Protein AF-A0A374BHX2-F1 (afdb_monomer_lite)

Structure (mmCIF, N/CA/C/O backbone):
data_AF-A0A374BHX2-F1
#
_entry.id   AF-A0A374BHX2-F1
#
loop_
_atom_site.group_PDB
_atom_site.id
_atom_site.type_symbol
_atom_site.label_atom_id
_atom_site.label_alt_id
_atom_site.label_comp_id
_atom_site.label_asym_id
_atom_site.label_entity_id
_atom_site.label_seq_id
_atom_site.pdbx_PDB_ins_code
_atom_site.Cartn_x
_atom_site.Cartn_y
_atom_site.Cartn_z
_atom_site.occupancy
_atom_site.B_iso_or_equiv
_atom_site.auth_seq_id
_atom_site.auth_comp_id
_atom_site.auth_asym_id
_atom_site.auth_atom_id
_atom_site.pdbx_PDB_model_num
ATOM 1 N N . MET A 1 1 ? 0.948 59.672 -2.178 1.00 29.45 1 MET A N 1
ATOM 2 C CA . MET A 1 1 ? 0.451 59.542 -3.567 1.00 29.45 1 MET A CA 1
ATOM 3 C C . MET A 1 1 ? 1.628 59.398 -4.526 1.00 29.45 1 MET A C 1
ATOM 5 O O . MET A 1 1 ? 2.379 60.346 -4.664 1.00 29.45 1 MET A O 1
ATOM 9 N N . LYS A 1 2 ? 1.705 58.225 -5.173 1.00 31.02 2 LYS A N 1
ATOM 10 C CA . LYS A 1 2 ? 2.140 57.957 -6.560 1.00 31.02 2 LYS A CA 1
ATOM 11 C C . LYS A 1 2 ? 3.557 58.323 -7.050 1.00 31.02 2 LYS A C 1
ATOM 13 O O . LYS A 1 2 ? 3.910 59.494 -7.131 1.00 31.02 2 LYS A O 1
ATOM 18 N N . ASN A 1 3 ? 4.212 57.267 -7.568 1.00 27.23 3 ASN A N 1
ATOM 19 C CA . ASN A 1 3 ? 5.038 57.133 -8.792 1.00 27.23 3 ASN A CA 1
ATOM 20 C C . ASN A 1 3 ? 6.406 56.504 -8.449 1.00 27.23 3 ASN A C 1
ATOM 22 O O . ASN A 1 3 ? 7.277 57.203 -7.953 1.00 27.23 3 ASN A O 1
ATOM 26 N N . THR A 1 4 ? 6.709 55.210 -8.640 1.00 39.53 4 THR A N 1
ATOM 27 C CA . THR A 1 4 ? 6.340 54.244 -9.701 1.00 39.53 4 THR A CA 1
ATOM 28 C C . THR A 1 4 ? 6.484 54.848 -11.098 1.00 39.53 4 THR A C 1
ATOM 30 O O . THR A 1 4 ? 5.505 55.388 -11.601 1.00 39.53 4 THR A O 1
ATOM 33 N N . LYS A 1 5 ? 7.702 54.810 -11.688 1.00 32.31 5 LYS A N 1
ATOM 34 C CA . LYS A 1 5 ? 7.959 54.739 -13.160 1.00 32.31 5 LYS A CA 1
ATOM 35 C C . LYS A 1 5 ? 9.423 54.866 -13.652 1.00 32.31 5 LYS A C 1
ATOM 37 O O . LYS A 1 5 ? 9.618 55.075 -14.843 1.00 32.31 5 LYS A O 1
ATOM 42 N N . ARG A 1 6 ? 10.475 54.711 -12.831 1.00 28.84 6 ARG A N 1
ATOM 43 C CA . ARG A 1 6 ? 11.870 54.848 -13.339 1.00 28.84 6 ARG A CA 1
ATOM 44 C C . ARG A 1 6 ? 12.855 53.707 -13.068 1.00 28.84 6 ARG A C 1
ATOM 46 O O . ARG A 1 6 ? 14.027 53.863 -13.372 1.00 28.84 6 ARG A O 1
ATOM 53 N N . LEU A 1 7 ? 12.383 52.555 -12.594 1.00 29.28 7 LEU A N 1
ATOM 54 C CA . LEU A 1 7 ? 13.222 51.365 -12.366 1.00 29.28 7 LEU A CA 1
ATOM 55 C C . LEU A 1 7 ? 12.951 50.205 -13.343 1.00 29.28 7 LEU A C 1
ATOM 57 O O . LEU A 1 7 ? 13.522 49.137 -13.195 1.00 29.28 7 LEU A O 1
ATOM 61 N N . VAL A 1 8 ? 12.117 50.424 -14.367 1.00 31.97 8 VAL A N 1
ATOM 62 C CA . VAL A 1 8 ? 11.696 49.379 -15.325 1.00 31.97 8 VAL A CA 1
ATOM 63 C C . VAL A 1 8 ? 12.453 49.442 -16.668 1.00 31.97 8 VAL A C 1
ATOM 65 O O . VAL A 1 8 ? 12.250 48.588 -17.514 1.00 31.97 8 VAL A O 1
ATOM 68 N N . SER A 1 9 ? 13.381 50.384 -16.895 1.00 27.83 9 SER A N 1
ATOM 69 C CA . SER A 1 9 ? 14.060 50.506 -18.208 1.00 27.83 9 SER A CA 1
ATOM 70 C C . SER A 1 9 ? 15.540 50.106 -18.250 1.00 27.83 9 SER A C 1
ATOM 72 O O . SER A 1 9 ? 16.227 50.484 -19.194 1.00 27.83 9 SER A O 1
ATOM 74 N N . LEU A 1 10 ? 16.052 49.369 -17.260 1.00 28.83 10 LEU A N 1
ATOM 75 C CA . LEU A 1 10 ? 17.442 48.876 -17.280 1.00 28.83 10 LEU A CA 1
ATOM 76 C C . LEU A 1 10 ? 17.568 47.346 -17.261 1.00 28.83 10 LEU A C 1
ATOM 78 O O . LEU A 1 10 ? 18.678 46.840 -17.340 1.00 28.83 10 LEU A O 1
ATOM 82 N N . PHE A 1 11 ? 16.447 46.617 -17.242 1.00 30.78 11 PHE A N 1
ATOM 83 C CA . PHE A 1 11 ? 16.430 45.149 -17.268 1.00 30.78 11 PHE A CA 1
ATOM 84 C C . PHE A 1 11 ? 16.060 44.538 -18.631 1.00 30.78 11 PHE A C 1
ATOM 86 O O . PHE A 1 11 ? 15.972 43.323 -18.739 1.00 30.78 11 PHE A O 1
ATOM 93 N N . LEU A 1 12 ? 15.853 45.345 -19.682 1.00 30.39 12 LEU A N 1
ATOM 94 C CA . LEU A 1 12 ? 15.278 44.852 -20.946 1.00 30.39 12 LEU A CA 1
ATOM 95 C C . LEU A 1 12 ? 16.007 45.260 -22.236 1.00 30.39 12 LEU A C 1
ATOM 97 O O . LEU A 1 12 ? 15.455 45.115 -23.320 1.00 30.39 12 LEU A O 1
ATOM 101 N N . SER A 1 13 ? 17.258 45.717 -22.178 1.00 31.70 13 SER A N 1
ATOM 102 C CA . SER A 1 13 ? 18.028 45.929 -23.413 1.00 31.70 13 SER A CA 1
ATOM 103 C C . SER A 1 13 ? 19.530 45.917 -23.157 1.00 31.70 13 SER A C 1
ATOM 105 O O . SER A 1 13 ? 20.071 46.902 -22.654 1.00 31.70 13 SER A O 1
ATOM 107 N N . GLY A 1 14 ? 20.209 44.827 -23.517 1.00 27.58 14 GLY A N 1
ATOM 108 C CA . GLY A 1 14 ? 21.671 44.810 -23.468 1.00 27.58 14 GLY A CA 1
ATOM 109 C C . GLY A 1 14 ? 22.368 43.466 -23.631 1.00 27.58 14 GLY A C 1
ATOM 110 O O . GLY A 1 14 ? 23.447 43.299 -23.080 1.00 27.58 14 GLY A O 1
ATOM 111 N N . ILE A 1 15 ? 21.798 42.522 -24.385 1.00 42.69 15 ILE A N 1
ATOM 112 C CA . ILE A 1 15 ? 22.626 41.537 -25.092 1.00 42.69 15 ILE A CA 1
ATOM 113 C C . ILE A 1 15 ? 23.463 42.323 -26.121 1.00 42.69 15 ILE A C 1
ATOM 115 O O . ILE A 1 15 ? 22.931 43.207 -26.792 1.00 42.69 15 ILE A O 1
ATOM 119 N N . ILE A 1 16 ? 24.750 41.964 -26.229 1.00 36.53 16 ILE A N 1
ATOM 120 C CA . ILE A 1 16 ? 25.812 42.464 -27.133 1.00 36.53 16 ILE A CA 1
ATOM 121 C C . ILE A 1 16 ? 26.694 43.572 -26.535 1.00 36.53 16 ILE A C 1
ATOM 123 O O . ILE A 1 16 ? 26.440 44.746 -26.768 1.00 36.53 16 ILE A O 1
ATOM 127 N N . ILE A 1 17 ? 27.788 43.173 -25.863 1.00 29.94 17 ILE A N 1
ATOM 128 C CA . ILE A 1 17 ? 29.181 43.367 -26.338 1.00 29.94 17 ILE A CA 1
ATOM 129 C C . ILE A 1 17 ? 30.033 42.188 -25.811 1.00 29.94 17 ILE A C 1
ATOM 131 O O . ILE A 1 17 ? 30.723 42.306 -24.804 1.00 29.94 17 ILE A O 1
ATOM 135 N N . PHE A 1 18 ? 29.987 41.029 -26.479 1.00 31.02 18 PHE A N 1
ATOM 136 C CA . PHE A 1 18 ? 31.034 40.005 -26.354 1.00 31.02 18 PHE A CA 1
ATOM 137 C C . PHE A 1 18 ? 32.086 40.286 -27.424 1.00 31.02 18 PHE A C 1
ATOM 139 O O . PHE A 1 18 ? 32.037 39.777 -28.540 1.00 31.02 18 PHE A O 1
ATOM 146 N N . SER A 1 19 ? 33.037 41.147 -27.087 1.00 32.47 19 SER A N 1
ATOM 147 C CA . SER A 1 19 ? 34.306 41.194 -27.795 1.00 32.47 19 SER A CA 1
ATOM 148 C C . SER A 1 19 ? 35.418 41.407 -26.783 1.00 32.47 19 SER A C 1
ATOM 150 O O . SER A 1 19 ? 35.451 42.446 -26.128 1.00 32.47 19 SER A O 1
ATOM 152 N N . LEU A 1 20 ? 36.348 40.452 -26.774 1.00 28.97 20 LEU A N 1
ATOM 153 C CA . LEU A 1 20 ? 37.709 40.535 -26.248 1.00 28.97 20 LEU A CA 1
ATOM 154 C C . LEU A 1 20 ? 37.908 40.301 -24.737 1.00 28.97 20 LEU A C 1
ATOM 156 O O . LEU A 1 20 ? 37.356 40.974 -23.879 1.00 28.97 20 LEU A O 1
ATOM 160 N N . VAL A 1 21 ? 38.895 39.431 -24.504 1.00 28.97 21 VAL A N 1
ATOM 161 C CA . VAL A 1 21 ? 39.738 39.259 -23.313 1.00 28.97 21 VAL A CA 1
ATOM 162 C C . VAL A 1 21 ? 39.206 38.323 -22.221 1.00 28.97 21 VAL A C 1
ATOM 164 O O . VAL A 1 21 ? 38.397 38.660 -21.368 1.00 28.97 21 VAL A O 1
ATOM 167 N N . SER A 1 22 ? 39.782 37.123 -22.283 1.00 38.22 22 SER A N 1
ATOM 168 C CA . SER A 1 22 ? 40.054 36.160 -21.219 1.00 38.22 22 SER A CA 1
ATOM 169 C C . SER A 1 22 ? 40.218 36.725 -19.801 1.00 38.22 22 SER A C 1
ATOM 171 O O . SER A 1 22 ? 40.819 37.780 -19.616 1.00 38.22 22 SER A O 1
ATOM 173 N N . CYS A 1 23 ? 39.876 35.858 -18.842 1.00 33.91 23 CYS A N 1
ATOM 174 C CA . CYS A 1 23 ? 40.186 35.863 -17.405 1.00 33.91 23 CYS A CA 1
ATOM 175 C C . CYS A 1 23 ? 39.055 36.363 -16.495 1.00 33.91 23 CYS A C 1
ATOM 177 O O . CYS A 1 23 ? 38.850 37.560 -16.327 1.00 33.91 23 CYS A O 1
ATOM 179 N N . GLY A 1 24 ? 38.412 35.403 -15.818 1.00 35.84 24 GLY A N 1
ATOM 180 C CA . GLY A 1 24 ? 37.730 35.643 -14.545 1.00 35.84 24 GLY A CA 1
ATOM 181 C C . GLY A 1 24 ? 36.203 35.589 -14.561 1.00 35.84 24 GLY A C 1
ATOM 182 O O . GLY A 1 24 ? 35.583 36.482 -13.994 1.00 35.84 24 GLY A O 1
ATOM 183 N N . LEU A 1 25 ? 35.582 34.552 -15.136 1.00 31.95 25 LEU A N 1
ATOM 184 C CA . LEU A 1 25 ? 34.291 34.109 -14.592 1.00 31.95 25 LEU A CA 1
ATOM 185 C C . LEU A 1 25 ? 34.614 33.238 -13.376 1.00 31.95 25 LEU A C 1
ATOM 187 O O . LEU A 1 25 ? 35.219 32.180 -13.519 1.00 31.95 25 LEU A O 1
ATOM 191 N N . THR A 1 26 ? 34.305 33.753 -12.191 1.00 38.62 26 THR A N 1
ATOM 192 C CA . THR A 1 26 ? 34.544 33.110 -10.899 1.00 38.62 26 THR A CA 1
ATOM 193 C C . THR A 1 26 ? 33.844 31.756 -10.820 1.00 38.62 26 THR A C 1
ATOM 195 O O . THR A 1 26 ? 32.696 31.620 -11.247 1.00 38.62 26 THR A O 1
ATOM 198 N N . ASP A 1 27 ? 34.527 30.780 -10.221 1.00 39.06 27 ASP A N 1
ATOM 199 C CA . ASP A 1 27 ? 34.101 29.380 -10.076 1.00 39.06 27 ASP A CA 1
ATOM 200 C C . ASP A 1 27 ? 32.668 29.221 -9.519 1.00 39.06 27 ASP A C 1
ATOM 202 O O . ASP A 1 27 ? 31.969 28.277 -9.859 1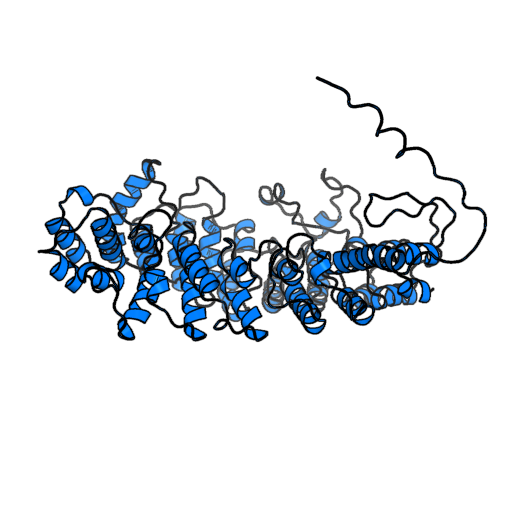.00 39.06 27 ASP A O 1
ATOM 206 N N . ASN A 1 28 ? 32.153 30.216 -8.788 1.00 32.72 28 ASN A N 1
ATOM 207 C CA . ASN A 1 28 ? 30.769 30.264 -8.296 1.00 32.72 28 ASN A CA 1
ATOM 208 C C . ASN A 1 28 ? 29.667 30.343 -9.372 1.00 32.72 28 ASN A C 1
ATOM 210 O O . ASN A 1 28 ? 28.539 29.951 -9.087 1.00 32.72 28 ASN A O 1
ATOM 214 N N . ILE A 1 29 ? 29.927 30.887 -10.568 1.00 35.88 29 ILE A N 1
ATOM 215 C CA . ILE A 1 29 ? 28.919 30.918 -11.652 1.00 35.88 29 ILE A CA 1
ATOM 216 C C . ILE A 1 29 ? 28.957 29.613 -12.452 1.00 35.88 29 ILE A C 1
ATOM 218 O O . ILE A 1 29 ? 27.909 29.136 -12.870 1.00 35.88 29 ILE A O 1
ATOM 222 N N . LYS A 1 30 ? 30.140 29.000 -12.600 1.00 32.75 30 LYS A N 1
ATOM 223 C CA . LYS A 1 30 ? 30.264 27.655 -13.172 1.00 32.75 30 LYS A CA 1
ATOM 224 C C . LYS A 1 30 ? 29.617 26.608 -12.271 1.00 32.75 30 LYS A C 1
ATOM 226 O O . LYS A 1 30 ? 28.799 25.856 -12.772 1.00 32.75 30 LYS A O 1
ATOM 231 N N . ASN A 1 31 ? 29.871 26.639 -10.962 1.00 36.69 31 ASN A N 1
ATOM 232 C CA . ASN A 1 31 ? 29.230 25.719 -10.019 1.00 36.69 31 ASN A CA 1
ATOM 233 C C . ASN A 1 31 ? 27.699 25.875 -10.023 1.00 36.69 31 ASN A C 1
ATOM 235 O O . ASN A 1 31 ? 26.996 24.884 -10.091 1.00 36.69 31 ASN A O 1
ATOM 239 N N . LYS A 1 32 ? 27.169 27.106 -10.103 1.00 38.41 32 LYS A N 1
ATOM 240 C CA . LYS A 1 32 ? 25.711 27.331 -10.177 1.00 38.41 32 LYS A CA 1
ATOM 241 C C . LYS A 1 32 ? 25.037 26.935 -11.495 1.00 38.41 32 LYS A C 1
ATOM 243 O O . LYS A 1 32 ? 23.830 26.731 -11.483 1.00 38.41 32 LYS A O 1
ATOM 248 N N . MET A 1 33 ? 25.760 26.914 -12.619 1.00 36.19 33 MET A N 1
ATOM 249 C CA . MET A 1 33 ? 25.217 26.429 -13.900 1.00 36.19 33 MET A CA 1
ATOM 250 C C . MET A 1 33 ? 25.370 24.908 -14.032 1.00 36.19 33 MET A C 1
ATOM 252 O O . MET A 1 33 ? 24.488 24.270 -14.582 1.00 36.19 33 MET A O 1
ATOM 256 N N . ILE A 1 34 ? 26.433 24.326 -13.465 1.00 46.75 34 ILE A N 1
ATOM 257 C CA . ILE A 1 34 ? 26.617 22.868 -13.367 1.00 46.75 34 ILE A CA 1
ATOM 258 C C . ILE A 1 34 ? 25.586 22.252 -12.394 1.00 46.75 34 ILE A C 1
ATOM 260 O O . ILE A 1 34 ? 25.098 21.152 -12.641 1.00 46.75 34 ILE A O 1
ATOM 264 N N . ASP A 1 35 ? 25.171 22.984 -11.351 1.00 54.47 35 ASP A N 1
ATOM 265 C CA . ASP A 1 35 ? 24.151 22.539 -10.384 1.00 54.47 35 ASP A CA 1
ATOM 266 C C . ASP A 1 35 ? 22.727 22.450 -10.962 1.00 54.47 35 ASP A C 1
ATOM 268 O O . ASP A 1 35 ? 21.924 21.679 -10.446 1.00 54.47 35 ASP A O 1
ATOM 272 N N . SER A 1 36 ? 22.352 23.230 -11.990 1.00 61.16 36 SER A N 1
ATOM 273 C CA . SER A 1 36 ? 20.969 23.190 -12.500 1.00 61.16 36 SER A CA 1
ATOM 274 C C . SER A 1 36 ? 20.706 22.005 -13.419 1.00 61.16 36 SER A C 1
ATOM 276 O O . SER A 1 36 ? 19.625 21.427 -13.352 1.00 61.16 36 SER A O 1
ATOM 278 N N . ASP A 1 37 ? 21.674 21.645 -14.261 1.00 67.19 37 ASP A N 1
ATOM 279 C CA . ASP A 1 37 ? 21.477 20.638 -15.306 1.00 67.19 37 ASP A CA 1
ATOM 280 C C . ASP A 1 37 ? 21.696 19.217 -14.769 1.00 67.19 37 ASP A C 1
ATOM 282 O O . ASP A 1 37 ? 20.856 18.348 -15.000 1.00 67.19 37 ASP A O 1
ATOM 286 N N . SER A 1 38 ? 22.716 19.010 -13.926 1.00 73.19 38 SER A N 1
ATOM 287 C CA . SER A 1 38 ? 22.903 17.755 -13.179 1.00 73.19 38 SER A CA 1
ATOM 288 C C . SER A 1 38 ? 21.703 17.443 -12.280 1.00 73.19 38 SER A C 1
ATOM 290 O O . SER A 1 38 ? 21.185 16.325 -12.302 1.00 73.19 38 SER A O 1
ATOM 292 N N . LYS A 1 39 ? 21.183 18.452 -11.567 1.00 81.00 39 LYS A N 1
ATOM 293 C CA . LYS A 1 39 ? 19.947 18.336 -10.788 1.00 81.00 39 LYS A CA 1
ATOM 294 C C . LYS A 1 39 ? 18.764 17.893 -11.644 1.00 81.00 39 LYS A C 1
ATOM 296 O O . LYS A 1 39 ? 18.013 17.037 -11.193 1.00 81.00 39 LYS A O 1
ATOM 301 N N . ASN A 1 40 ? 18.598 18.428 -12.857 1.00 80.44 40 ASN A N 1
ATOM 302 C CA . ASN A 1 40 ? 17.513 17.997 -13.743 1.00 80.44 40 ASN A CA 1
ATOM 303 C C . ASN A 1 40 ? 17.653 16.511 -14.091 1.00 80.44 40 ASN A C 1
ATOM 305 O O . ASN A 1 40 ? 16.676 15.778 -13.985 1.00 80.44 40 ASN A O 1
ATOM 309 N N . THR A 1 41 ? 18.851 16.047 -14.454 1.00 83.19 41 THR A N 1
ATOM 310 C CA . THR A 1 41 ? 19.090 14.635 -14.801 1.00 83.19 41 THR A CA 1
ATOM 311 C C . THR A 1 41 ? 18.843 13.708 -13.607 1.00 83.19 41 THR A C 1
ATOM 313 O O . THR A 1 41 ? 18.192 12.676 -13.763 1.00 83.19 41 THR A O 1
ATOM 316 N N . PHE A 1 42 ? 19.259 14.104 -12.399 1.00 87.31 42 PHE A N 1
ATOM 317 C CA . PHE A 1 42 ? 18.889 13.414 -11.158 1.00 87.31 42 PHE A CA 1
ATOM 318 C C . PHE A 1 42 ? 17.368 13.401 -10.929 1.00 87.31 42 PHE A C 1
ATOM 320 O O . PHE A 1 42 ? 16.805 12.348 -10.634 1.00 87.31 42 PHE A O 1
ATOM 327 N N . SER A 1 43 ? 16.682 14.539 -11.099 1.00 84.19 43 SER A N 1
ATOM 328 C CA . SER A 1 43 ? 15.219 14.621 -10.996 1.00 84.19 43 SER A CA 1
ATOM 329 C C . SER A 1 43 ? 14.522 13.706 -12.003 1.00 84.19 43 SER A C 1
ATOM 331 O O . SER A 1 43 ? 13.565 13.035 -11.633 1.00 84.19 43 SER A O 1
ATOM 333 N N . TYR A 1 44 ? 14.998 13.635 -13.249 1.00 83.81 44 TYR A N 1
ATOM 334 C CA . TYR A 1 44 ? 14.461 12.721 -14.258 1.00 83.81 44 TYR A CA 1
ATOM 335 C C . TYR A 1 44 ? 14.672 11.259 -13.865 1.00 83.81 44 TYR A C 1
ATOM 337 O O . TYR A 1 44 ? 13.721 10.486 -13.936 1.00 83.81 44 TYR A O 1
ATOM 345 N N . ALA A 1 45 ? 15.867 10.885 -13.395 1.00 88.25 45 ALA A N 1
ATOM 346 C CA . ALA A 1 45 ? 16.132 9.523 -12.932 1.00 88.25 45 ALA A CA 1
ATOM 347 C C . ALA A 1 45 ? 15.174 9.116 -11.797 1.00 88.25 45 ALA A C 1
ATOM 349 O O . ALA A 1 45 ? 14.581 8.042 -11.851 1.00 88.25 45 ALA A O 1
ATOM 350 N N . VAL A 1 46 ? 14.962 10.002 -10.817 1.00 86.06 46 VAL A N 1
ATOM 351 C CA . VAL A 1 46 ? 14.029 9.799 -9.694 1.00 86.06 46 VAL A CA 1
ATOM 352 C C . VAL A 1 46 ? 12.577 9.708 -10.162 1.00 86.06 46 VAL A C 1
ATOM 354 O O . VAL A 1 46 ? 11.889 8.749 -9.826 1.00 86.06 46 VAL A O 1
ATOM 357 N N . ASN A 1 47 ? 12.115 10.662 -10.971 1.00 80.94 47 ASN A N 1
ATOM 358 C CA . ASN A 1 47 ? 10.724 10.716 -11.430 1.00 80.94 47 ASN A CA 1
ATOM 359 C C . ASN A 1 47 ? 10.347 9.533 -12.328 1.00 80.94 47 ASN A C 1
ATOM 361 O O . ASN A 1 47 ? 9.201 9.097 -12.302 1.00 80.94 47 ASN A O 1
ATOM 365 N N . ASN A 1 48 ? 11.306 9.017 -13.098 1.00 81.31 48 ASN A N 1
ATOM 366 C CA . ASN A 1 48 ? 11.111 7.877 -13.991 1.00 81.31 48 ASN A CA 1
ATOM 367 C C . ASN A 1 48 ? 11.417 6.527 -13.323 1.00 81.31 48 ASN A C 1
ATOM 369 O O . ASN A 1 48 ? 11.253 5.490 -13.960 1.00 81.31 48 ASN A O 1
ATOM 373 N N . GLY A 1 49 ? 11.893 6.517 -12.072 1.00 85.88 49 GLY A N 1
ATOM 374 C CA . GLY A 1 49 ? 12.317 5.295 -11.387 1.00 85.88 49 GLY A CA 1
ATOM 375 C C . GLY A 1 49 ? 13.543 4.616 -12.013 1.00 85.88 49 GLY A C 1
ATOM 376 O O . GLY A 1 49 ? 13.720 3.411 -11.847 1.00 85.88 49 GLY A O 1
ATOM 377 N N . ASN A 1 50 ? 14.386 5.339 -12.755 1.00 89.75 50 ASN A N 1
ATOM 378 C CA . ASN A 1 50 ? 15.532 4.752 -13.451 1.00 89.75 50 ASN A CA 1
ATOM 379 C C . ASN A 1 50 ? 16.686 4.465 -12.474 1.00 89.75 50 ASN A C 1
ATOM 381 O O . ASN A 1 50 ? 17.540 5.319 -12.219 1.00 89.75 50 ASN A O 1
ATOM 385 N N . LEU A 1 51 ? 16.711 3.241 -11.940 1.00 90.75 51 LEU A N 1
ATOM 386 C CA . LEU A 1 51 ? 17.707 2.768 -10.972 1.00 90.75 51 LEU A CA 1
ATOM 387 C C . LEU A 1 51 ? 19.137 2.794 -11.520 1.00 90.75 51 LEU A C 1
ATOM 389 O O . LEU A 1 51 ? 20.062 3.193 -10.811 1.00 90.75 51 LEU A O 1
ATOM 393 N N . GLU A 1 52 ? 19.326 2.366 -12.771 1.00 93.44 52 GLU A N 1
ATOM 394 C CA . GLU A 1 52 ? 20.651 2.258 -13.387 1.00 93.44 52 GLU A CA 1
ATOM 395 C C . GLU A 1 52 ? 21.256 3.647 -13.624 1.00 93.44 52 GLU A C 1
ATOM 397 O O . GLU A 1 52 ? 22.396 3.886 -13.227 1.00 93.44 52 GLU A O 1
ATOM 402 N N . LEU A 1 53 ? 20.475 4.592 -14.163 1.00 92.62 53 LEU A N 1
ATOM 403 C CA . LEU A 1 53 ? 20.916 5.980 -14.316 1.00 92.62 53 LEU A CA 1
ATOM 404 C C . LEU A 1 53 ? 21.154 6.647 -12.958 1.00 92.62 53 LEU A C 1
ATOM 406 O O . LEU A 1 53 ? 22.164 7.324 -12.788 1.00 92.62 53 LEU A O 1
ATOM 410 N N . PHE A 1 54 ? 20.259 6.466 -11.981 1.00 92.00 54 PHE A N 1
ATOM 411 C CA . PHE A 1 54 ? 20.436 7.066 -10.655 1.00 92.00 54 PHE A CA 1
ATOM 412 C C . PHE A 1 54 ? 21.758 6.626 -10.015 1.00 92.00 54 PHE A C 1
ATOM 414 O O . PHE A 1 54 ? 22.517 7.460 -9.518 1.00 92.00 54 PHE A O 1
ATOM 421 N N . LYS A 1 55 ? 22.088 5.334 -10.121 1.00 93.75 55 LYS A N 1
ATOM 422 C CA . LYS A 1 55 ? 23.368 4.790 -9.665 1.00 93.75 55 LYS A CA 1
ATOM 423 C C . LYS A 1 55 ? 24.564 5.384 -10.417 1.00 93.75 55 LYS A C 1
ATOM 425 O O . LYS A 1 55 ? 25.523 5.806 -9.775 1.00 93.75 55 LYS A O 1
ATOM 430 N N . GLU A 1 56 ? 24.508 5.455 -11.749 1.00 92.81 56 GLU A N 1
ATOM 431 C CA . GLU A 1 56 ? 25.567 6.073 -12.566 1.00 92.81 56 GLU A CA 1
ATOM 432 C C . GLU A 1 56 ? 25.816 7.537 -12.167 1.00 92.81 56 GLU A C 1
ATOM 434 O O . GLU A 1 56 ? 26.965 7.976 -12.071 1.00 92.81 56 GLU A O 1
ATOM 439 N N . LEU A 1 57 ? 24.750 8.298 -11.901 1.00 90.94 57 LEU A N 1
ATOM 440 C CA . LEU A 1 57 ? 24.848 9.694 -11.480 1.00 90.94 57 LEU A CA 1
ATOM 441 C C . LEU A 1 57 ? 25.474 9.830 -10.089 1.00 90.94 57 LEU A C 1
ATOM 443 O O . LEU A 1 57 ? 26.341 10.684 -9.910 1.00 90.94 57 LEU A O 1
ATOM 447 N N . CYS A 1 58 ? 25.096 8.984 -9.128 1.00 91.31 58 CYS A N 1
ATOM 448 C CA . CYS A 1 58 ? 25.733 8.942 -7.809 1.00 91.31 58 CYS A CA 1
ATOM 449 C C . CYS A 1 58 ? 27.239 8.633 -7.904 1.00 91.31 58 CYS A C 1
ATOM 451 O O . CYS A 1 58 ? 28.045 9.274 -7.234 1.00 91.31 58 CYS A O 1
ATOM 453 N N . GLU A 1 59 ? 27.644 7.711 -8.784 1.00 90.44 59 GLU A N 1
ATOM 454 C CA . GLU A 1 59 ? 29.062 7.399 -9.022 1.00 90.44 59 GLU A CA 1
ATOM 455 C C . GLU A 1 59 ? 29.815 8.561 -9.700 1.00 90.44 59 GLU A C 1
ATOM 457 O O . GLU A 1 59 ? 30.975 8.830 -9.371 1.00 90.44 59 GLU A O 1
ATOM 462 N N . LYS A 1 60 ? 29.167 9.263 -10.641 1.00 86.81 60 LYS A N 1
ATOM 463 C CA . LYS A 1 60 ? 29.741 10.405 -11.378 1.00 86.81 60 LYS A CA 1
ATOM 464 C C . LYS A 1 60 ? 29.854 11.662 -10.510 1.00 86.81 60 LYS A C 1
ATOM 466 O O . LYS A 1 60 ? 30.826 12.408 -10.651 1.00 86.81 60 LYS A O 1
ATOM 471 N N . TYR A 1 61 ? 28.892 11.890 -9.618 1.00 88.06 61 TYR A N 1
ATOM 472 C CA . TYR A 1 61 ? 28.796 13.074 -8.764 1.00 88.06 61 TYR A CA 1
ATOM 473 C C . TYR A 1 61 ? 28.661 12.685 -7.275 1.00 88.06 61 TYR A C 1
ATOM 475 O O . TYR A 1 61 ? 27.620 12.930 -6.668 1.00 88.06 61 TYR A O 1
ATOM 483 N N . PRO A 1 62 ? 29.715 12.124 -6.650 1.00 86.19 62 PRO A N 1
ATOM 484 C CA . PRO A 1 62 ? 29.646 11.594 -5.281 1.00 86.19 62 PRO A CA 1
ATOM 485 C C . PRO A 1 62 ? 29.426 12.661 -4.197 1.00 86.19 62 PRO A C 1
ATOM 487 O O . PRO A 1 62 ? 29.019 12.331 -3.090 1.00 86.19 62 PRO A O 1
ATOM 490 N N . ASP A 1 63 ? 29.706 13.931 -4.504 1.00 85.38 63 ASP A N 1
ATOM 491 C CA . ASP A 1 63 ? 29.516 15.070 -3.594 1.00 85.38 63 ASP A CA 1
ATOM 492 C C . ASP A 1 63 ? 28.228 15.863 -3.904 1.00 85.38 63 ASP A C 1
ATOM 494 O O . ASP A 1 63 ? 28.043 16.970 -3.389 1.00 85.38 63 ASP A O 1
ATOM 498 N N . PHE A 1 64 ? 27.368 15.359 -4.798 1.00 86.19 64 PHE A N 1
ATOM 499 C CA . PHE A 1 64 ? 26.115 16.026 -5.141 1.00 86.19 64 PHE A CA 1
ATOM 500 C C . PHE A 1 64 ? 25.160 16.007 -3.944 1.00 86.19 64 PHE A C 1
ATOM 502 O O . PHE A 1 64 ? 24.914 14.965 -3.341 1.00 86.19 64 PHE A O 1
ATOM 509 N N . ASP A 1 65 ? 24.592 17.168 -3.621 1.00 85.19 65 ASP A N 1
ATOM 510 C CA . ASP A 1 65 ? 23.573 17.286 -2.582 1.00 85.19 65 ASP A CA 1
ATOM 511 C C . ASP A 1 65 ? 22.259 16.668 -3.085 1.00 85.19 65 ASP A C 1
ATOM 513 O O . ASP A 1 65 ? 21.443 17.337 -3.725 1.00 85.19 65 ASP A O 1
ATOM 517 N N . LEU A 1 66 ? 22.074 15.369 -2.832 1.00 84.88 66 LEU A N 1
ATOM 518 C CA . LEU A 1 66 ? 20.895 14.604 -3.247 1.00 84.88 66 LEU A CA 1
ATOM 519 C C . LEU A 1 66 ? 19.589 15.203 -2.711 1.00 84.88 66 LEU A C 1
ATOM 521 O O . LEU A 1 66 ? 18.562 15.153 -3.389 1.00 84.88 66 LEU A O 1
ATOM 525 N N . ASP A 1 67 ? 19.618 15.840 -1.543 1.00 79.25 67 ASP A N 1
ATOM 526 C CA . ASP A 1 67 ? 18.435 16.476 -0.968 1.00 79.25 67 ASP A CA 1
ATOM 527 C C . ASP A 1 67 ? 18.053 17.769 -1.698 1.00 79.25 67 ASP A C 1
ATOM 529 O O . ASP A 1 67 ? 16.894 18.190 -1.660 1.00 79.25 67 ASP A O 1
ATOM 533 N N . SER A 1 68 ? 18.972 18.347 -2.476 1.00 80.38 68 SER A N 1
ATOM 534 C CA . SER A 1 68 ? 18.686 19.497 -3.334 1.00 80.38 68 SER A CA 1
ATOM 535 C C . SER A 1 68 ? 17.790 19.170 -4.534 1.00 80.38 68 SER A C 1
ATOM 537 O O . SER A 1 68 ? 17.263 20.104 -5.147 1.00 80.38 68 SER A O 1
ATOM 539 N N . ILE A 1 69 ? 17.584 17.889 -4.885 1.00 79.56 69 ILE A N 1
ATOM 540 C CA . ILE A 1 69 ? 16.728 17.453 -6.011 1.00 79.56 69 ILE A CA 1
ATOM 541 C C . ILE A 1 69 ? 15.296 17.959 -5.823 1.00 79.56 69 ILE A C 1
ATOM 543 O O . ILE A 1 69 ? 14.640 18.373 -6.780 1.00 79.56 69 ILE A O 1
ATOM 547 N N . SER A 1 70 ? 14.834 17.993 -4.578 1.00 70.00 70 SER A N 1
ATOM 548 C CA . SER A 1 70 ? 13.477 18.361 -4.205 1.00 70.00 70 SER A CA 1
ATOM 549 C C . SER A 1 70 ? 13.410 19.778 -3.632 1.00 70.00 70 SER A C 1
ATOM 551 O O . SER A 1 70 ? 14.298 20.232 -2.918 1.00 70.00 70 SER A O 1
ATOM 553 N N . SER A 1 71 ? 12.350 20.522 -3.962 1.00 63.69 71 SER A N 1
ATOM 554 C CA . SER A 1 71 ? 12.166 21.905 -3.492 1.00 63.69 71 SER A CA 1
ATOM 555 C C . SER A 1 71 ? 11.380 22.033 -2.186 1.00 63.69 71 SER A C 1
ATOM 557 O O . SER A 1 71 ? 11.400 23.103 -1.579 1.00 63.69 71 SER A O 1
ATOM 559 N N . SER A 1 72 ? 10.647 20.991 -1.785 1.00 63.00 72 SER A N 1
ATOM 560 C CA . SER A 1 72 ? 9.695 21.031 -0.661 1.00 63.00 72 SER A CA 1
ATOM 561 C C . SER A 1 72 ? 9.942 19.963 0.405 1.00 63.00 72 SER A C 1
ATOM 563 O O . SER A 1 72 ? 9.716 20.239 1.579 1.00 63.00 72 SER A O 1
ATOM 565 N N . ASN A 1 73 ? 10.448 18.790 0.014 1.00 66.94 73 ASN A N 1
ATOM 566 C CA . ASN A 1 73 ? 10.725 17.649 0.899 1.00 66.94 73 ASN A CA 1
ATOM 567 C C . ASN A 1 73 ? 12.161 17.135 0.695 1.00 66.94 73 ASN A C 1
ATOM 569 O O . ASN A 1 73 ? 12.806 17.549 -0.261 1.00 66.94 73 ASN A O 1
ATOM 573 N N . THR A 1 74 ? 12.660 16.216 1.522 1.00 73.50 74 THR A N 1
ATOM 574 C CA . THR A 1 74 ? 13.923 15.503 1.228 1.00 73.50 74 THR A CA 1
ATOM 575 C C . THR A 1 74 ? 13.756 14.527 0.059 1.00 73.50 74 THR A C 1
ATOM 577 O O . THR A 1 74 ? 12.628 14.170 -0.300 1.00 73.50 74 THR A O 1
ATOM 580 N N . LEU A 1 75 ? 14.861 14.069 -0.544 1.00 77.38 75 LEU A N 1
ATOM 581 C CA . LEU A 1 75 ? 14.790 13.071 -1.622 1.00 77.38 75 LEU A CA 1
ATOM 582 C C . LEU A 1 75 ? 14.111 11.788 -1.135 1.00 77.38 75 LEU A C 1
ATOM 584 O O . LEU A 1 75 ? 13.248 11.234 -1.813 1.00 77.38 75 LEU A O 1
ATOM 588 N N . LEU A 1 76 ? 14.483 11.343 0.062 1.00 78.00 76 LEU A N 1
ATOM 589 C CA . LEU A 1 76 ? 13.981 10.106 0.633 1.00 78.00 76 LEU A CA 1
ATOM 590 C C . LEU A 1 76 ? 12.482 10.192 0.982 1.00 78.00 76 LEU A C 1
ATOM 592 O O . LEU A 1 76 ? 11.768 9.217 0.765 1.00 78.00 76 LEU A O 1
ATOM 596 N N . MET A 1 77 ? 11.963 11.365 1.381 1.00 72.88 77 MET A N 1
ATOM 597 C CA . MET A 1 77 ? 10.508 11.582 1.439 1.00 72.88 77 MET A CA 1
ATOM 598 C C . MET A 1 77 ? 9.863 11.370 0.073 1.00 72.88 77 MET A C 1
ATOM 600 O O . MET A 1 77 ? 8.899 10.624 -0.031 1.00 72.88 77 MET A O 1
ATOM 604 N N . ASN A 1 78 ? 10.379 12.012 -0.977 1.00 74.88 78 ASN A N 1
ATOM 605 C CA . ASN A 1 78 ? 9.764 11.910 -2.297 1.00 74.88 78 ASN A CA 1
ATOM 606 C C . ASN A 1 78 ? 9.781 10.475 -2.818 1.00 74.88 78 ASN A C 1
ATOM 608 O O . ASN A 1 78 ? 8.779 10.029 -3.362 1.00 74.88 78 ASN A O 1
ATOM 612 N N . LEU A 1 79 ? 10.879 9.746 -2.608 1.00 79.19 79 LEU A N 1
ATOM 613 C CA . LEU A 1 79 ? 10.986 8.342 -2.998 1.00 79.19 79 LEU A CA 1
ATOM 614 C C . LEU A 1 79 ? 9.947 7.479 -2.275 1.00 79.19 79 LEU A C 1
ATOM 616 O O . LEU A 1 79 ? 9.256 6.689 -2.903 1.00 79.19 79 LEU A O 1
ATOM 620 N N . LEU A 1 80 ? 9.795 7.648 -0.964 1.00 74.88 80 LEU A N 1
ATOM 621 C CA . LEU A 1 80 ? 8.945 6.771 -0.159 1.00 74.88 80 LEU A CA 1
ATOM 622 C C . LEU A 1 80 ? 7.471 7.200 -0.084 1.00 74.88 80 LEU A C 1
ATOM 624 O O . LEU A 1 80 ? 6.643 6.421 0.387 1.00 74.88 80 LEU A O 1
ATOM 628 N N . TYR A 1 81 ? 7.147 8.431 -0.490 1.00 68.12 81 TYR A N 1
ATOM 629 C CA . TYR A 1 81 ? 5.818 9.026 -0.308 1.00 68.12 81 TYR A CA 1
ATOM 630 C C . TYR A 1 81 ? 5.177 9.533 -1.611 1.00 68.12 81 TYR A C 1
ATOM 632 O O . TYR A 1 81 ? 3.981 9.344 -1.795 1.00 68.12 81 TYR A O 1
ATOM 640 N N . THR A 1 82 ? 5.933 10.135 -2.540 1.00 61.19 82 THR A N 1
ATOM 641 C CA . THR A 1 82 ? 5.374 10.756 -3.765 1.00 61.19 82 THR A CA 1
ATOM 642 C C . THR A 1 82 ? 5.951 10.200 -5.065 1.00 61.19 82 THR A C 1
ATOM 644 O O . THR A 1 82 ? 5.842 10.852 -6.105 1.00 61.19 82 THR A O 1
ATOM 647 N N . ALA A 1 83 ? 6.658 9.072 -5.027 1.00 62.09 83 ALA A N 1
ATOM 648 C CA . ALA A 1 83 ? 7.349 8.589 -6.209 1.00 62.09 83 ALA A CA 1
ATOM 649 C C . ALA A 1 83 ? 6.344 8.086 -7.242 1.00 62.09 83 ALA A C 1
ATOM 651 O O . ALA A 1 83 ? 5.501 7.243 -6.949 1.00 62.09 83 ALA A O 1
ATOM 652 N N . ASN A 1 84 ? 6.497 8.542 -8.484 1.00 66.94 84 ASN A N 1
ATOM 653 C CA . ASN A 1 84 ? 5.742 8.030 -9.628 1.00 66.94 84 ASN A CA 1
ATOM 654 C C . ASN A 1 84 ? 6.328 6.704 -10.151 1.00 66.94 84 ASN A C 1
ATOM 656 O O . ASN A 1 84 ? 6.281 6.422 -11.346 1.00 66.94 84 ASN A O 1
ATOM 660 N N . CYS A 1 85 ? 6.907 5.889 -9.267 1.00 72.19 85 CYS A N 1
ATOM 661 C CA . CYS A 1 85 ? 7.468 4.590 -9.601 1.00 72.19 85 CYS A CA 1
ATOM 662 C C . CYS A 1 85 ? 6.966 3.508 -8.627 1.00 72.19 85 CYS A C 1
ATOM 664 O O . CYS A 1 85 ? 6.517 3.817 -7.522 1.00 72.19 85 CYS A O 1
ATOM 666 N N . PRO A 1 86 ? 7.006 2.230 -9.035 1.00 74.69 86 PRO A N 1
ATOM 667 C CA . PRO A 1 86 ? 6.684 1.102 -8.165 1.00 74.69 86 PRO A CA 1
ATOM 668 C C . PRO A 1 86 ? 7.448 1.131 -6.832 1.00 74.69 86 PRO A C 1
ATOM 670 O O . PRO A 1 86 ? 8.621 1.506 -6.770 1.00 74.69 86 PRO A O 1
ATOM 673 N N . ARG A 1 87 ? 6.796 0.695 -5.748 1.00 75.31 87 ARG A N 1
ATOM 674 C CA . ARG A 1 87 ? 7.319 0.809 -4.374 1.00 75.31 87 ARG A CA 1
ATOM 675 C C . ARG A 1 87 ? 8.653 0.075 -4.169 1.00 75.31 87 ARG A C 1
ATOM 677 O O . ARG A 1 87 ? 9.529 0.561 -3.457 1.00 75.31 87 ARG A O 1
ATOM 684 N N . ASN A 1 88 ? 8.842 -1.072 -4.816 1.00 77.19 88 ASN A N 1
ATOM 685 C CA . ASN A 1 88 ? 10.104 -1.819 -4.799 1.00 77.19 88 ASN A CA 1
ATOM 686 C C . ASN A 1 88 ? 11.266 -1.043 -5.451 1.00 77.19 88 ASN A C 1
ATOM 688 O O . ASN A 1 88 ? 12.401 -1.139 -4.983 1.00 77.19 88 ASN A O 1
ATOM 692 N N . ILE A 1 89 ? 10.998 -0.279 -6.515 1.00 83.31 89 ILE A N 1
ATOM 693 C CA . ILE A 1 89 ? 11.980 0.605 -7.155 1.00 83.31 89 ILE A CA 1
ATOM 694 C C . ILE A 1 89 ? 12.290 1.773 -6.223 1.00 83.31 89 ILE A C 1
ATOM 696 O O . ILE A 1 89 ? 13.460 2.047 -5.966 1.00 83.31 89 ILE A O 1
ATOM 700 N N . ALA A 1 90 ? 11.262 2.401 -5.648 1.00 83.94 90 ALA A N 1
ATOM 701 C CA . ALA A 1 90 ? 11.427 3.476 -4.676 1.00 83.94 90 ALA A CA 1
ATOM 702 C C . ALA A 1 90 ? 12.332 3.078 -3.496 1.00 83.94 90 ALA A C 1
ATOM 704 O O . ALA A 1 90 ? 13.251 3.827 -3.163 1.00 83.94 90 ALA A O 1
ATOM 705 N N . TYR A 1 91 ? 12.140 1.889 -2.906 1.00 84.19 91 TYR A N 1
ATOM 706 C CA . TYR A 1 91 ? 13.012 1.390 -1.833 1.00 84.19 91 TYR A CA 1
ATOM 707 C C . TYR A 1 91 ? 14.456 1.151 -2.297 1.00 84.19 91 TYR A C 1
ATOM 709 O O . TYR A 1 91 ? 15.390 1.502 -1.583 1.00 84.19 91 TYR A O 1
ATOM 717 N N . GLN A 1 92 ? 14.674 0.611 -3.499 1.00 89.06 92 GLN A N 1
ATOM 718 C CA . GLN A 1 92 ? 16.032 0.433 -4.031 1.00 89.06 92 GLN A CA 1
ATOM 719 C C . GLN A 1 92 ? 16.728 1.772 -4.313 1.00 89.06 92 GLN A C 1
ATOM 721 O O . GLN A 1 92 ? 17.910 1.933 -4.015 1.00 89.06 92 GLN A O 1
ATOM 726 N N . MET A 1 93 ? 16.002 2.758 -4.848 1.00 89.88 93 MET A N 1
ATOM 727 C CA . MET A 1 93 ? 16.531 4.112 -5.037 1.00 89.88 93 MET A CA 1
ATOM 728 C C . MET A 1 93 ? 16.851 4.770 -3.696 1.00 89.88 93 MET A C 1
ATOM 730 O O . MET A 1 93 ? 17.876 5.433 -3.565 1.00 89.88 93 MET A O 1
ATOM 734 N N . ALA A 1 94 ? 15.998 4.565 -2.695 1.00 88.88 94 ALA A N 1
ATOM 735 C CA . ALA A 1 94 ? 16.206 5.056 -1.344 1.00 88.88 94 ALA A CA 1
ATOM 736 C C . ALA A 1 94 ? 17.467 4.451 -0.704 1.00 88.88 94 ALA A C 1
ATOM 738 O O . ALA A 1 94 ? 18.241 5.179 -0.083 1.00 88.88 94 ALA A O 1
ATOM 739 N N . ASP A 1 95 ? 17.717 3.158 -0.915 1.00 90.94 95 ASP A N 1
ATOM 740 C CA . ASP A 1 95 ? 18.941 2.481 -0.477 1.00 90.94 95 ASP A CA 1
ATOM 741 C C . ASP A 1 95 ? 20.186 3.100 -1.119 1.00 90.94 95 ASP A C 1
ATOM 743 O O . ASP A 1 95 ? 21.118 3.483 -0.410 1.00 90.94 95 ASP A O 1
ATOM 747 N N . ILE A 1 96 ? 20.169 3.286 -2.443 1.00 92.44 96 ILE A N 1
ATOM 748 C CA . ILE A 1 96 ? 21.267 3.931 -3.179 1.00 92.44 96 ILE A CA 1
ATOM 749 C C . ILE A 1 96 ? 21.484 5.363 -2.675 1.00 92.44 96 ILE A C 1
ATOM 751 O O . ILE A 1 96 ? 22.623 5.776 -2.462 1.00 92.44 96 ILE A O 1
ATOM 755 N N . ALA A 1 97 ? 20.412 6.126 -2.456 1.00 89.75 97 ALA A N 1
ATOM 756 C CA . ALA A 1 97 ? 20.502 7.497 -1.969 1.00 89.75 97 ALA A CA 1
ATOM 757 C C . ALA A 1 97 ? 21.176 7.563 -0.589 1.00 89.75 97 ALA A C 1
ATOM 759 O O . ALA A 1 97 ? 22.071 8.382 -0.377 1.00 89.75 97 ALA A O 1
ATOM 760 N N . LEU A 1 98 ? 20.797 6.670 0.331 1.00 88.50 98 LEU A N 1
ATOM 761 C CA . LEU A 1 98 ? 21.387 6.580 1.669 1.00 88.50 98 LEU A CA 1
ATOM 762 C C . LEU A 1 98 ? 22.864 6.174 1.629 1.00 88.50 98 LEU A C 1
ATOM 764 O O . LEU A 1 98 ? 23.684 6.764 2.335 1.00 88.50 98 LEU A O 1
ATOM 768 N N . GLU A 1 99 ? 23.228 5.210 0.781 1.00 90.88 99 GLU A N 1
ATOM 769 C CA . GLU A 1 99 ? 24.627 4.820 0.557 1.00 90.88 99 GLU A CA 1
ATOM 770 C C . GLU A 1 99 ? 25.483 5.980 0.019 1.00 90.88 99 GLU A C 1
ATOM 772 O O . GLU A 1 99 ? 26.687 6.025 0.279 1.00 90.88 99 GLU A O 1
ATOM 777 N N . ASN A 1 100 ? 24.858 6.937 -0.672 1.00 89.81 100 ASN A N 1
ATOM 778 C CA . ASN A 1 100 ? 25.494 8.118 -1.259 1.00 89.81 100 ASN A CA 1
ATOM 779 C C . ASN A 1 100 ? 25.252 9.409 -0.455 1.00 89.81 100 ASN A C 1
ATOM 781 O O . ASN A 1 100 ? 25.433 10.508 -0.970 1.00 89.81 100 ASN A O 1
ATOM 785 N N . GLY A 1 101 ? 24.896 9.289 0.828 1.00 84.06 101 GLY A N 1
ATOM 786 C CA . GLY A 1 101 ? 24.916 10.413 1.765 1.00 84.06 101 GLY A CA 1
ATOM 787 C C . GLY A 1 101 ? 23.664 11.287 1.790 1.00 84.06 101 GLY A C 1
ATOM 788 O O . GLY A 1 101 ? 23.723 12.363 2.384 1.00 84.06 101 GLY A O 1
ATOM 789 N N . ALA A 1 102 ? 22.546 10.839 1.206 1.00 83.62 102 ALA A N 1
ATOM 790 C CA . ALA A 1 102 ? 21.249 11.472 1.449 1.00 83.62 102 ALA A CA 1
ATOM 791 C C . ALA A 1 102 ? 20.926 11.479 2.952 1.00 83.62 102 ALA A C 1
ATOM 793 O O . ALA A 1 102 ? 21.225 10.515 3.670 1.00 83.62 102 ALA A O 1
ATOM 794 N N . ASP A 1 103 ? 20.316 12.560 3.435 1.00 77.06 103 ASP A N 1
ATOM 795 C CA . ASP A 1 103 ? 20.015 12.698 4.854 1.00 77.06 103 ASP A CA 1
ATOM 796 C C . ASP A 1 103 ? 18.926 11.706 5.288 1.00 77.06 103 ASP A C 1
ATOM 798 O O . ASP A 1 103 ? 17.779 11.765 4.848 1.00 77.06 103 ASP A O 1
ATOM 802 N N . LEU A 1 104 ? 19.282 10.804 6.205 1.00 73.44 104 LEU A N 1
ATOM 803 C CA . LEU A 1 104 ? 18.355 9.856 6.825 1.00 73.44 104 LEU A CA 1
ATOM 804 C C . LEU A 1 104 ? 17.442 10.528 7.868 1.00 73.44 104 LEU A C 1
ATOM 806 O O . LEU A 1 104 ? 16.334 10.052 8.112 1.00 73.44 104 LEU A O 1
ATOM 810 N N . TYR A 1 105 ? 17.895 11.615 8.501 1.00 65.38 105 TYR A N 1
ATOM 811 C CA . TYR A 1 105 ? 17.207 12.270 9.622 1.00 65.38 105 TYR A CA 1
ATOM 812 C C . TYR A 1 105 ? 16.212 13.351 9.162 1.00 65.38 105 TYR A C 1
ATOM 814 O O . TYR A 1 105 ? 15.302 13.708 9.914 1.00 65.38 105 TYR A O 1
ATOM 822 N N . MET A 1 106 ? 16.326 13.783 7.901 1.00 63.25 106 MET A N 1
ATOM 823 C CA . MET A 1 106 ? 15.306 14.445 7.084 1.00 63.25 106 MET A CA 1
ATOM 824 C C . MET A 1 106 ? 14.560 15.599 7.760 1.00 63.25 106 MET A C 1
ATOM 826 O O . MET A 1 106 ? 13.333 15.556 7.886 1.00 63.25 106 MET A O 1
ATOM 830 N N . SER A 1 107 ? 15.264 16.660 8.163 1.00 58.47 107 SER A N 1
ATOM 831 C CA . SER A 1 107 ? 14.587 17.906 8.544 1.00 58.47 107 SER A CA 1
ATOM 832 C C . SER A 1 107 ? 14.127 18.659 7.293 1.00 58.47 107 SER A C 1
ATOM 834 O O . SER A 1 107 ? 14.946 19.154 6.518 1.00 58.47 107 SER A O 1
ATOM 836 N N . THR A 1 108 ? 12.818 18.772 7.092 1.00 58.97 108 THR A N 1
ATOM 837 C CA . THR A 1 108 ? 12.242 19.647 6.057 1.00 58.97 108 THR A CA 1
ATOM 838 C C . THR A 1 108 ? 12.576 21.124 6.331 1.00 58.97 108 THR A C 1
ATOM 840 O O . THR A 1 108 ? 12.911 21.488 7.462 1.00 58.97 108 THR A O 1
ATOM 843 N N . PRO A 1 109 ? 12.430 22.034 5.346 1.00 52.31 109 PRO A N 1
ATOM 844 C CA . PRO A 1 109 ? 12.662 23.468 5.553 1.00 52.31 109 PRO A CA 1
ATOM 845 C C . PRO A 1 109 ? 11.802 24.110 6.657 1.00 52.31 109 PRO A C 1
ATOM 847 O O . PRO A 1 109 ? 12.140 25.192 7.137 1.00 52.31 109 PRO A O 1
ATOM 850 N N . ASN A 1 110 ? 10.690 23.472 7.050 1.00 53.00 110 ASN A N 1
ATOM 851 C CA . ASN A 1 110 ? 9.835 23.911 8.157 1.00 53.00 110 ASN A CA 1
ATOM 852 C C . ASN A 1 110 ? 10.218 23.280 9.518 1.00 53.00 110 ASN A C 1
ATOM 854 O O . ASN A 1 110 ? 9.626 23.643 10.532 1.00 53.00 110 ASN A O 1
ATOM 858 N N . GLY A 1 111 ? 11.219 22.393 9.550 1.00 51.94 111 GLY A N 1
ATOM 859 C CA . GLY A 1 111 ? 11.724 21.719 10.746 1.00 51.94 111 GLY A CA 1
ATOM 860 C C . GLY A 1 111 ? 11.086 20.360 11.060 1.00 51.94 111 GLY A C 1
ATOM 861 O O . GLY A 1 111 ? 11.551 19.701 11.987 1.00 51.94 111 GLY A O 1
ATOM 862 N N . SER A 1 112 ? 10.071 19.909 10.313 1.00 57.19 112 SER A N 1
ATOM 863 C CA . SER A 1 112 ? 9.443 18.593 10.513 1.00 57.19 112 SER A CA 1
ATOM 864 C C . SER A 1 112 ? 10.324 17.449 10.005 1.00 57.19 112 SER A C 1
ATOM 866 O O . SER A 1 112 ? 10.970 17.592 8.963 1.00 57.19 112 SER A O 1
ATOM 868 N N . SER A 1 113 ? 10.318 16.311 10.710 1.00 61.62 113 SER A N 1
ATOM 869 C CA . SER A 1 113 ? 11.054 15.094 10.335 1.00 61.62 113 SER A CA 1
ATOM 870 C C . SER A 1 113 ? 10.235 14.159 9.433 1.00 61.62 113 SER A C 1
ATOM 872 O O . SER A 1 113 ? 9.006 14.208 9.407 1.00 61.62 113 SER A O 1
ATOM 874 N N . TYR A 1 114 ? 10.889 13.244 8.716 1.00 60.53 114 TYR A N 1
ATOM 875 C CA . TYR A 1 114 ? 10.183 12.184 7.981 1.00 60.53 114 TYR A CA 1
ATOM 876 C C . TYR A 1 114 ? 9.436 11.205 8.885 1.00 60.53 114 TYR A C 1
ATOM 878 O O . TYR A 1 114 ? 8.377 10.717 8.508 1.00 60.53 114 TYR A O 1
ATOM 886 N N . ILE A 1 115 ? 9.938 10.970 10.100 1.00 61.09 115 ILE A N 1
ATOM 887 C CA . ILE A 1 115 ? 9.220 10.183 11.111 1.00 61.09 115 ILE A CA 1
ATOM 888 C C . ILE A 1 115 ? 7.911 10.883 11.485 1.00 61.09 115 ILE A C 1
ATOM 890 O O . ILE A 1 115 ? 6.899 10.214 11.634 1.00 61.09 115 ILE A O 1
ATOM 894 N N . TYR A 1 116 ? 7.907 12.218 11.571 1.00 62.03 116 TYR A N 1
ATOM 895 C CA . TYR A 1 116 ? 6.679 12.987 11.763 1.00 62.03 116 TYR A CA 1
ATOM 896 C C . TYR A 1 116 ? 5.713 12.756 10.588 1.00 62.03 116 TYR A C 1
ATOM 898 O O . TYR A 1 116 ? 4.641 12.206 10.801 1.00 62.03 116 TYR A O 1
ATOM 906 N N . ASN A 1 117 ? 6.113 13.037 9.344 1.00 60.47 117 ASN A N 1
ATOM 907 C CA . ASN A 1 117 ? 5.217 12.877 8.184 1.00 60.47 117 ASN A CA 1
ATOM 908 C C . ASN A 1 117 ? 4.752 11.428 7.944 1.00 60.47 117 ASN A C 1
ATOM 910 O O . ASN A 1 117 ? 3.610 11.209 7.557 1.00 60.47 117 ASN A O 1
ATOM 914 N N . SER A 1 118 ? 5.597 10.429 8.220 1.00 60.09 118 SER A N 1
ATOM 915 C CA . SER A 1 118 ? 5.231 9.007 8.091 1.00 60.09 118 SER A CA 1
ATOM 916 C C . SER A 1 118 ? 4.129 8.591 9.063 1.00 60.09 118 SER A C 1
ATOM 918 O O . SER A 1 118 ? 3.509 7.551 8.871 1.00 60.09 118 SER A O 1
ATOM 920 N N . VAL A 1 119 ? 3.909 9.368 10.124 1.00 57.06 119 VAL A N 1
ATOM 921 C CA . VAL A 1 119 ? 2.963 9.030 11.187 1.00 57.06 119 VAL A CA 1
ATOM 922 C C . VAL A 1 119 ? 1.768 9.983 11.232 1.00 57.06 119 VAL A C 1
ATOM 924 O O . VAL A 1 119 ? 0.735 9.639 11.803 1.00 57.06 119 VAL A O 1
ATOM 927 N N . THR A 1 120 ? 1.862 11.154 10.603 1.00 52.31 120 THR A N 1
ATOM 928 C CA . THR A 1 120 ? 0.778 12.143 10.574 1.00 52.31 120 THR A CA 1
ATOM 929 C C . THR A 1 120 ? -0.128 12.067 9.344 1.00 52.31 120 THR A C 1
ATOM 931 O O . THR A 1 120 ? -1.205 12.663 9.387 1.00 52.31 120 THR A O 1
ATOM 934 N N . ASP A 1 121 ? 0.256 11.349 8.282 1.00 53.06 121 ASP A N 1
ATOM 935 C CA . ASP A 1 121 ? -0.486 11.336 7.013 1.00 53.06 121 ASP A CA 1
ATOM 936 C C . ASP A 1 121 ? -1.427 10.125 6.823 1.00 53.06 121 ASP A C 1
ATOM 938 O O . ASP A 1 121 ? -1.137 9.000 7.235 1.00 53.06 121 ASP A O 1
ATOM 942 N N . TYR A 1 122 ? -2.579 10.391 6.200 1.00 49.81 122 TYR A N 1
ATOM 943 C CA . TYR A 1 122 ? -3.823 9.606 6.210 1.00 49.81 122 TYR A CA 1
ATOM 944 C C . TYR A 1 122 ? -3.804 8.327 5.362 1.00 49.81 122 TYR A C 1
ATOM 946 O O . TYR A 1 122 ? -4.536 7.378 5.656 1.00 49.81 122 TYR A O 1
ATOM 954 N N . GLU A 1 123 ? -2.995 8.284 4.307 1.00 46.59 123 GLU A N 1
ATOM 955 C CA . GLU A 1 123 ? -3.100 7.268 3.258 1.00 46.59 123 GLU A CA 1
ATOM 956 C C . GLU A 1 123 ? -1.986 6.208 3.387 1.00 46.59 123 GLU A C 1
ATOM 958 O O . GLU A 1 123 ? -0.963 6.228 2.715 1.00 46.59 123 GLU A O 1
ATOM 963 N N . ALA A 1 124 ? -2.205 5.234 4.276 1.00 46.66 124 ALA A N 1
ATOM 964 C CA . ALA A 1 124 ? -1.684 3.860 4.172 1.00 46.66 124 ALA A CA 1
ATOM 965 C C . ALA A 1 124 ? -0.166 3.557 4.323 1.00 46.66 124 ALA A C 1
ATOM 967 O O . ALA A 1 124 ? 0.253 2.466 3.912 1.00 46.66 124 ALA A O 1
ATOM 968 N N . VAL A 1 125 ? 0.676 4.406 4.939 1.00 53.62 125 VAL A N 1
ATOM 969 C CA . VAL A 1 125 ? 2.139 4.112 5.011 1.00 53.62 125 VAL A CA 1
ATOM 970 C C . VAL A 1 125 ? 2.827 4.223 6.385 1.00 53.62 125 VAL A C 1
ATOM 972 O O . VAL A 1 125 ? 4.049 4.318 6.453 1.00 53.62 125 VAL A O 1
ATOM 975 N N . GLY A 1 126 ? 2.088 4.109 7.493 1.00 64.62 126 GLY A N 1
ATOM 976 C CA . GLY A 1 126 ? 2.659 4.242 8.844 1.00 64.62 126 GLY A CA 1
ATOM 977 C C . GLY A 1 126 ? 3.712 3.186 9.217 1.00 64.62 126 GLY A C 1
ATOM 978 O O . GLY A 1 126 ? 4.885 3.499 9.403 1.00 64.62 126 GLY A O 1
ATOM 979 N N . VAL A 1 127 ? 3.316 1.915 9.344 1.00 68.56 127 VAL A N 1
ATOM 980 C CA . VAL A 1 127 ? 4.212 0.870 9.885 1.00 68.56 127 VAL A CA 1
ATOM 981 C C . VAL A 1 127 ? 5.284 0.433 8.883 1.00 68.56 127 VAL A C 1
ATOM 983 O O . VAL A 1 127 ? 6.433 0.273 9.282 1.00 68.56 127 VAL A O 1
ATOM 986 N N . ASP A 1 128 ? 4.952 0.287 7.599 1.00 73.50 128 ASP A N 1
ATOM 987 C CA . ASP A 1 128 ? 5.901 -0.190 6.579 1.00 73.50 128 ASP A CA 1
ATOM 988 C C . ASP A 1 128 ? 7.099 0.765 6.427 1.00 73.50 128 ASP A C 1
ATOM 990 O O . ASP A 1 128 ? 8.250 0.328 6.375 1.00 73.50 128 ASP A O 1
ATOM 994 N N . ASN A 1 129 ? 6.860 2.083 6.441 1.00 72.81 129 ASN A N 1
ATOM 995 C CA . ASN A 1 129 ? 7.941 3.068 6.384 1.00 72.81 129 ASN A CA 1
ATOM 996 C C . ASN A 1 129 ? 8.741 3.108 7.686 1.00 72.81 129 ASN A C 1
ATOM 998 O O . ASN A 1 129 ? 9.965 3.198 7.638 1.00 72.81 129 ASN A O 1
ATOM 1002 N N . LEU A 1 130 ? 8.094 2.980 8.851 1.00 74.38 130 LEU A N 1
ATOM 1003 C CA . LEU A 1 130 ? 8.812 2.871 10.126 1.00 74.38 130 LEU A CA 1
ATOM 1004 C C . LEU A 1 130 ? 9.696 1.616 10.178 1.00 74.38 130 LEU A C 1
ATOM 1006 O O . LEU A 1 130 ? 10.829 1.690 10.653 1.00 74.38 130 LEU A O 1
ATOM 1010 N N . GLN A 1 131 ? 9.217 0.488 9.648 1.00 78.56 131 GLN A N 1
ATOM 1011 C CA . GLN A 1 131 ? 9.992 -0.745 9.504 1.00 78.56 131 GLN A CA 1
ATOM 1012 C C . GLN A 1 131 ? 11.178 -0.558 8.567 1.00 78.56 131 GLN A C 1
ATOM 1014 O O . GLN A 1 131 ? 12.297 -0.942 8.915 1.00 78.56 131 GLN A O 1
ATOM 1019 N N . TYR A 1 132 ? 10.957 0.078 7.416 1.00 79.19 132 TYR A N 1
ATOM 1020 C CA . TYR A 1 132 ? 12.029 0.434 6.497 1.00 79.19 132 TYR A CA 1
ATOM 1021 C C . TYR A 1 132 ? 13.080 1.315 7.194 1.00 79.19 132 TYR A C 1
ATOM 1023 O O . TYR A 1 132 ? 14.252 0.943 7.225 1.00 79.19 132 TYR A O 1
ATOM 1031 N N . LEU A 1 133 ? 12.685 2.409 7.854 1.00 76.25 133 LEU A N 1
ATOM 1032 C CA . LEU A 1 133 ? 13.602 3.303 8.577 1.00 76.25 133 LEU A CA 1
ATOM 1033 C C . LEU A 1 133 ? 14.372 2.576 9.689 1.00 76.25 133 LEU A C 1
ATOM 1035 O O . LEU A 1 133 ? 15.592 2.716 9.793 1.00 76.25 133 LEU A O 1
ATOM 1039 N N . SER A 1 134 ? 13.681 1.760 10.488 1.00 77.50 134 SER A N 1
ATOM 1040 C CA . SER A 1 134 ? 14.299 0.929 11.525 1.00 77.50 134 SER A CA 1
ATOM 1041 C C . SER A 1 134 ? 15.345 -0.021 10.930 1.00 77.50 134 SER A C 1
ATOM 1043 O O . SER A 1 134 ? 16.458 -0.122 11.451 1.00 77.50 134 SER A O 1
ATOM 1045 N N . SER A 1 135 ? 15.048 -0.641 9.780 1.00 83.50 135 SER A N 1
ATOM 1046 C CA . SER A 1 135 ? 15.991 -1.513 9.063 1.00 83.50 135 SER A CA 1
ATOM 1047 C C . SER A 1 135 ? 17.256 -0.783 8.592 1.00 83.50 135 SER A C 1
ATOM 1049 O O . SER A 1 135 ? 18.311 -1.405 8.459 1.00 83.50 135 SER A O 1
ATOM 1051 N N . LYS A 1 136 ? 17.179 0.541 8.396 1.00 83.44 136 LYS A N 1
ATOM 1052 C CA . LYS A 1 136 ? 18.313 1.413 8.045 1.00 83.44 136 LYS A CA 1
ATOM 1053 C C . LYS A 1 136 ? 19.049 1.980 9.259 1.00 83.44 136 LYS A C 1
ATOM 1055 O O . LYS A 1 136 ? 19.953 2.795 9.106 1.00 83.44 136 LYS A O 1
ATOM 1060 N N . GLY A 1 137 ? 18.715 1.520 10.465 1.00 77.06 137 GLY A N 1
ATOM 1061 C CA . GLY A 1 137 ? 19.407 1.895 11.695 1.00 77.06 137 GLY A CA 1
ATOM 1062 C C . GLY A 1 137 ? 18.919 3.200 12.318 1.00 77.06 137 GLY A C 1
ATOM 1063 O O . GLY A 1 137 ? 19.579 3.706 13.226 1.00 77.06 137 GLY A O 1
ATOM 1064 N N . VAL A 1 138 ? 17.773 3.732 11.873 1.00 74.94 138 VAL A N 1
ATOM 1065 C CA . VAL A 1 138 ? 17.088 4.806 12.598 1.00 74.94 138 VAL A CA 1
ATOM 1066 C C . VAL A 1 138 ? 16.673 4.262 13.959 1.00 74.94 138 VAL A C 1
ATOM 1068 O O . VAL A 1 138 ? 15.834 3.364 14.059 1.00 74.94 138 VAL A O 1
ATOM 1071 N N . ASP A 1 139 ? 17.262 4.811 15.020 1.00 70.94 139 ASP A N 1
ATOM 1072 C CA . ASP A 1 139 ? 16.820 4.503 16.370 1.00 70.94 139 ASP A CA 1
ATOM 1073 C C . ASP A 1 139 ? 15.499 5.231 16.632 1.00 70.94 139 ASP A C 1
ATOM 1075 O O . ASP A 1 139 ? 15.458 6.417 16.963 1.00 70.94 139 ASP A O 1
ATOM 1079 N N . LEU A 1 140 ? 14.396 4.494 16.504 1.00 69.06 140 LEU A N 1
ATOM 1080 C CA . LEU A 1 140 ? 13.053 4.995 16.797 1.00 69.06 140 LEU A CA 1
ATOM 1081 C C . LEU A 1 140 ? 12.867 5.385 18.280 1.00 69.06 140 LEU A C 1
ATOM 1083 O O . LEU A 1 140 ? 11.816 5.903 18.642 1.00 69.06 140 LEU A O 1
ATOM 1087 N N . ARG A 1 141 ? 13.873 5.179 19.146 1.00 63.62 141 ARG A N 1
ATOM 1088 C CA . ARG A 1 141 ? 13.910 5.656 20.541 1.00 63.62 141 ARG A CA 1
ATOM 1089 C C . ARG A 1 141 ? 14.649 6.985 20.705 1.00 63.62 141 ARG A C 1
ATOM 1091 O O . ARG A 1 141 ? 14.531 7.599 21.761 1.00 63.62 141 ARG A O 1
ATOM 1098 N N . SER A 1 142 ? 15.454 7.398 19.721 1.00 52.31 142 SER A N 1
ATOM 1099 C CA . SER A 1 142 ? 16.234 8.646 19.768 1.00 52.31 142 SER A CA 1
ATOM 1100 C C . SER A 1 142 ? 15.526 9.830 19.113 1.00 52.31 142 SER A C 1
ATOM 1102 O O . SER A 1 142 ? 16.097 10.917 19.055 1.00 52.31 142 SER A O 1
ATOM 1104 N N . VAL A 1 143 ? 14.322 9.619 18.576 1.00 56.78 143 VAL A N 1
ATOM 1105 C CA . VAL A 1 143 ? 13.445 10.714 18.152 1.00 56.78 143 VAL A CA 1
ATOM 1106 C C . VAL A 1 143 ? 13.100 11.562 19.367 1.00 56.78 143 VAL A C 1
ATOM 1108 O O . VAL A 1 143 ? 12.794 11.021 20.426 1.00 56.78 143 VAL A O 1
ATOM 1111 N N . ASP A 1 144 ? 13.200 12.881 19.207 1.00 57.00 144 ASP A N 1
ATOM 1112 C CA . ASP A 1 144 ? 12.959 13.833 20.287 1.00 57.00 144 ASP A CA 1
ATOM 1113 C C . ASP A 1 144 ? 11.577 13.604 20.919 1.00 57.00 144 ASP A C 1
ATOM 1115 O O . ASP A 1 144 ? 10.617 13.207 20.249 1.00 57.00 144 ASP A O 1
ATOM 1119 N N . ASP A 1 145 ? 11.481 13.889 22.212 1.00 54.00 145 ASP A N 1
ATOM 1120 C CA . ASP A 1 145 ? 10.268 13.775 23.012 1.00 54.00 145 ASP A CA 1
ATOM 1121 C C . ASP A 1 145 ? 9.112 14.595 22.412 1.00 54.00 145 ASP A C 1
ATOM 1123 O O . ASP A 1 145 ? 7.949 14.221 22.567 1.00 54.00 145 ASP A O 1
ATOM 1127 N N . ASP A 1 146 ? 9.432 15.660 21.671 1.00 55.34 146 ASP A N 1
ATOM 1128 C CA . ASP A 1 146 ? 8.483 16.469 20.902 1.00 55.34 146 ASP A CA 1
ATOM 1129 C C . ASP A 1 146 ? 7.910 15.717 19.686 1.00 55.34 146 ASP A C 1
ATOM 1131 O O . ASP A 1 146 ? 6.717 15.819 19.413 1.00 55.34 146 ASP A O 1
ATOM 1135 N N . ILE A 1 147 ? 8.708 14.911 18.972 1.00 55.47 147 ILE A N 1
ATOM 1136 C CA . ILE A 1 147 ? 8.222 14.086 17.849 1.00 55.47 147 ILE A CA 1
ATOM 1137 C C . ILE A 1 147 ? 7.347 12.951 18.382 1.00 55.47 147 ILE A C 1
ATOM 1139 O O . ILE A 1 147 ? 6.295 12.692 17.813 1.00 55.47 147 ILE A O 1
ATOM 1143 N N . LEU A 1 148 ? 7.731 12.320 19.495 1.00 54.38 148 LEU A N 1
ATOM 1144 C CA . LEU A 1 148 ? 6.931 11.286 20.165 1.00 54.38 148 LEU A CA 1
ATOM 1145 C C . LEU A 1 148 ? 5.632 11.842 20.767 1.00 54.38 148 LEU A C 1
ATOM 1147 O O . LEU A 1 148 ? 4.580 11.215 20.658 1.00 54.38 148 LEU A O 1
ATOM 1151 N N . GLY A 1 149 ? 5.687 13.032 21.368 1.00 55.69 149 GLY A N 1
ATOM 1152 C CA . GLY A 1 149 ? 4.514 13.738 21.878 1.00 55.69 149 GLY A CA 1
ATOM 1153 C C . GLY A 1 149 ? 3.558 14.160 20.763 1.00 55.69 149 GLY A C 1
ATOM 1154 O O . GLY A 1 149 ? 2.351 13.999 20.911 1.00 55.69 149 GLY A O 1
ATOM 1155 N N . ASN A 1 150 ? 4.083 14.629 19.628 1.00 54.69 150 ASN A N 1
ATOM 1156 C CA . ASN A 1 150 ? 3.272 15.009 18.470 1.00 54.69 150 ASN A CA 1
ATOM 1157 C C . ASN A 1 150 ? 2.747 13.789 17.696 1.00 54.69 150 ASN A C 1
ATOM 1159 O O . ASN A 1 150 ? 1.665 13.843 17.137 1.00 54.69 150 ASN A O 1
ATOM 1163 N N . LEU A 1 151 ? 3.475 12.671 17.688 1.00 54.69 151 LEU A N 1
ATOM 1164 C CA . LEU A 1 151 ? 3.018 11.378 17.168 1.00 54.69 151 LEU A CA 1
ATOM 1165 C C . LEU A 1 151 ? 1.805 10.864 17.954 1.00 54.69 151 LEU A C 1
ATOM 1167 O O . LEU A 1 151 ? 0.859 10.338 17.377 1.00 54.69 151 LEU A O 1
ATOM 1171 N N . LEU A 1 152 ? 1.812 11.075 19.271 1.00 54.59 152 LEU A N 1
ATOM 1172 C CA . LEU A 1 152 ? 0.681 10.791 20.146 1.00 54.59 152 LEU A CA 1
ATOM 1173 C C . LEU A 1 152 ? -0.477 11.775 19.923 1.00 54.59 152 LEU A C 1
ATOM 1175 O O . LEU A 1 152 ? -1.615 11.329 19.833 1.00 54.59 152 LEU A O 1
ATOM 1179 N N . GLU A 1 153 ? -0.200 13.072 19.747 1.00 55.34 153 GLU A N 1
ATOM 1180 C CA . GLU A 1 153 ? -1.214 14.067 19.356 1.00 55.34 153 GLU A CA 1
ATOM 1181 C C . GLU A 1 153 ? -1.830 13.765 17.994 1.00 55.34 153 GLU A C 1
ATOM 1183 O O . GLU A 1 153 ? -3.039 13.816 17.871 1.00 55.34 153 GLU A O 1
ATOM 1188 N N . CYS A 1 154 ? -1.067 13.358 16.983 1.00 53.66 154 CYS A N 1
ATOM 1189 C CA . CYS A 1 154 ? -1.630 13.006 15.680 1.00 53.66 154 CYS A CA 1
ATOM 1190 C C . CYS A 1 154 ? -2.447 11.710 15.721 1.00 53.66 154 CYS A C 1
ATOM 1192 O O . CYS A 1 154 ? -3.394 11.572 14.957 1.00 53.66 154 CYS A O 1
ATOM 1194 N N . CYS A 1 155 ? -2.159 10.798 16.652 1.00 51.44 155 CYS A N 1
ATOM 1195 C CA . CYS A 1 155 ? -3.021 9.653 16.960 1.00 51.44 155 CYS A CA 1
ATOM 1196 C C . CYS A 1 155 ? -4.298 10.018 17.746 1.00 51.44 155 CYS A C 1
ATOM 1198 O O . CYS A 1 155 ? -5.211 9.195 17.851 1.00 51.44 155 CYS A O 1
ATOM 1200 N N . ILE A 1 156 ? -4.339 11.217 18.333 1.00 52.03 156 ILE A N 1
ATOM 1201 C CA . ILE A 1 156 ? -5.433 11.752 19.152 1.00 52.03 156 ILE A CA 1
ATOM 1202 C C . ILE A 1 156 ? -6.297 12.750 18.357 1.00 52.03 156 ILE A C 1
ATOM 1204 O O . ILE A 1 156 ? -7.508 12.756 18.528 1.00 52.03 156 ILE A O 1
ATOM 1208 N N . ASP A 1 157 ? -5.700 13.566 17.487 1.00 48.47 157 ASP A N 1
ATOM 1209 C CA . ASP A 1 157 ? -6.339 14.673 16.765 1.00 48.47 157 ASP A CA 1
ATOM 1210 C C . ASP A 1 157 ? -6.848 14.263 15.365 1.00 48.47 157 ASP A C 1
ATOM 1212 O O . ASP A 1 157 ? -7.720 14.932 14.805 1.00 48.47 157 ASP A O 1
ATOM 1216 N N . ASN A 1 158 ? -6.351 13.163 14.775 1.00 50.53 158 ASN A N 1
ATOM 1217 C CA . ASN A 1 158 ? -6.764 12.732 13.432 1.00 50.53 158 ASN A CA 1
ATOM 1218 C C . ASN A 1 158 ? -7.978 11.788 13.463 1.00 50.53 158 ASN A C 1
ATOM 1220 O O . ASN A 1 158 ? -7.864 10.565 13.460 1.00 50.53 158 ASN A O 1
ATOM 1224 N N . ASN A 1 159 ? -9.146 12.418 13.396 1.00 47.34 159 ASN A N 1
ATOM 1225 C CA . ASN A 1 159 ? -10.517 11.898 13.470 1.00 47.34 159 ASN A CA 1
ATOM 1226 C C . ASN A 1 159 ? -10.942 10.802 12.454 1.00 47.34 159 ASN A C 1
ATOM 1228 O O . ASN A 1 159 ? -12.137 10.556 12.301 1.00 47.34 159 ASN A O 1
ATOM 1232 N N . VAL A 1 160 ? -10.034 10.191 11.682 1.00 43.00 160 VAL A N 1
ATOM 1233 C CA . VAL A 1 160 ? -10.441 9.361 10.524 1.00 43.00 160 VAL A CA 1
ATOM 1234 C C . VAL A 1 160 ? -9.667 8.047 10.385 1.00 43.00 160 VAL A C 1
ATOM 1236 O O . VAL A 1 160 ? -9.915 7.324 9.437 1.00 43.00 160 VAL A O 1
ATOM 1239 N N . ASN A 1 161 ? -8.800 7.645 11.327 1.00 52.78 161 ASN A N 1
ATOM 1240 C CA . ASN A 1 161 ? -8.376 6.234 11.410 1.00 52.78 161 ASN A CA 1
ATOM 1241 C C . ASN A 1 161 ? -7.743 5.873 12.771 1.00 52.78 161 ASN A C 1
ATOM 1243 O O . ASN A 1 161 ? -6.528 5.694 12.869 1.00 52.78 161 ASN A O 1
ATOM 1247 N N . ASN A 1 162 ? -8.573 5.651 13.805 1.00 53.38 162 ASN A N 1
ATOM 1248 C CA . ASN A 1 162 ? -8.184 5.103 15.131 1.00 53.38 162 ASN A CA 1
ATOM 1249 C C . ASN A 1 162 ? -7.253 3.869 15.058 1.00 53.38 162 ASN A C 1
ATOM 1251 O O . ASN A 1 162 ? -6.550 3.520 16.009 1.00 53.38 162 ASN A O 1
ATOM 1255 N N . LEU A 1 163 ? -7.286 3.182 13.919 1.00 56.81 163 LEU A N 1
ATOM 1256 C CA . LEU A 1 163 ? -6.723 1.868 13.655 1.00 56.81 163 LEU A CA 1
ATOM 1257 C C . LEU A 1 163 ? -5.234 1.914 13.269 1.00 56.81 163 LEU A C 1
ATOM 1259 O O . LEU A 1 163 ? -4.421 1.159 13.812 1.00 56.81 163 LEU A O 1
ATOM 1263 N N . ASN A 1 164 ? -4.833 2.851 12.404 1.00 61.88 164 ASN A N 1
ATOM 1264 C CA . ASN A 1 164 ? -3.418 3.025 12.047 1.00 61.88 164 ASN A CA 1
ATOM 1265 C C . ASN A 1 164 ? -2.595 3.486 13.255 1.00 61.88 164 ASN A C 1
ATOM 1267 O O . ASN A 1 164 ? -1.480 3.006 13.468 1.00 61.88 164 ASN A O 1
ATOM 1271 N N . SER A 1 165 ? -3.182 4.333 14.099 1.00 65.69 165 SER A N 1
ATOM 1272 C CA . SER A 1 165 ? -2.574 4.814 15.338 1.00 65.69 165 SER A CA 1
ATOM 1273 C C . SER A 1 165 ? -2.218 3.684 16.303 1.00 65.69 165 SER A C 1
ATOM 1275 O O . SER A 1 165 ? -1.091 3.639 16.795 1.00 65.69 165 SER A O 1
ATOM 1277 N N . PHE A 1 166 ? -3.128 2.728 16.536 1.00 70.50 166 PHE A N 1
ATOM 1278 C CA . PHE A 1 166 ? -2.834 1.561 17.377 1.00 70.50 166 PHE A CA 1
ATOM 1279 C C . PHE A 1 166 ? -1.657 0.742 16.830 1.00 70.50 166 PHE A C 1
ATOM 1281 O O . PHE A 1 166 ? -0.752 0.405 17.588 1.00 70.50 166 PHE A O 1
ATOM 1288 N N . LYS A 1 167 ? -1.631 0.453 15.520 1.00 72.00 167 LYS A N 1
ATOM 1289 C CA . LYS A 1 167 ? -0.552 -0.344 14.910 1.00 72.00 167 LYS A CA 1
ATOM 1290 C C . LYS A 1 167 ? 0.806 0.342 15.005 1.00 72.00 167 LYS A C 1
ATOM 1292 O O . LYS A 1 167 ? 1.808 -0.320 15.264 1.00 72.00 167 LYS A O 1
ATOM 1297 N N . VAL A 1 168 ? 0.840 1.660 14.822 1.00 72.88 168 VAL A N 1
ATOM 1298 C CA . VAL A 1 168 ? 2.063 2.445 14.998 1.00 72.88 168 VAL A CA 1
ATOM 1299 C C . VAL A 1 168 ? 2.519 2.411 16.458 1.00 72.88 168 VAL A C 1
ATOM 1301 O O . VAL A 1 168 ? 3.701 2.177 16.706 1.00 72.88 168 VAL A O 1
ATOM 1304 N N . PHE A 1 169 ? 1.607 2.559 17.426 1.00 72.12 169 PHE A N 1
ATOM 1305 C CA . PHE A 1 169 ? 1.951 2.448 18.847 1.00 72.12 169 PHE A CA 1
ATOM 1306 C C . PHE A 1 169 ? 2.475 1.073 19.224 1.00 72.12 169 PHE A C 1
ATOM 1308 O O . PHE A 1 169 ? 3.548 0.984 19.816 1.00 72.12 169 PHE A O 1
ATOM 1315 N N . ASP A 1 170 ? 1.755 0.014 18.862 1.00 76.06 170 ASP A N 1
ATOM 1316 C CA . ASP A 1 170 ? 2.169 -1.351 19.168 1.00 76.06 170 ASP A CA 1
ATOM 1317 C C . ASP A 1 170 ? 3.538 -1.654 18.548 1.00 76.06 170 ASP A C 1
ATOM 1319 O O . ASP A 1 170 ? 4.441 -2.150 19.224 1.00 76.06 170 ASP A O 1
ATOM 1323 N N . TYR A 1 171 ? 3.751 -1.250 17.291 1.00 76.56 171 TYR A N 1
ATOM 1324 C CA . TYR A 1 171 ? 5.051 -1.372 16.643 1.00 76.56 171 TYR A CA 1
ATOM 1325 C C . TYR A 1 171 ? 6.152 -0.630 17.417 1.00 76.56 171 TYR A C 1
ATOM 1327 O O . TYR A 1 171 ? 7.176 -1.231 17.739 1.00 76.56 171 TYR A O 1
ATOM 1335 N N . LEU A 1 172 ? 5.953 0.643 17.770 1.00 74.56 172 LEU A N 1
ATOM 1336 C CA . LEU A 1 172 ? 6.960 1.449 18.472 1.00 74.56 172 LEU A CA 1
ATOM 1337 C C . LEU A 1 172 ? 7.238 0.948 19.897 1.00 74.56 172 LEU A C 1
ATOM 1339 O O . LEU A 1 172 ? 8.398 0.904 20.315 1.00 74.56 172 LEU A O 1
ATOM 1343 N N . THR A 1 173 ? 6.214 0.525 20.640 1.00 75.19 173 THR A N 1
ATOM 1344 C CA . THR A 1 173 ? 6.372 -0.098 21.963 1.00 75.19 173 THR A CA 1
ATOM 1345 C C . THR A 1 173 ? 7.155 -1.405 21.858 1.00 75.19 173 THR A C 1
ATOM 1347 O O . THR A 1 173 ? 8.086 -1.614 22.638 1.00 75.19 173 THR A O 1
ATOM 1350 N N . ASN A 1 174 ? 6.893 -2.226 20.835 1.00 78.56 174 ASN A N 1
ATOM 1351 C CA . ASN A 1 174 ? 7.688 -3.423 20.537 1.00 78.56 174 ASN A CA 1
ATOM 1352 C C . ASN A 1 174 ? 9.148 -3.097 20.158 1.00 78.56 174 ASN A C 1
ATOM 1354 O O . ASN A 1 174 ? 10.043 -3.894 20.441 1.00 78.56 174 ASN A O 1
ATOM 1358 N N . GLN A 1 175 ? 9.421 -1.914 19.593 1.00 75.06 175 GLN A N 1
ATOM 1359 C CA . GLN A 1 175 ? 10.787 -1.400 19.382 1.00 75.06 175 GLN A CA 1
ATOM 1360 C C . GLN A 1 175 ? 11.437 -0.819 20.659 1.00 75.06 175 GLN A C 1
ATOM 1362 O O . GLN A 1 175 ? 12.591 -0.384 20.635 1.00 75.06 175 GLN A O 1
ATOM 1367 N N . GLY A 1 176 ? 10.738 -0.836 21.799 1.00 75.06 176 GLY A N 1
ATOM 1368 C CA . GLY A 1 176 ? 11.247 -0.384 23.095 1.00 75.06 176 GLY A CA 1
ATOM 1369 C C . GLY A 1 176 ? 10.907 1.065 23.449 1.00 75.06 176 GLY A C 1
ATOM 1370 O O . GLY A 1 176 ? 11.550 1.630 24.340 1.00 75.06 176 GLY A O 1
ATOM 1371 N N . LEU A 1 177 ? 9.921 1.677 22.782 1.00 74.56 177 LEU A N 1
ATOM 1372 C CA . LEU A 1 177 ? 9.374 2.965 23.206 1.00 74.56 177 LEU A CA 1
ATOM 1373 C C . LEU A 1 177 ? 8.812 2.856 24.631 1.00 74.56 177 LEU A C 1
ATOM 1375 O O . LEU A 1 177 ? 7.967 2.012 24.922 1.00 74.56 177 LEU A O 1
ATOM 1379 N N . THR A 1 178 ? 9.264 3.740 25.521 1.00 75.69 178 THR A N 1
ATOM 1380 C CA . THR A 1 178 ? 8.737 3.833 26.888 1.00 75.69 178 THR A CA 1
ATOM 1381 C C . THR A 1 178 ? 7.623 4.869 26.944 1.00 75.69 178 THR A C 1
ATOM 1383 O O . THR A 1 178 ? 7.860 6.047 26.681 1.00 75.69 178 THR A O 1
ATOM 1386 N N . VAL A 1 179 ? 6.420 4.446 27.336 1.00 76.44 179 VAL A N 1
ATOM 1387 C CA . VAL A 1 179 ? 5.305 5.365 27.595 1.00 76.44 179 VAL A CA 1
ATOM 1388 C C . VAL A 1 179 ? 5.588 6.163 28.871 1.00 76.44 179 VAL A C 1
ATOM 1390 O O . VAL A 1 179 ? 5.965 5.597 29.898 1.00 76.44 179 VAL A O 1
ATOM 1393 N N . ARG A 1 180 ? 5.404 7.485 28.818 1.00 76.88 180 ARG A N 1
ATOM 1394 C CA . ARG A 1 180 ? 5.638 8.401 29.941 1.00 76.88 180 ARG A CA 1
ATOM 1395 C C . ARG A 1 180 ? 4.408 9.253 30.232 1.00 76.88 180 ARG A C 1
ATOM 1397 O O . ARG A 1 180 ? 3.567 9.478 29.364 1.00 76.88 180 ARG A O 1
ATOM 1404 N N . LYS A 1 181 ? 4.341 9.747 31.468 1.00 81.44 181 LYS A N 1
ATOM 1405 C CA . LYS A 1 181 ? 3.217 10.521 32.005 1.00 81.44 181 LYS A CA 1
ATOM 1406 C C . LYS A 1 181 ? 2.930 11.774 31.187 1.00 81.44 181 LYS A C 1
ATOM 1408 O O . LYS A 1 181 ? 1.781 12.068 30.889 1.00 81.44 181 LYS A O 1
ATOM 1413 N N . GLU A 1 182 ? 3.988 12.479 30.801 1.00 75.00 182 GLU A N 1
ATOM 1414 C CA . GLU A 1 182 ? 3.924 13.742 30.070 1.00 75.00 182 GLU A CA 1
ATOM 1415 C C . GLU A 1 182 ? 3.240 13.569 28.712 1.00 75.00 182 GLU A C 1
ATOM 1417 O O . GLU A 1 182 ? 2.545 14.476 28.268 1.00 75.00 182 GLU A O 1
ATOM 1422 N N . PHE A 1 183 ? 3.374 12.392 28.088 1.00 71.12 183 PHE A N 1
ATOM 1423 C CA . PHE A 1 183 ? 2.680 12.070 26.843 1.00 71.12 183 PHE A CA 1
ATOM 1424 C C . PHE A 1 183 ? 1.177 11.921 27.080 1.00 71.12 183 PHE A C 1
ATOM 1426 O O . PHE A 1 183 ? 0.372 12.537 26.391 1.00 71.12 183 PHE A O 1
ATOM 1433 N N . ILE A 1 184 ? 0.794 11.158 28.105 1.00 76.12 184 ILE A N 1
ATOM 1434 C CA . ILE A 1 184 ? -0.614 10.907 28.428 1.00 76.12 184 ILE A CA 1
ATOM 1435 C C . ILE A 1 184 ? -1.303 12.183 28.920 1.00 76.12 184 ILE A C 1
ATOM 1437 O O . ILE A 1 184 ? -2.495 12.350 28.686 1.00 76.12 184 ILE A O 1
ATOM 1441 N N . GLU A 1 185 ? -0.591 13.102 29.579 1.00 76.06 185 GLU A N 1
ATOM 1442 C CA . GLU A 1 185 ? -1.176 14.275 30.247 1.00 76.06 185 GLU A CA 1
ATOM 1443 C C . GLU A 1 185 ? -1.068 15.596 29.485 1.00 76.06 185 GLU A C 1
ATOM 1445 O O . GLU A 1 185 ? -1.757 16.538 29.875 1.00 76.06 185 GLU A O 1
ATOM 1450 N N . LYS A 1 186 ? -0.310 15.667 28.381 1.00 72.62 186 LYS A N 1
ATOM 1451 C CA . LYS A 1 186 ? -0.240 16.861 27.515 1.00 72.62 186 LYS A CA 1
ATOM 1452 C C . LYS A 1 186 ? -1.651 17.343 27.146 1.00 72.62 186 LYS A C 1
ATOM 1454 O O . LYS A 1 186 ? -2.480 16.541 26.714 1.00 72.62 186 LYS A O 1
ATOM 1459 N N . GLU A 1 187 ? -1.968 18.612 27.400 1.00 66.06 187 GLU A N 1
ATOM 1460 C CA . GLU A 1 187 ? -3.299 19.163 27.102 1.00 66.06 187 GLU A CA 1
ATOM 1461 C C . GLU A 1 187 ? -3.559 19.118 25.588 1.00 66.06 187 GLU A C 1
ATOM 1463 O O . GLU A 1 187 ? -2.715 19.560 24.813 1.00 66.06 187 GLU A O 1
ATOM 1468 N N . GLY A 1 188 ? -4.708 18.563 25.179 1.00 60.66 188 GLY A N 1
ATOM 1469 C CA . GLY A 1 188 ? -5.135 18.545 23.775 1.00 60.66 188 GLY A CA 1
ATOM 1470 C C . GLY A 1 188 ? -5.719 19.889 23.325 1.00 60.66 188 GLY A C 1
ATOM 1471 O O . GLY A 1 188 ? -5.934 20.785 24.143 1.00 60.66 188 GLY A O 1
ATOM 1472 N N . LEU A 1 189 ? -6.011 20.022 22.025 1.00 54.53 189 LEU A N 1
ATOM 1473 C CA . LEU A 1 189 ? -6.457 21.282 21.405 1.00 54.53 189 LEU A CA 1
ATOM 1474 C C . LEU A 1 189 ? -7.793 21.829 21.951 1.00 54.53 189 LEU A C 1
ATOM 1476 O O . LEU A 1 189 ? -8.007 23.042 21.897 1.00 54.53 189 LEU A O 1
ATOM 1480 N N . GLU A 1 190 ? -8.674 20.970 22.483 1.00 60.81 190 GLU A N 1
ATOM 1481 C CA . GLU A 1 190 ? -10.040 21.350 22.891 1.00 60.81 190 GLU A CA 1
ATOM 1482 C C . GLU A 1 190 ? -10.326 21.204 24.398 1.00 60.81 190 GLU A C 1
ATOM 1484 O O . GLU A 1 190 ? -10.889 22.121 25.000 1.00 60.81 190 GLU A O 1
ATOM 1489 N N . SER A 1 191 ? -9.928 20.098 25.044 1.00 67.69 191 SER A N 1
ATOM 1490 C CA . SER A 1 191 ? -10.070 19.922 26.500 1.00 67.69 191 SER A CA 1
ATOM 1491 C C . SER A 1 191 ? -9.091 18.888 27.080 1.00 67.69 191 SER A C 1
ATOM 1493 O O . SER A 1 191 ? -8.497 18.089 26.351 1.00 67.69 191 SER A O 1
ATOM 1495 N N . LYS A 1 192 ? -8.945 18.865 28.420 1.00 73.31 192 LYS A N 1
ATOM 1496 C CA . LYS A 1 192 ? -8.143 17.856 29.149 1.00 73.31 192 LYS A CA 1
ATOM 1497 C C . LYS A 1 192 ? -8.613 16.424 28.850 1.00 73.31 192 LYS A C 1
ATOM 1499 O O . LYS A 1 192 ? -7.787 15.510 28.844 1.00 73.31 192 LYS A O 1
ATOM 1504 N N . TYR A 1 193 ? -9.916 16.236 28.622 1.00 79.88 193 TYR A N 1
ATOM 1505 C CA . TYR A 1 193 ? -10.559 14.925 28.543 1.00 79.88 193 TYR A CA 1
ATOM 1506 C C . TYR A 1 193 ? -10.885 14.469 27.115 1.00 79.88 193 TYR A C 1
ATOM 1508 O O . TYR A 1 193 ? -10.894 13.267 26.857 1.00 79.88 193 TYR A O 1
ATOM 1516 N N . TYR A 1 194 ? -11.056 15.406 26.178 1.00 76.00 194 TYR A N 1
ATOM 1517 C CA . TYR A 1 194 ? -11.458 15.135 24.793 1.00 76.00 194 TYR A CA 1
ATOM 1518 C C . TYR A 1 194 ? -10.539 14.142 24.073 1.00 76.00 194 TYR A C 1
ATOM 1520 O O . TYR A 1 194 ? -10.993 13.290 23.316 1.00 76.00 194 TYR A O 1
ATOM 1528 N N . LYS A 1 195 ? -9.238 14.166 24.373 1.00 75.81 195 LYS A N 1
ATOM 1529 C CA . LYS A 1 195 ? -8.296 13.201 23.802 1.00 75.81 195 LYS A CA 1
ATOM 1530 C C . LYS A 1 195 ? -8.640 11.747 24.111 1.00 75.81 195 LYS A C 1
ATOM 1532 O O . LYS A 1 195 ? -8.404 10.897 23.267 1.00 75.81 195 LYS A O 1
ATOM 1537 N N . PHE A 1 196 ? -9.193 11.454 25.294 1.00 81.31 196 PHE A N 1
ATOM 1538 C CA . PHE A 1 196 ? -9.422 10.078 25.745 1.00 81.31 196 PHE A CA 1
ATOM 1539 C C . PHE A 1 196 ? -10.516 9.369 24.944 1.00 81.31 196 PHE A C 1
ATOM 1541 O O . PHE A 1 196 ? -10.500 8.141 24.884 1.00 81.31 196 PHE A O 1
ATOM 1548 N N . ILE A 1 197 ? -11.431 10.115 24.323 1.00 79.56 197 ILE A N 1
ATOM 1549 C CA . ILE A 1 197 ? -12.592 9.560 23.614 1.00 79.56 197 ILE A CA 1
ATOM 1550 C C . ILE A 1 197 ? -12.378 9.398 22.102 1.00 79.56 197 ILE A C 1
ATOM 1552 O O . ILE A 1 197 ? -13.136 8.666 21.476 1.00 79.56 197 ILE A O 1
ATOM 1556 N N . GLN A 1 198 ? -11.335 10.011 21.527 1.00 73.62 198 GLN A N 1
ATOM 1557 C CA . GLN A 1 198 ? -11.046 9.946 20.086 1.00 73.62 198 GLN A CA 1
ATOM 1558 C C . GLN A 1 198 ? -10.644 8.534 19.641 1.00 73.62 198 GLN A C 1
ATOM 1560 O O . GLN A 1 198 ? -11.291 7.947 18.775 1.00 73.62 198 GLN A O 1
ATOM 1565 N N . SER A 1 199 ? -9.655 7.942 20.326 1.00 74.44 199 SER A N 1
ATOM 1566 C CA . SER A 1 199 ? -9.069 6.633 19.987 1.00 74.44 199 SER A CA 1
ATOM 1567 C C . SER A 1 199 ? -9.049 5.656 21.181 1.00 74.44 199 SER A C 1
ATOM 1569 O O . SER A 1 199 ? -7.961 5.300 21.648 1.00 74.44 199 SER A O 1
ATOM 1571 N N . PRO A 1 200 ? -10.203 5.175 21.699 1.00 82.88 200 PRO A N 1
ATOM 1572 C CA . PRO A 1 200 ? -10.256 4.441 22.970 1.00 82.88 200 PRO A CA 1
ATOM 1573 C C . PRO A 1 200 ? -9.367 3.191 23.029 1.00 82.88 200 PRO A C 1
ATOM 1575 O O . PRO A 1 200 ? -8.702 2.974 24.036 1.00 82.88 200 PRO A O 1
ATOM 1578 N N . LYS A 1 201 ? -9.264 2.409 21.943 1.00 81.88 201 LYS A N 1
ATOM 1579 C CA . LYS A 1 201 ? -8.381 1.225 21.867 1.00 81.88 201 LYS A CA 1
ATOM 1580 C C . LYS A 1 201 ? -6.901 1.588 22.026 1.00 81.88 201 LYS A C 1
ATOM 1582 O O . LYS A 1 201 ? -6.194 0.994 22.837 1.00 81.88 201 LYS A O 1
ATOM 1587 N N . ALA A 1 202 ? -6.423 2.565 21.251 1.00 77.56 202 ALA A N 1
ATOM 1588 C CA . ALA A 1 202 ? -5.022 2.986 21.283 1.00 77.56 202 ALA A CA 1
ATOM 1589 C C . ALA A 1 202 ? -4.665 3.601 22.643 1.00 77.56 202 ALA A C 1
ATOM 1591 O O . ALA A 1 202 ? -3.608 3.325 23.205 1.00 77.56 202 ALA A O 1
ATOM 1592 N N . ILE A 1 203 ? -5.579 4.389 23.204 1.00 82.56 203 ILE A N 1
ATOM 1593 C CA . ILE A 1 203 ? -5.385 5.056 24.489 1.00 82.56 203 ILE A CA 1
ATOM 1594 C C . ILE A 1 203 ? -5.416 4.053 25.637 1.00 82.56 203 ILE A C 1
ATOM 1596 O O . ILE A 1 203 ? -4.538 4.110 26.495 1.00 82.56 203 ILE A O 1
ATOM 1600 N N . GLN A 1 204 ? -6.346 3.095 25.622 1.00 88.56 204 GLN A N 1
ATOM 1601 C CA . GLN A 1 204 ? -6.371 1.989 26.575 1.00 88.56 204 GLN A CA 1
ATOM 1602 C C . GLN A 1 204 ? -5.052 1.213 26.546 1.00 88.56 204 GLN A C 1
ATOM 1604 O O . GLN A 1 204 ? -4.476 0.962 27.602 1.00 88.56 204 GLN A O 1
ATOM 1609 N N . TYR A 1 205 ? -4.523 0.892 25.361 1.00 84.12 205 TYR A N 1
ATOM 1610 C CA . TYR A 1 205 ? -3.224 0.228 25.231 1.00 84.12 205 TYR A CA 1
ATOM 1611 C C . TYR A 1 205 ? -2.095 1.055 25.867 1.00 84.12 205 TYR A C 1
ATOM 1613 O O . TYR A 1 205 ? -1.385 0.564 26.746 1.00 84.12 205 TYR A O 1
ATOM 1621 N N . VAL A 1 206 ? -1.957 2.326 25.477 1.00 80.75 206 VAL A N 1
ATOM 1622 C CA . VAL A 1 206 ? -0.888 3.216 25.963 1.00 80.75 206 VAL A CA 1
ATOM 1623 C C . VAL A 1 206 ? -0.979 3.434 27.477 1.00 80.75 206 VAL A C 1
ATOM 1625 O O . VAL A 1 206 ? 0.028 3.344 28.184 1.00 80.75 206 VAL A O 1
ATOM 1628 N N . VAL A 1 207 ? -2.176 3.703 27.998 1.00 87.94 207 VAL A N 1
ATOM 1629 C CA . VAL A 1 207 ? -2.394 3.967 29.425 1.00 87.94 207 VAL A CA 1
ATOM 1630 C C . VAL A 1 207 ? -2.189 2.708 30.259 1.00 87.94 207 VAL A C 1
ATOM 1632 O O . VAL A 1 207 ? -1.505 2.787 31.281 1.00 87.94 207 VAL A O 1
ATOM 1635 N N . SER A 1 208 ? -2.687 1.549 29.817 1.00 90.50 208 SER A N 1
ATOM 1636 C CA . SER A 1 208 ? -2.453 0.272 30.503 1.00 90.50 208 SER A CA 1
ATOM 1637 C C . SER A 1 208 ? -0.962 -0.043 30.597 1.00 90.50 208 SER A C 1
ATOM 1639 O O . SER A 1 208 ? -0.474 -0.327 31.686 1.00 90.50 208 SER A O 1
ATOM 1641 N N . GLN A 1 209 ? -0.196 0.139 29.512 1.00 85.94 209 GLN A N 1
ATOM 1642 C CA . GLN A 1 209 ? 1.263 -0.027 29.550 1.00 85.94 209 GLN A CA 1
ATOM 1643 C C . GLN A 1 209 ? 1.932 0.881 30.594 1.00 85.94 209 GLN A C 1
ATOM 1645 O O . GLN A 1 209 ? 2.849 0.455 31.296 1.00 85.94 209 GLN A O 1
ATOM 1650 N N . TYR A 1 210 ? 1.496 2.135 30.728 1.00 87.94 210 TYR A N 1
ATOM 1651 C CA . TYR A 1 210 ? 2.055 3.052 31.725 1.00 87.94 210 TYR A CA 1
ATOM 1652 C C . TYR A 1 210 ? 1.686 2.656 33.165 1.00 87.94 210 TYR A C 1
ATOM 1654 O O . TYR A 1 210 ? 2.551 2.639 34.046 1.00 87.94 210 TYR A O 1
ATOM 1662 N N . VAL A 1 211 ? 0.416 2.320 33.405 1.00 92.06 211 VAL A N 1
ATOM 1663 C CA . VAL A 1 211 ? -0.111 1.961 34.732 1.00 92.06 211 VAL A CA 1
ATOM 1664 C C . VAL A 1 211 ? 0.449 0.620 35.215 1.00 92.06 211 VAL A C 1
ATOM 1666 O O . VAL A 1 211 ? 0.899 0.535 36.359 1.00 92.06 211 VAL A O 1
ATOM 1669 N N . ASP A 1 212 ? 0.525 -0.393 34.348 1.00 90.19 212 ASP A N 1
ATOM 1670 C CA . ASP A 1 212 ? 1.079 -1.718 34.673 1.00 90.19 212 ASP A CA 1
ATOM 1671 C C . ASP A 1 212 ? 2.564 -1.649 35.060 1.00 90.19 212 ASP A C 1
ATOM 1673 O O . ASP A 1 212 ? 3.047 -2.432 35.883 1.00 90.19 212 ASP A O 1
ATOM 1677 N N . ASN A 1 213 ? 3.286 -0.651 34.541 1.00 87.44 213 ASN A N 1
ATOM 1678 C CA . ASN A 1 213 ? 4.667 -0.344 34.917 1.00 87.44 213 ASN A CA 1
ATOM 1679 C C . ASN A 1 213 ? 4.787 0.515 36.197 1.00 87.44 213 ASN A C 1
ATOM 1681 O O . ASN A 1 213 ? 5.869 1.008 36.525 1.00 87.44 213 ASN A O 1
ATOM 1685 N N . GLY A 1 214 ? 3.697 0.686 36.953 1.00 91.12 214 GLY A N 1
ATOM 1686 C CA . GLY A 1 214 ? 3.657 1.425 38.219 1.00 91.12 214 GLY A CA 1
ATOM 1687 C C . GLY A 1 214 ? 3.496 2.940 38.065 1.00 91.12 214 GLY A C 1
ATOM 1688 O O . GLY A 1 214 ? 3.717 3.680 39.030 1.00 91.12 214 GLY A O 1
ATOM 1689 N N . GLY A 1 215 ? 3.141 3.410 36.868 1.00 89.69 215 GLY A N 1
ATOM 1690 C CA . GLY A 1 215 ? 2.830 4.807 36.598 1.00 89.69 215 GLY A CA 1
ATOM 1691 C C . GLY A 1 215 ? 1.574 5.288 37.330 1.00 89.69 215 GLY A C 1
ATOM 1692 O O . GLY A 1 215 ? 0.675 4.510 37.638 1.00 89.69 215 GLY A O 1
ATOM 1693 N N . THR A 1 216 ? 1.500 6.592 37.615 1.00 91.50 216 THR A N 1
ATOM 1694 C CA . THR A 1 216 ? 0.305 7.215 38.215 1.00 91.50 216 THR A CA 1
ATOM 1695 C C . THR A 1 216 ? -0.087 8.477 37.456 1.00 91.50 216 THR A C 1
ATOM 1697 O O . THR A 1 216 ? 0.738 9.375 37.249 1.00 91.50 216 THR A O 1
ATOM 1700 N N . LEU A 1 217 ? -1.354 8.545 37.052 1.00 88.25 217 LEU A N 1
ATOM 1701 C CA . LEU A 1 217 ? -1.928 9.672 36.319 1.00 88.25 217 LEU A CA 1
ATOM 1702 C C . LEU A 1 217 ? -2.590 10.671 37.276 1.00 88.25 217 LEU A C 1
ATOM 1704 O O . LEU A 1 217 ? -3.089 10.304 38.336 1.00 88.25 217 LEU A O 1
ATOM 1708 N N . ASP A 1 218 ? -2.600 11.942 36.892 1.00 89.25 218 ASP A N 1
ATOM 1709 C CA . ASP A 1 218 ? -3.378 13.032 37.478 1.00 89.25 218 ASP A CA 1
ATOM 1710 C C . ASP A 1 218 ? -4.821 13.004 36.944 1.00 89.25 218 ASP A C 1
ATOM 1712 O O . ASP A 1 218 ? -5.353 13.961 36.362 1.00 89.25 218 ASP A O 1
ATOM 1716 N N . LEU A 1 219 ? -5.435 11.835 37.113 1.00 89.56 219 LEU A N 1
ATOM 1717 C CA . LEU A 1 219 ? -6.823 11.545 36.798 1.00 89.56 219 LEU A CA 1
ATOM 1718 C C . LEU A 1 219 ? -7.500 10.958 38.039 1.00 89.56 219 LEU A C 1
ATOM 1720 O O . LEU A 1 219 ? -6.861 10.235 38.809 1.00 89.56 219 LEU A O 1
ATOM 1724 N N . PRO A 1 220 ? -8.802 11.211 38.236 1.00 92.38 220 PRO A N 1
ATOM 1725 C CA . PRO A 1 220 ? -9.582 10.465 39.207 1.00 92.38 220 PRO A CA 1
ATOM 1726 C C . PRO A 1 220 ? -9.458 8.950 38.986 1.00 92.38 220 PRO A C 1
ATOM 1728 O O . PRO A 1 220 ? -9.391 8.476 37.848 1.00 92.38 220 PRO A O 1
ATOM 1731 N N . ASN A 1 221 ? -9.474 8.177 40.076 1.00 93.12 221 ASN A N 1
ATOM 1732 C CA . ASN A 1 221 ? -9.328 6.718 40.008 1.00 93.12 221 ASN A CA 1
ATOM 1733 C C . ASN A 1 221 ? -10.369 6.074 39.084 1.00 93.12 221 ASN A C 1
ATOM 1735 O O . ASN A 1 221 ? -10.021 5.181 38.323 1.00 93.12 221 ASN A O 1
ATOM 1739 N N . TYR A 1 222 ? -11.618 6.556 39.107 1.00 94.38 222 TYR A N 1
ATOM 1740 C CA . TYR A 1 222 ? -12.680 6.023 38.252 1.00 94.38 222 TYR A CA 1
ATOM 1741 C C . TYR A 1 222 ? -12.369 6.186 36.755 1.00 94.38 222 TYR A C 1
ATOM 1743 O O . TYR A 1 222 ? -12.648 5.274 35.986 1.00 94.38 222 TYR A O 1
ATOM 1751 N N . LEU A 1 223 ? -11.724 7.285 36.338 1.00 94.25 223 LEU A N 1
ATOM 1752 C CA . LEU A 1 223 ? -11.284 7.454 34.949 1.00 94.25 223 LEU A CA 1
ATOM 1753 C C . LEU A 1 223 ? -10.086 6.578 34.623 1.00 94.25 223 LEU A C 1
ATOM 1755 O O . LEU A 1 223 ? -10.039 6.008 33.542 1.00 94.25 223 LEU A O 1
ATOM 1759 N N . THR A 1 224 ? -9.137 6.444 35.551 1.00 94.12 224 THR A N 1
ATOM 1760 C CA . THR A 1 224 ? -7.981 5.562 35.338 1.00 94.12 224 THR A CA 1
ATOM 1761 C C . THR A 1 224 ? -8.454 4.124 35.121 1.00 94.12 224 THR A C 1
ATOM 1763 O O . THR A 1 224 ? -8.068 3.517 34.130 1.00 94.12 224 THR A O 1
ATOM 1766 N N . TYR A 1 225 ? -9.357 3.624 35.975 1.00 96.12 225 TYR A N 1
ATOM 1767 C CA . TYR A 1 225 ? -9.961 2.298 35.824 1.00 96.12 225 TYR A CA 1
ATOM 1768 C C . TYR A 1 225 ? -10.740 2.157 34.515 1.00 96.12 225 TYR A C 1
ATOM 1770 O O . TYR A 1 225 ? -10.546 1.172 33.805 1.00 96.12 225 TYR A O 1
ATOM 1778 N N . ALA A 1 226 ? -11.563 3.150 34.159 1.00 96.06 226 ALA A N 1
ATOM 1779 C CA . ALA A 1 226 ? -12.323 3.124 32.912 1.00 96.06 226 ALA A CA 1
ATOM 1780 C C . ALA A 1 226 ? -11.396 3.041 31.693 1.00 96.06 226 ALA A C 1
ATOM 1782 O O . ALA A 1 226 ? -11.585 2.178 30.839 1.00 96.06 226 ALA A O 1
ATOM 1783 N N . ILE A 1 227 ? -10.358 3.886 31.652 1.00 93.94 227 ILE A N 1
ATOM 1784 C CA . ILE A 1 227 ? -9.414 3.966 30.534 1.00 93.94 227 ILE A CA 1
ATOM 1785 C C . ILE A 1 227 ? -8.604 2.676 30.380 1.00 93.94 227 ILE A C 1
ATOM 1787 O O . ILE A 1 227 ? -8.334 2.255 29.260 1.00 93.94 227 ILE A O 1
ATOM 1791 N N . THR A 1 228 ? -8.258 2.004 31.480 1.00 93.94 228 THR A N 1
ATOM 1792 C CA . THR A 1 228 ? -7.592 0.692 31.432 1.00 93.94 228 THR A CA 1
ATOM 1793 C C . THR A 1 228 ? -8.551 -0.473 31.135 1.00 93.94 228 THR A C 1
ATOM 1795 O O . THR A 1 228 ? -8.106 -1.607 30.985 1.00 93.94 228 THR A O 1
ATOM 1798 N N . GLY A 1 229 ? -9.862 -0.222 31.026 1.00 93.56 229 GLY A N 1
ATOM 1799 C CA . GLY A 1 229 ? -10.894 -1.232 30.749 1.00 93.56 229 GLY A CA 1
ATOM 1800 C C . GLY A 1 229 ? -11.455 -1.952 31.984 1.00 93.56 229 GLY A C 1
ATOM 1801 O O . GLY A 1 229 ? -12.239 -2.887 31.845 1.00 93.56 229 GLY A O 1
ATOM 1802 N N . ASP A 1 230 ? -11.105 -1.525 33.199 1.00 95.94 230 ASP A N 1
ATOM 1803 C CA . ASP A 1 230 ? -11.636 -2.070 34.456 1.00 95.94 230 ASP A CA 1
ATOM 1804 C C . ASP A 1 230 ? -12.946 -1.363 34.837 1.00 95.94 230 ASP A C 1
ATOM 1806 O O . ASP A 1 230 ? -13.023 -0.549 35.762 1.00 95.94 230 ASP A O 1
ATOM 1810 N N . ILE A 1 231 ? -13.992 -1.645 34.059 1.00 97.31 231 ILE A N 1
ATOM 1811 C CA . ILE A 1 231 ? -15.278 -0.947 34.169 1.00 97.31 231 ILE A CA 1
ATOM 1812 C C . ILE A 1 231 ? -15.961 -1.208 35.520 1.00 97.31 231 ILE A C 1
ATOM 1814 O O . ILE A 1 231 ? -16.604 -0.314 36.061 1.00 97.31 231 ILE A O 1
ATOM 1818 N N . GLU A 1 232 ? -15.794 -2.389 36.121 1.00 96.88 232 GLU A N 1
ATOM 1819 C CA . GLU A 1 232 ? -16.386 -2.692 37.432 1.00 96.88 232 GLU A CA 1
ATOM 1820 C C . GLU A 1 232 ? -15.839 -1.763 38.526 1.00 96.88 232 GLU A C 1
ATOM 1822 O O . GLU A 1 232 ? -16.615 -1.106 39.228 1.00 96.88 232 GLU A O 1
ATOM 1827 N N . ASN A 1 233 ? -14.512 -1.640 38.635 1.00 96.50 233 ASN A N 1
ATOM 1828 C CA . ASN A 1 233 ? -13.902 -0.744 39.618 1.00 96.50 233 ASN A CA 1
ATOM 1829 C C . ASN A 1 233 ? -14.097 0.733 39.259 1.00 96.50 233 ASN A C 1
ATOM 1831 O O . ASN A 1 233 ? -14.194 1.572 40.161 1.00 96.50 233 ASN A O 1
ATOM 1835 N N . ALA A 1 234 ? -14.201 1.063 37.969 1.00 96.62 234 ALA A N 1
ATOM 1836 C CA . ALA A 1 234 ? -14.536 2.411 37.524 1.00 96.62 234 ALA A CA 1
ATOM 1837 C C . ALA A 1 234 ? -15.903 2.857 38.058 1.00 96.62 234 ALA A C 1
ATOM 1839 O O . ALA A 1 234 ? -16.004 3.917 38.681 1.00 96.62 234 ALA A O 1
ATOM 1840 N N . LEU A 1 235 ? -16.938 2.032 37.873 1.00 96.00 235 LEU A N 1
ATOM 1841 C CA . LEU A 1 235 ? -18.298 2.334 38.321 1.00 96.00 235 LEU A CA 1
ATOM 1842 C C . LEU A 1 235 ? -18.402 2.380 39.846 1.00 96.00 235 LEU A C 1
ATOM 1844 O O . LEU A 1 235 ? -19.049 3.277 40.386 1.00 96.00 235 LEU A O 1
ATOM 1848 N N . GLU A 1 236 ? -17.725 1.477 40.560 1.00 95.12 236 GLU A N 1
ATOM 1849 C CA . GLU A 1 236 ? -17.699 1.512 42.026 1.00 95.12 236 GLU A CA 1
ATOM 1850 C C . GLU A 1 236 ? -17.043 2.797 42.554 1.00 95.12 236 GLU A C 1
ATOM 1852 O O . GLU A 1 236 ? -17.584 3.448 43.448 1.00 95.12 236 GLU A O 1
ATOM 1857 N N . ALA A 1 237 ? -15.922 3.222 41.963 1.00 94.12 237 ALA A N 1
ATOM 1858 C CA . ALA A 1 237 ? -15.257 4.474 42.324 1.00 94.12 237 ALA A CA 1
ATOM 1859 C C . ALA A 1 237 ? -16.059 5.731 41.915 1.00 94.12 237 ALA A C 1
ATOM 1861 O O . ALA A 1 237 ? -15.867 6.806 42.495 1.00 94.12 237 ALA A O 1
ATOM 1862 N N . ALA A 1 238 ? -16.963 5.616 40.938 1.00 93.56 238 ALA A N 1
ATOM 1863 C CA . ALA A 1 238 ? -17.790 6.714 40.445 1.00 93.56 238 ALA A CA 1
ATOM 1864 C C . ALA A 1 238 ? -19.015 7.024 41.331 1.00 93.56 238 ALA A C 1
ATOM 1866 O O . ALA A 1 238 ? -19.427 8.181 41.383 1.00 93.56 238 ALA A O 1
ATOM 1867 N N . LYS A 1 239 ? -19.580 6.037 42.048 1.00 90.00 239 LYS A N 1
ATOM 1868 C CA . LYS A 1 239 ? -20.873 6.144 42.772 1.00 90.00 239 LYS A CA 1
ATOM 1869 C C . LYS A 1 239 ? -21.000 7.330 43.731 1.00 90.00 239 LYS A C 1
ATOM 1871 O O . LYS A 1 239 ? -22.071 7.922 43.820 1.00 90.00 239 LYS A O 1
ATOM 1876 N N . ASP A 1 240 ? -19.921 7.674 44.428 1.00 82.56 240 ASP A N 1
ATOM 1877 C CA . ASP A 1 240 ? -19.896 8.757 45.424 1.00 82.56 240 ASP A CA 1
ATOM 1878 C C . ASP A 1 240 ? -19.071 9.975 44.964 1.00 82.56 240 ASP A C 1
ATOM 1880 O O . ASP A 1 240 ? -18.770 10.877 45.753 1.00 82.56 240 ASP A O 1
ATOM 1884 N N . SER A 1 241 ? -18.678 10.004 43.689 1.00 87.00 241 SER A N 1
ATOM 1885 C CA . SER A 1 241 ? -17.832 11.051 43.120 1.00 87.00 241 SER A CA 1
ATOM 1886 C C . SER A 1 241 ? -18.670 12.164 42.486 1.00 87.00 241 SER A C 1
ATOM 1888 O O . SER A 1 241 ? -19.695 11.917 41.859 1.00 87.00 241 SER A O 1
ATOM 1890 N N . ALA A 1 242 ? -18.213 13.412 42.615 1.00 88.25 242 ALA A N 1
ATOM 1891 C CA . ALA A 1 242 ? -18.722 14.513 41.802 1.00 88.25 242 ALA A CA 1
ATOM 1892 C C . ALA A 1 242 ? -17.997 14.479 40.449 1.00 88.25 242 ALA A C 1
ATOM 1894 O O . ALA A 1 242 ? -16.820 14.831 40.393 1.00 88.25 242 ALA A O 1
ATOM 1895 N N . ILE A 1 243 ? -18.684 14.015 39.406 1.00 87.81 243 ILE A N 1
ATOM 1896 C CA . ILE A 1 243 ? -18.144 13.883 38.046 1.00 87.81 243 ILE A CA 1
ATOM 1897 C C . ILE A 1 243 ? -18.698 15.028 37.196 1.00 87.81 243 ILE A C 1
ATOM 1899 O O . ILE A 1 243 ? -19.890 15.334 37.258 1.00 87.81 243 ILE A O 1
ATOM 1903 N N . SER A 1 244 ? -17.819 15.695 36.458 1.00 88.44 244 SER A N 1
ATOM 1904 C CA . SER A 1 244 ? -18.187 16.728 35.482 1.00 88.44 244 SER A CA 1
ATOM 1905 C C . SER A 1 244 ? -18.664 16.122 34.158 1.00 88.44 244 SER A C 1
ATOM 1907 O O . SER A 1 244 ? -18.407 14.952 33.890 1.00 88.44 244 SER A O 1
ATOM 1909 N N . ASP A 1 245 ? -19.324 16.916 33.312 1.00 85.88 245 ASP A N 1
ATOM 1910 C CA . ASP A 1 245 ? -19.839 16.449 32.015 1.00 85.88 245 ASP A CA 1
ATOM 1911 C C . ASP A 1 245 ? -18.722 15.846 31.133 1.00 85.88 245 ASP A C 1
ATOM 1913 O O . ASP A 1 245 ? -18.882 14.744 30.611 1.00 85.88 245 ASP A O 1
ATOM 1917 N N . ASP A 1 246 ? -17.554 16.498 31.063 1.00 86.44 246 ASP A N 1
ATOM 1918 C CA . ASP A 1 246 ? -16.391 16.016 30.299 1.00 86.44 246 ASP A CA 1
ATOM 1919 C C . ASP A 1 246 ? -15.830 14.685 30.848 1.00 86.44 246 ASP A C 1
ATOM 1921 O O . ASP A 1 246 ? -15.395 13.813 30.099 1.00 86.44 246 ASP A O 1
ATOM 1925 N N . GLU A 1 247 ? -15.817 14.509 32.174 1.00 90.50 247 GLU A N 1
ATOM 1926 C CA . GLU A 1 247 ? -15.360 13.265 32.812 1.00 90.50 247 GLU A CA 1
ATOM 1927 C C . GLU A 1 247 ? -16.376 12.136 32.609 1.00 90.50 247 GLU A C 1
ATOM 1929 O O . GLU A 1 247 ? -16.001 10.975 32.420 1.00 90.50 247 GLU A O 1
ATOM 1934 N N . PHE A 1 248 ? -17.665 12.475 32.626 1.00 89.75 248 PHE A N 1
ATOM 1935 C CA . PHE A 1 248 ? -18.729 11.530 32.337 1.00 89.75 248 PHE A CA 1
ATOM 1936 C C . PHE A 1 248 ? -18.650 11.043 30.891 1.00 89.75 248 PHE A C 1
ATOM 1938 O O . PHE A 1 248 ? -18.783 9.845 30.672 1.00 89.75 248 PHE A O 1
ATOM 1945 N N . GLU A 1 249 ? -18.363 11.914 29.923 1.00 88.56 249 GLU A N 1
ATOM 1946 C CA . GLU A 1 249 ? -18.210 11.524 28.516 1.00 88.56 249 GLU A CA 1
ATOM 1947 C C . GLU A 1 249 ? -17.107 10.468 28.323 1.00 88.56 249 GLU A C 1
ATOM 1949 O O . GLU A 1 249 ? -17.301 9.484 27.601 1.00 88.56 249 GLU A O 1
ATOM 1954 N N . VAL A 1 250 ? -15.986 10.597 29.045 1.00 91.38 250 VAL A N 1
ATOM 1955 C CA . VAL A 1 250 ? -14.929 9.571 29.072 1.00 91.38 250 VAL A CA 1
ATOM 1956 C C . VAL A 1 250 ? -15.451 8.274 29.687 1.00 91.38 250 VAL A C 1
ATOM 1958 O O . VAL A 1 250 ? -15.360 7.216 29.063 1.00 91.38 250 VAL A O 1
ATOM 1961 N N . LEU A 1 251 ? -16.030 8.328 30.890 1.00 93.50 251 LEU A N 1
ATOM 1962 C CA . LEU A 1 251 ? -16.549 7.136 31.569 1.00 93.50 251 LEU A CA 1
ATOM 1963 C C . LEU A 1 251 ? -17.619 6.417 30.727 1.00 93.50 251 LEU A C 1
ATOM 1965 O O . LEU A 1 251 ? -17.617 5.189 30.631 1.00 93.50 251 LEU A O 1
ATOM 1969 N N . PHE A 1 252 ? -18.495 7.179 30.079 1.00 92.81 252 PHE A N 1
ATOM 1970 C CA . PHE A 1 252 ? -19.556 6.715 29.194 1.00 92.81 252 PHE A CA 1
ATOM 1971 C C . PHE A 1 252 ? -19.007 6.036 27.940 1.00 92.81 252 PHE A C 1
ATOM 1973 O O . PHE A 1 252 ? -19.430 4.925 27.615 1.00 92.81 252 PHE A O 1
ATOM 1980 N N . THR A 1 253 ? -18.021 6.652 27.286 1.00 91.88 253 THR A N 1
ATOM 1981 C CA . THR A 1 253 ? -17.361 6.092 26.100 1.00 91.88 253 THR A CA 1
ATOM 1982 C C . THR A 1 253 ? -16.663 4.773 26.426 1.00 91.88 253 THR A C 1
ATOM 1984 O O . THR A 1 253 ? -16.881 3.777 25.739 1.00 91.88 253 THR A O 1
ATOM 1987 N N . TYR A 1 254 ? -15.877 4.718 27.506 1.00 95.31 254 TYR A N 1
ATOM 1988 C CA . TYR A 1 254 ? -15.137 3.504 27.876 1.00 95.31 254 TYR A CA 1
ATOM 1989 C C . TYR A 1 254 ? -16.039 2.392 28.417 1.00 95.31 254 TYR A C 1
ATOM 1991 O O . TYR A 1 254 ? -15.766 1.218 28.178 1.00 95.31 254 TYR A O 1
ATOM 1999 N N . THR A 1 255 ? -17.147 2.732 29.082 1.00 95.75 255 THR A N 1
ATOM 2000 C CA . THR A 1 255 ? -18.146 1.734 29.498 1.00 95.75 255 THR A CA 1
ATOM 2001 C C . THR A 1 255 ? -18.794 1.066 28.288 1.00 95.75 255 THR A C 1
ATOM 2003 O O . THR A 1 255 ? -18.989 -0.144 28.299 1.00 95.75 255 THR A O 1
ATOM 2006 N N . GLN A 1 256 ? -19.079 1.815 27.219 1.00 94.25 256 GLN A N 1
ATOM 2007 C CA . GLN A 1 256 ? -19.561 1.224 25.968 1.00 94.25 256 GLN A CA 1
ATOM 2008 C C . GLN A 1 256 ? -18.461 0.463 25.215 1.00 94.25 256 GLN A C 1
ATOM 2010 O O . GLN A 1 256 ? -18.729 -0.571 24.614 1.00 94.25 256 GLN A O 1
ATOM 2015 N N . ALA A 1 257 ? -17.217 0.939 25.261 1.00 92.75 257 ALA A N 1
ATOM 2016 C CA . ALA A 1 257 ? -16.095 0.318 24.562 1.00 92.75 257 ALA A CA 1
ATOM 2017 C C . ALA A 1 257 ? -15.633 -1.011 25.185 1.00 92.75 257 ALA A C 1
ATOM 2019 O O . ALA A 1 257 ? -15.261 -1.920 24.455 1.00 92.75 257 ALA A O 1
ATOM 2020 N N . PHE A 1 258 ? -15.654 -1.133 26.517 1.00 95.75 258 PHE A N 1
ATOM 2021 C CA . PHE A 1 258 ? -15.044 -2.263 27.237 1.00 95.75 258 PHE A CA 1
ATOM 2022 C C . PHE A 1 258 ? -15.958 -2.917 28.283 1.00 95.75 258 PHE A C 1
ATOM 2024 O O . PHE A 1 258 ? -15.587 -3.926 28.880 1.00 95.75 258 PHE A O 1
ATOM 2031 N N . GLY A 1 259 ? -17.129 -2.339 28.554 1.00 96.88 259 GLY A N 1
ATOM 2032 C CA . GLY A 1 259 ? -18.072 -2.845 29.546 1.00 96.88 259 GLY A CA 1
ATOM 2033 C C . GLY A 1 259 ? -19.121 -3.787 28.962 1.00 96.88 259 GLY A C 1
ATOM 2034 O O . GLY A 1 259 ? -19.397 -3.803 27.766 1.00 96.88 259 GLY A O 1
ATOM 2035 N N . THR A 1 260 ? -19.753 -4.546 29.852 1.00 97.31 260 THR A N 1
ATOM 2036 C CA . THR A 1 260 ? -20.955 -5.348 29.571 1.00 97.31 260 THR A CA 1
ATOM 2037 C C . THR A 1 260 ? -22.207 -4.473 29.534 1.00 97.31 260 THR A C 1
ATOM 2039 O O . THR A 1 260 ? -22.238 -3.391 30.133 1.00 97.31 260 THR A O 1
ATOM 2042 N N . VAL A 1 261 ? -23.299 -4.972 28.945 1.00 96.00 261 VAL A N 1
ATOM 2043 C CA . VAL A 1 261 ? -24.597 -4.266 28.947 1.00 96.00 261 VAL A CA 1
ATOM 2044 C C . VAL A 1 261 ? -25.066 -3.972 30.372 1.00 96.00 261 VAL A C 1
ATOM 2046 O O . VAL A 1 261 ? -25.556 -2.885 30.665 1.00 96.00 261 VAL A O 1
ATOM 2049 N N . LYS A 1 262 ? -24.843 -4.905 31.302 1.00 96.50 262 LYS A N 1
ATOM 2050 C CA . LYS A 1 262 ? -25.194 -4.718 32.715 1.00 96.50 262 LYS A CA 1
ATOM 2051 C C . LYS A 1 262 ? -24.443 -3.539 33.349 1.00 96.50 262 LYS A C 1
ATOM 2053 O O . LYS A 1 262 ? -25.027 -2.796 34.132 1.00 96.50 262 LYS A O 1
ATOM 2058 N N . GLN A 1 263 ? -23.154 -3.391 33.051 1.00 96.62 263 GLN A N 1
ATOM 2059 C CA . GLN A 1 263 ? -22.344 -2.279 33.557 1.00 96.62 263 GLN A CA 1
ATOM 2060 C C . GLN A 1 263 ? -22.771 -0.949 32.927 1.00 96.62 263 GLN A C 1
ATOM 2062 O O . GLN A 1 263 ? -22.827 0.067 33.615 1.00 96.62 263 GLN A O 1
ATOM 2067 N N . TYR A 1 264 ? -23.146 -0.960 31.649 1.00 95.06 264 TYR A N 1
ATOM 2068 C CA . TYR A 1 264 ? -23.738 0.206 31.000 1.00 95.06 264 TYR A CA 1
ATOM 2069 C C . TYR A 1 264 ? -25.062 0.633 31.656 1.00 95.06 264 TYR A C 1
ATOM 2071 O O . TYR A 1 264 ? -25.243 1.805 31.982 1.00 95.06 264 TYR A O 1
ATOM 2079 N N . GLU A 1 265 ? -25.960 -0.311 31.943 1.00 92.94 265 GLU A N 1
ATOM 2080 C CA . GLU A 1 265 ? -27.204 -0.026 32.671 1.00 92.94 265 GLU A CA 1
ATOM 2081 C C . GLU A 1 265 ? -26.943 0.495 34.097 1.00 92.94 265 GLU A C 1
ATOM 2083 O O . GLU A 1 265 ? -27.656 1.377 34.579 1.00 92.94 265 GLU A O 1
ATOM 2088 N N . GLU A 1 266 ? -25.899 -0.001 34.770 1.00 93.69 266 GLU A N 1
ATOM 2089 C CA . GLU A 1 266 ? -25.460 0.528 36.066 1.00 93.69 266 GLU A CA 1
ATOM 2090 C C . GLU A 1 266 ? -24.983 1.982 35.952 1.00 93.69 266 GLU A C 1
ATOM 2092 O O . GLU A 1 266 ? -25.393 2.812 36.765 1.00 93.69 266 GLU A O 1
ATOM 2097 N N . LEU A 1 267 ? -24.199 2.321 34.921 1.00 92.50 267 LEU A N 1
ATOM 2098 C CA . LEU A 1 267 ? -23.772 3.697 34.652 1.00 92.50 267 LEU A CA 1
ATOM 2099 C C . LEU A 1 267 ? -24.969 4.639 34.447 1.00 92.50 267 LEU A C 1
ATOM 2101 O O . LEU A 1 267 ? -25.005 5.725 35.033 1.00 92.50 267 LEU A O 1
ATOM 2105 N N . LEU A 1 268 ? -25.970 4.220 33.664 1.00 89.25 268 LEU A N 1
ATOM 2106 C CA . LEU A 1 268 ? -27.199 4.995 33.455 1.00 89.25 268 LEU A CA 1
ATOM 2107 C C . LEU A 1 268 ? -27.975 5.217 34.762 1.00 89.25 268 LEU A C 1
ATOM 2109 O O . LEU A 1 268 ? -28.589 6.267 34.945 1.00 89.25 268 LEU A O 1
ATOM 2113 N N . GLY A 1 269 ? -27.912 4.268 35.700 1.00 86.38 269 GLY A N 1
ATOM 2114 C CA . GLY A 1 269 ? -28.475 4.424 37.041 1.00 86.38 269 GLY A CA 1
ATOM 2115 C C . GLY A 1 269 ? -27.781 5.498 37.890 1.00 86.38 269 GLY A C 1
ATOM 2116 O O . GLY A 1 269 ? -28.412 6.050 38.794 1.00 86.38 269 GLY A O 1
ATOM 2117 N N . ILE A 1 270 ? -26.514 5.811 37.599 1.00 81.75 270 ILE A N 1
ATOM 2118 C CA . ILE A 1 270 ? -25.735 6.848 38.292 1.00 81.75 270 ILE A CA 1
ATOM 2119 C C . ILE A 1 270 ? -25.986 8.235 37.666 1.00 81.75 270 ILE A C 1
ATOM 2121 O O . ILE A 1 270 ? -26.159 9.202 38.407 1.00 81.75 270 ILE A O 1
ATOM 2125 N N . TYR A 1 271 ? -26.052 8.334 36.330 1.00 76.94 271 TYR A N 1
ATOM 2126 C CA . TYR A 1 271 ? -26.057 9.618 35.595 1.00 76.94 271 TYR A CA 1
ATOM 2127 C C . TYR A 1 271 ? -27.369 9.987 34.888 1.00 76.94 271 TYR A C 1
ATOM 2129 O O . TYR A 1 271 ? -27.501 11.101 34.387 1.00 76.94 271 TYR A O 1
ATOM 2137 N N . GLY A 1 272 ? -28.366 9.102 34.903 1.00 75.56 272 GLY A N 1
ATOM 2138 C CA . GLY A 1 272 ? -29.694 9.340 34.341 1.00 75.56 272 GLY A CA 1
ATOM 2139 C C . GLY A 1 272 ? -29.892 8.743 32.945 1.00 75.56 272 GLY A C 1
ATOM 2140 O O . GLY A 1 272 ? -29.005 8.738 32.095 1.00 75.56 272 GLY A O 1
ATOM 2141 N N . GLU A 1 273 ? -31.114 8.267 32.687 1.00 75.75 273 GLU A N 1
ATOM 2142 C CA . GLU A 1 273 ? -31.501 7.587 31.439 1.00 75.75 273 GLU A CA 1
ATOM 2143 C C . GLU A 1 273 ? -31.495 8.501 30.199 1.00 75.75 273 GLU A C 1
ATOM 2145 O O . GLU A 1 273 ? -31.615 8.021 29.074 1.00 75.75 273 GLU A O 1
ATOM 2150 N N . GLU A 1 274 ? -31.358 9.816 30.360 1.00 75.69 274 GLU A N 1
ATOM 2151 C CA . GLU A 1 274 ? -31.310 10.782 29.252 1.00 75.69 274 GLU A CA 1
ATOM 2152 C C . GLU A 1 274 ? -30.125 10.570 28.297 1.00 75.69 274 GLU A C 1
ATOM 2154 O O . GLU A 1 274 ? -30.236 10.890 27.113 1.00 75.69 274 GLU A O 1
ATOM 2159 N N . TRP A 1 275 ? -29.056 9.926 28.772 1.00 69.81 275 TRP A N 1
ATOM 2160 C CA . TRP A 1 275 ? -27.876 9.553 27.984 1.00 69.81 275 TRP A CA 1
ATOM 2161 C C . TRP A 1 275 ? -28.013 8.210 27.248 1.00 69.81 275 TRP A C 1
ATOM 2163 O O . TRP A 1 275 ? -27.153 7.857 26.444 1.00 69.81 275 TRP A O 1
ATOM 2173 N N . SER A 1 276 ? -29.114 7.474 27.454 1.00 70.50 276 SER A N 1
ATOM 2174 C CA . SER A 1 276 ? -29.334 6.129 26.883 1.00 70.50 276 SER A CA 1
ATOM 2175 C C . SER A 1 276 ? -29.404 6.067 25.352 1.00 70.50 276 SER A C 1
ATOM 2177 O O . SER A 1 276 ? -29.380 4.983 24.781 1.00 70.50 276 SER A O 1
ATOM 2179 N N . LYS A 1 277 ? -29.515 7.214 24.671 1.00 68.50 277 LYS A N 1
ATOM 2180 C CA . LYS A 1 277 ? -29.757 7.299 23.219 1.00 68.50 277 LYS A CA 1
ATOM 2181 C C . LYS A 1 277 ? -28.543 7.719 22.392 1.00 68.50 277 LYS A C 1
ATOM 2183 O O . LYS A 1 277 ? -28.711 8.053 21.222 1.00 68.50 277 LYS A O 1
ATOM 2188 N N . ASN A 1 278 ? -27.354 7.755 22.988 1.00 77.44 278 ASN A N 1
ATOM 2189 C CA . ASN A 1 278 ? -26.140 8.207 22.315 1.00 77.44 278 ASN A CA 1
ATOM 2190 C C . ASN A 1 278 ? -25.103 7.070 22.236 1.00 77.44 278 ASN A C 1
ATOM 2192 O O . ASN A 1 278 ? -24.233 6.981 23.108 1.00 77.44 278 ASN A O 1
ATOM 2196 N N . PRO A 1 279 ? -25.214 6.159 21.249 1.00 85.19 279 PRO A N 1
ATOM 2197 C CA . PRO A 1 279 ? -24.247 5.083 21.091 1.00 85.19 279 PRO A CA 1
ATOM 2198 C C . PRO A 1 279 ? -22.892 5.644 20.645 1.00 85.19 279 PRO A C 1
ATOM 2200 O O . PRO A 1 279 ? -22.790 6.323 19.620 1.00 85.19 279 PRO A O 1
ATOM 2203 N N . ALA A 1 280 ? -21.831 5.306 21.375 1.00 85.94 280 ALA A N 1
ATOM 2204 C CA . ALA A 1 280 ? -20.452 5.614 21.005 1.00 85.94 280 ALA A CA 1
ATOM 2205 C C . ALA A 1 280 ? -19.945 4.598 19.960 1.00 85.94 280 ALA A C 1
ATOM 2207 O O . ALA A 1 280 ? -19.028 3.824 20.230 1.00 85.94 280 ALA A O 1
ATOM 2208 N N . VAL A 1 281 ? -20.571 4.568 18.775 1.00 83.19 281 VAL A N 1
ATOM 2209 C CA . VAL A 1 281 ? -20.383 3.520 17.744 1.00 83.19 281 VAL A CA 1
ATOM 2210 C C . VAL A 1 281 ? -18.909 3.292 17.402 1.00 83.19 281 VAL A C 1
ATOM 2212 O O . VAL A 1 281 ? -18.448 2.152 17.439 1.00 83.19 281 VAL A O 1
ATOM 2215 N N . ASN A 1 282 ? -18.142 4.369 17.181 1.00 79.50 282 ASN A N 1
ATOM 2216 C CA . ASN A 1 282 ? -16.699 4.285 16.920 1.00 79.50 282 ASN A CA 1
ATOM 2217 C C . ASN A 1 282 ? -15.958 3.516 18.016 1.00 79.50 282 ASN A C 1
ATOM 2219 O O . ASN A 1 282 ? -15.110 2.673 17.728 1.00 79.50 282 ASN A O 1
ATOM 2223 N N . ALA A 1 283 ? -16.273 3.805 19.278 1.00 85.00 283 ALA A N 1
ATOM 2224 C CA . ALA A 1 283 ? -15.629 3.191 20.428 1.00 85.00 283 ALA A CA 1
ATOM 2225 C C . ALA A 1 283 ? -16.023 1.715 20.563 1.00 85.00 283 ALA A C 1
ATOM 2227 O O . ALA A 1 283 ? -15.144 0.871 20.713 1.00 85.00 283 ALA A O 1
ATOM 2228 N N . ILE A 1 284 ? -17.318 1.408 20.435 1.00 90.06 284 ILE A N 1
ATOM 2229 C CA . ILE A 1 284 ? -17.863 0.043 20.498 1.00 90.06 284 ILE A CA 1
ATOM 2230 C C . ILE A 1 284 ? -17.182 -0.858 19.461 1.00 90.06 284 ILE A C 1
ATOM 2232 O O . ILE A 1 284 ? -16.653 -1.913 19.807 1.00 90.06 284 ILE A O 1
ATOM 2236 N N . VAL A 1 285 ? -17.162 -0.427 18.197 1.00 86.06 285 VAL A N 1
ATOM 2237 C CA . VAL A 1 285 ? -16.658 -1.247 17.088 1.00 86.06 285 VAL A CA 1
ATOM 2238 C C . VAL A 1 285 ? -15.135 -1.340 17.104 1.00 86.06 285 VAL A C 1
ATOM 2240 O O . VAL A 1 285 ? -14.587 -2.433 16.990 1.00 86.06 285 VAL A O 1
ATOM 2243 N N . SER A 1 286 ? -14.423 -0.224 17.306 1.00 80.88 286 SER A N 1
ATOM 2244 C CA . SER A 1 286 ? -12.950 -0.253 17.353 1.00 80.88 286 SER A CA 1
ATOM 2245 C C . SER A 1 286 ? -12.407 -1.088 18.513 1.00 80.88 286 SER A C 1
ATOM 2247 O O . SER A 1 286 ? -11.307 -1.637 18.400 1.00 80.88 286 SER A O 1
ATOM 2249 N N . CYS A 1 287 ? -13.177 -1.219 19.598 1.00 87.06 287 CYS A N 1
ATOM 2250 C CA . CYS A 1 287 ? -12.814 -1.993 20.781 1.00 87.06 287 CYS A CA 1
ATOM 2251 C C . CYS A 1 287 ? -13.318 -3.440 20.782 1.00 87.06 287 CYS A C 1
ATOM 2253 O O . CYS A 1 287 ? -12.991 -4.149 21.729 1.00 87.06 287 CYS A O 1
ATOM 2255 N N . ASP A 1 288 ? -13.974 -3.897 19.707 1.00 90.69 288 ASP A N 1
ATOM 2256 C CA . ASP A 1 288 ? -14.495 -5.267 19.557 1.00 90.69 288 ASP A CA 1
ATOM 2257 C C . ASP A 1 288 ? -15.559 -5.637 20.610 1.00 90.69 288 ASP A C 1
ATOM 2259 O O . ASP A 1 288 ? -15.577 -6.735 21.163 1.00 90.69 288 ASP A O 1
ATOM 2263 N N . ASN A 1 289 ? -16.455 -4.697 20.939 1.00 94.56 289 ASN A N 1
ATOM 2264 C CA . ASN A 1 289 ? -17.527 -4.946 21.904 1.00 94.56 289 ASN A CA 1
ATOM 2265 C C . ASN A 1 289 ? -18.834 -5.366 21.219 1.00 94.56 289 ASN A C 1
ATOM 2267 O O . ASN A 1 289 ? -19.793 -4.594 21.127 1.00 94.56 289 ASN A O 1
ATOM 2271 N N . ALA A 1 290 ? -18.876 -6.612 20.745 1.00 95.69 290 ALA A N 1
ATOM 2272 C CA . ALA A 1 290 ? -20.045 -7.166 20.062 1.00 95.69 290 ALA A CA 1
ATOM 2273 C C . ALA A 1 290 ? -21.306 -7.215 20.945 1.00 95.69 290 ALA A C 1
ATOM 2275 O O . ALA A 1 290 ? -22.407 -6.987 20.447 1.00 95.69 290 ALA A O 1
ATOM 2276 N N . GLU A 1 291 ? -21.167 -7.439 22.259 1.00 96.81 291 GLU A N 1
ATOM 2277 C CA . GLU A 1 291 ? -22.303 -7.424 23.196 1.00 96.81 291 GLU A CA 1
ATOM 2278 C C . GLU A 1 291 ? -22.976 -6.043 23.225 1.00 96.81 291 GLU A C 1
ATOM 2280 O O . GLU A 1 291 ? -24.201 -5.934 23.124 1.00 96.81 291 GLU A O 1
ATOM 2285 N N . MET A 1 292 ? -22.173 -4.980 23.321 1.00 95.75 292 MET A N 1
ATOM 2286 C CA . MET A 1 292 ? -22.677 -3.608 23.319 1.00 95.75 292 MET A CA 1
ATOM 2287 C C . MET A 1 292 ? -23.201 -3.191 21.942 1.00 95.75 292 MET A C 1
ATOM 2289 O O . MET A 1 292 ? -24.199 -2.475 21.853 1.00 95.75 292 MET A O 1
ATOM 2293 N N . LEU A 1 293 ? -22.576 -3.662 20.858 1.00 93.81 293 LEU A N 1
ATOM 2294 C CA . LEU A 1 293 ? -23.084 -3.427 19.509 1.00 93.81 293 LEU A CA 1
ATOM 2295 C C . LEU A 1 293 ? -24.474 -4.046 19.329 1.00 93.81 293 LEU A C 1
ATOM 2297 O O . LEU A 1 293 ? -25.381 -3.357 18.873 1.00 93.81 293 LEU A O 1
ATOM 2301 N N . GLU A 1 294 ? -24.670 -5.302 19.738 1.00 95.69 294 GLU A N 1
ATOM 2302 C CA . GLU A 1 294 ? -25.968 -5.990 19.670 1.00 95.69 294 GLU A CA 1
ATOM 2303 C C . GLU A 1 294 ? -27.041 -5.252 20.485 1.00 95.69 294 GLU A C 1
ATOM 2305 O O . GLU A 1 294 ? -28.197 -5.164 20.065 1.00 95.69 294 GLU A O 1
ATOM 2310 N N . TYR A 1 295 ? -26.663 -4.666 21.625 1.00 94.50 295 TYR A N 1
ATOM 2311 C CA . TYR A 1 295 ? -27.564 -3.840 22.428 1.00 94.50 295 TYR A CA 1
ATOM 2312 C C . TYR A 1 295 ? -28.059 -2.602 21.664 1.00 94.50 295 TYR A C 1
ATOM 2314 O O . TYR A 1 295 ? -29.254 -2.301 21.698 1.00 94.50 295 TYR A O 1
ATOM 2322 N N . PHE A 1 296 ? -27.172 -1.918 20.933 1.00 91.94 296 PHE A N 1
ATOM 2323 C CA . PHE A 1 296 ? -27.484 -0.655 20.255 1.00 91.94 296 PHE A CA 1
ATOM 2324 C C . PHE A 1 296 ? -27.858 -0.768 18.778 1.00 91.94 296 PHE A C 1
ATOM 2326 O O . PHE A 1 296 ? -28.344 0.211 18.213 1.00 91.94 296 PHE A O 1
ATOM 2333 N N . ILE A 1 297 ? -27.667 -1.917 18.128 1.00 89.94 297 ILE A N 1
ATOM 2334 C CA . ILE A 1 297 ? -27.706 -2.030 16.660 1.00 89.94 297 ILE A CA 1
ATOM 2335 C C . ILE A 1 297 ? -28.992 -1.473 16.036 1.00 89.94 297 ILE A C 1
ATOM 2337 O O . ILE A 1 297 ? -28.957 -0.792 15.013 1.00 89.94 297 ILE A O 1
ATOM 2341 N N . LYS A 1 298 ? -30.143 -1.673 16.685 1.00 89.50 298 LYS A N 1
ATOM 2342 C CA . LYS A 1 298 ? -31.432 -1.149 16.205 1.00 89.50 298 LYS A CA 1
ATOM 2343 C C . LYS A 1 298 ? -31.531 0.368 16.304 1.00 89.50 298 LYS A C 1
ATOM 2345 O O . LYS A 1 298 ? -32.135 0.983 15.425 1.00 89.50 298 LYS A O 1
ATOM 2350 N N . ASP A 1 299 ? -30.972 0.947 17.360 1.00 87.00 299 ASP A N 1
ATOM 2351 C CA . ASP A 1 299 ? -30.942 2.393 17.560 1.00 87.00 299 ASP A CA 1
ATOM 2352 C C . ASP A 1 299 ? -29.949 3.040 16.592 1.00 87.00 299 ASP A C 1
ATOM 2354 O O . ASP A 1 299 ? -30.293 4.027 15.946 1.00 87.00 299 ASP A O 1
ATOM 2358 N N . ILE A 1 300 ? -28.780 2.423 16.393 1.00 85.62 300 ILE A N 1
ATOM 2359 C CA . ILE A 1 300 ? -27.770 2.823 15.400 1.00 85.62 300 ILE A CA 1
ATOM 2360 C C . ILE A 1 300 ? -28.395 2.880 13.998 1.00 85.62 300 ILE A C 1
ATOM 2362 O O . ILE A 1 300 ? -28.440 3.945 13.381 1.00 85.62 300 ILE A O 1
ATOM 2366 N N . MET A 1 301 ? -29.007 1.782 13.543 1.00 82.81 301 MET A N 1
ATOM 2367 C CA . MET A 1 301 ? -29.684 1.715 12.237 1.00 82.81 301 MET A CA 1
ATOM 2368 C C . MET A 1 301 ? -30.856 2.705 12.103 1.00 82.81 301 MET A C 1
ATOM 2370 O O . MET A 1 301 ? -31.271 3.056 10.994 1.00 82.81 301 MET A O 1
ATOM 2374 N N . ALA A 1 302 ? -31.475 3.115 13.214 1.00 83.81 302 ALA A N 1
ATOM 2375 C CA . ALA A 1 302 ? -32.530 4.124 13.206 1.00 83.81 302 ALA A CA 1
ATOM 2376 C C . ALA A 1 302 ? -31.960 5.546 13.098 1.00 83.81 302 ALA A C 1
ATOM 2378 O O . ALA A 1 302 ? -32.542 6.370 12.388 1.00 83.81 302 ALA A O 1
ATOM 2379 N N . LEU A 1 303 ? -30.836 5.820 13.768 1.00 79.12 303 LEU A N 1
ATOM 2380 C CA . LEU A 1 303 ? -30.123 7.097 13.720 1.00 79.12 303 LEU A CA 1
ATOM 2381 C C . LEU A 1 303 ? -29.554 7.372 12.324 1.00 79.12 303 LEU A C 1
ATOM 2383 O O . LEU A 1 303 ? -29.744 8.472 11.812 1.00 79.12 303 LEU A O 1
ATOM 2387 N N . GLU A 1 304 ? -28.971 6.385 11.648 1.00 75.12 304 GLU A N 1
ATOM 2388 C CA . GLU A 1 304 ? -28.429 6.539 10.281 1.00 75.12 304 GLU A CA 1
ATOM 2389 C C . GLU A 1 304 ? -29.464 7.041 9.274 1.00 75.12 304 GLU A C 1
ATOM 2391 O O . GLU A 1 304 ? -29.197 7.926 8.460 1.00 75.12 304 GLU A O 1
ATOM 2396 N N . LYS A 1 305 ? -30.705 6.551 9.380 1.00 75.31 305 LYS A N 1
ATOM 2397 C CA . LYS A 1 305 ? -31.813 6.960 8.497 1.00 75.31 305 LYS A CA 1
ATOM 2398 C C . LYS A 1 305 ? -32.147 8.442 8.598 1.00 75.31 305 LYS A C 1
ATOM 2400 O O . LYS A 1 305 ? -32.778 8.985 7.690 1.00 75.31 305 LYS A O 1
ATOM 2405 N N . THR A 1 306 ? -31.774 9.091 9.698 1.00 72.25 306 THR A N 1
ATOM 2406 C CA . THR A 1 306 ? -32.006 10.527 9.884 1.00 72.25 306 THR A CA 1
ATOM 2407 C C . THR A 1 306 ? -31.053 11.386 9.060 1.00 72.25 306 THR A C 1
ATOM 2409 O O . THR A 1 306 ? -31.378 12.543 8.814 1.00 72.25 306 THR A O 1
ATOM 2412 N N . LYS A 1 307 ? -29.905 10.847 8.615 1.00 64.38 307 LYS A N 1
ATOM 2413 C CA . LYS A 1 307 ? -28.777 11.583 8.004 1.00 64.38 307 LYS A CA 1
ATOM 2414 C C . LYS A 1 307 ? -28.232 12.759 8.839 1.00 64.38 307 LYS A C 1
ATOM 2416 O O . LYS A 1 307 ? -27.330 13.457 8.389 1.00 64.38 307 LYS A O 1
ATOM 2421 N N . GLU A 1 308 ? -28.766 12.994 10.038 1.00 54.03 308 GLU A N 1
ATOM 2422 C CA . GLU A 1 308 ? -28.281 13.992 11.000 1.00 54.03 308 GLU A CA 1
ATOM 2423 C C . GLU A 1 308 ? -27.108 13.443 11.823 1.00 54.03 308 GLU A C 1
ATOM 2425 O O . GLU A 1 308 ? -26.321 14.211 12.371 1.00 54.03 308 GLU A O 1
ATOM 2430 N N . TYR A 1 309 ? -26.978 12.115 11.870 1.00 51.84 309 TYR A N 1
ATOM 2431 C CA . TYR A 1 309 ? -25.894 11.399 12.521 1.00 51.84 309 TYR A CA 1
ATOM 2432 C C . TYR A 1 309 ? -24.942 10.862 11.452 1.00 51.84 309 TYR A C 1
ATOM 2434 O O . TYR A 1 309 ? -25.226 9.855 10.806 1.00 51.84 309 TYR A O 1
ATOM 2442 N N . ASN A 1 310 ? -23.828 11.563 11.228 1.00 50.12 310 ASN A N 1
ATOM 2443 C CA . ASN A 1 310 ? -22.739 11.029 10.421 1.00 50.12 310 ASN A CA 1
ATOM 2444 C C . ASN A 1 310 ? -21.963 10.024 11.282 1.00 50.12 310 ASN A C 1
ATOM 2446 O O . ASN A 1 310 ? -21.026 10.399 11.988 1.00 50.12 310 ASN A O 1
ATOM 2450 N N . LEU A 1 311 ? -22.399 8.763 11.278 1.00 54.66 311 LEU A N 1
ATOM 2451 C CA . LEU A 1 311 ? -21.599 7.653 11.786 1.00 54.66 311 LEU A CA 1
ATOM 2452 C C . LEU A 1 311 ? -20.478 7.425 10.781 1.00 54.66 311 LEU A C 1
ATOM 2454 O O . LEU A 1 311 ? -20.580 6.595 9.891 1.00 54.66 311 LEU A O 1
ATOM 2458 N N . ASN A 1 312 ? -19.431 8.235 10.884 1.00 50.44 312 ASN A N 1
ATOM 2459 C CA . ASN A 1 312 ? -18.259 8.216 10.013 1.00 50.44 312 ASN A CA 1
ATOM 2460 C C . ASN A 1 312 ? -17.389 6.954 10.243 1.00 50.44 312 ASN A C 1
ATOM 2462 O O . ASN A 1 312 ? -16.164 7.028 10.194 1.00 50.44 312 ASN A O 1
ATOM 2466 N N . THR A 1 313 ? -18.006 5.824 10.599 1.00 54.91 313 THR A N 1
ATOM 2467 C CA . THR A 1 313 ? -17.372 4.536 10.874 1.00 54.91 313 THR A CA 1
ATOM 2468 C C . THR A 1 313 ? -17.924 3.491 9.931 1.00 54.91 313 THR A C 1
ATOM 2470 O O . THR A 1 313 ? -19.031 2.980 10.114 1.00 54.91 313 THR A O 1
ATOM 2473 N N . ASP A 1 314 ? -17.091 3.083 8.985 1.00 68.50 314 ASP A N 1
ATOM 2474 C CA . ASP A 1 314 ? -17.291 1.848 8.245 1.00 68.50 314 ASP A CA 1
ATOM 2475 C C . ASP A 1 314 ? -17.097 0.662 9.201 1.00 68.50 314 ASP A C 1
ATOM 2477 O O . ASP A 1 314 ? -16.013 0.095 9.336 1.00 68.50 314 ASP A O 1
ATOM 2481 N N . CYS A 1 315 ? -18.158 0.301 9.935 1.00 76.69 315 CYS A N 1
ATOM 2482 C CA . CYS A 1 315 ? -18.121 -0.748 10.959 1.00 76.69 315 CYS A CA 1
ATOM 2483 C C . CYS A 1 315 ? -17.585 -2.078 10.400 1.00 76.69 315 CYS A C 1
ATOM 2485 O O . CYS A 1 315 ? -16.865 -2.803 11.089 1.00 76.69 315 CYS A O 1
ATOM 2487 N N . PHE A 1 316 ? -17.904 -2.362 9.134 1.00 76.19 316 PHE A N 1
ATOM 2488 C CA . PHE A 1 316 ? -17.396 -3.516 8.401 1.00 76.19 316 PHE A CA 1
ATOM 2489 C C . PHE A 1 316 ? -15.897 -3.422 8.092 1.00 76.19 316 PHE A C 1
ATOM 2491 O O . PHE A 1 316 ? -15.213 -4.429 8.249 1.00 76.19 316 PHE A O 1
ATOM 2498 N N . ASP A 1 317 ? -15.366 -2.258 7.707 1.00 72.69 317 ASP A N 1
ATOM 2499 C CA . ASP A 1 317 ? -13.928 -2.098 7.435 1.00 72.69 317 ASP A CA 1
ATOM 2500 C C . ASP A 1 317 ? -13.105 -2.319 8.700 1.00 72.69 317 ASP A C 1
ATOM 2502 O O . ASP A 1 317 ? -12.112 -3.055 8.697 1.00 72.69 317 ASP A O 1
ATOM 2506 N N . VAL A 1 318 ? -13.560 -1.740 9.816 1.00 74.06 318 VAL A N 1
ATOM 2507 C CA . VAL A 1 318 ? -12.916 -1.935 11.118 1.00 74.06 318 VAL A CA 1
ATOM 2508 C C . VAL A 1 318 ? -12.908 -3.417 11.493 1.00 74.06 318 VAL A C 1
ATOM 2510 O O . VAL A 1 318 ? -11.862 -3.954 11.866 1.00 74.06 318 VAL A O 1
ATOM 2513 N N . ALA A 1 319 ? -14.051 -4.093 11.359 1.00 80.06 319 ALA A N 1
ATOM 2514 C CA . ALA A 1 319 ? -14.157 -5.512 11.669 1.00 80.06 319 ALA A CA 1
ATOM 2515 C C . ALA A 1 319 ? -13.310 -6.387 10.725 1.00 80.06 319 ALA A C 1
ATOM 2517 O O . ALA A 1 319 ? -12.679 -7.345 11.179 1.00 80.06 319 ALA A O 1
ATOM 2518 N N . ALA A 1 320 ? -13.228 -6.039 9.436 1.00 76.62 320 ALA A N 1
ATOM 2519 C CA . ALA A 1 320 ? -12.463 -6.772 8.420 1.00 76.62 320 ALA A CA 1
ATOM 2520 C C . ALA A 1 320 ? -10.979 -6.736 8.708 1.00 76.62 320 ALA A C 1
ATOM 2522 O O . ALA A 1 320 ? -10.305 -7.764 8.703 1.00 76.62 320 ALA A O 1
ATOM 2523 N N . TYR A 1 321 ? -10.481 -5.546 9.003 1.00 72.31 321 TYR A N 1
ATOM 2524 C CA . TYR A 1 321 ? -9.063 -5.323 9.176 1.00 72.31 321 TYR A CA 1
ATOM 2525 C C . TYR A 1 321 ? -8.497 -5.965 10.455 1.00 72.31 321 TYR A C 1
ATOM 2527 O O . TYR A 1 321 ? -7.327 -6.352 10.471 1.00 72.31 321 TYR A O 1
ATOM 2535 N N . TYR A 1 322 ? -9.312 -6.103 11.512 1.00 74.50 322 TYR A N 1
ATOM 2536 C CA . TYR A 1 322 ? -8.909 -6.694 12.802 1.00 74.50 322 TYR A CA 1
ATOM 2537 C C . TYR A 1 322 ? -9.469 -8.083 13.091 1.00 74.50 322 TYR A C 1
ATOM 2539 O O . TYR A 1 322 ? -9.199 -8.625 14.161 1.00 74.50 322 TYR A O 1
ATOM 2547 N N . HIS A 1 323 ? -10.209 -8.669 12.151 1.00 85.00 323 HIS A N 1
ATOM 2548 C CA . HIS A 1 323 ? -10.754 -10.022 12.291 1.00 85.00 323 HIS A CA 1
ATOM 2549 C C . HIS A 1 323 ? -11.773 -10.115 13.440 1.00 85.00 323 HIS A C 1
ATOM 2551 O O . HIS A 1 323 ? -11.846 -11.120 14.144 1.00 85.00 323 HIS A O 1
ATOM 2557 N N . TYR A 1 324 ? -12.563 -9.056 13.643 1.00 87.81 324 TYR A N 1
ATOM 2558 C CA . TYR A 1 324 ? -13.611 -9.001 14.668 1.00 87.81 324 TYR A CA 1
ATOM 2559 C C . TYR A 1 324 ? -14.859 -9.761 14.197 1.00 87.81 324 TYR A C 1
ATOM 2561 O O . TYR A 1 324 ? -15.859 -9.178 13.775 1.00 87.81 324 TYR A O 1
ATOM 2569 N N . TYR A 1 325 ? -14.782 -11.092 14.224 1.00 91.12 325 TYR A N 1
ATOM 2570 C CA . TYR A 1 325 ? -15.828 -11.982 13.708 1.00 91.12 325 TYR A CA 1
ATOM 2571 C C . TYR A 1 325 ? -17.170 -11.832 14.437 1.00 91.12 325 TYR A C 1
ATOM 2573 O O . TYR A 1 325 ? -18.218 -11.839 13.794 1.00 91.12 325 TYR A O 1
ATOM 2581 N N . ASP A 1 326 ? -17.153 -11.582 15.747 1.00 93.25 326 ASP A N 1
ATOM 2582 C CA . ASP A 1 326 ? -18.383 -11.377 16.521 1.00 93.25 326 ASP A CA 1
ATOM 2583 C C . ASP A 1 326 ? -19.100 -10.072 16.122 1.00 93.25 326 ASP A C 1
ATOM 2585 O O . ASP A 1 326 ? -20.332 -10.019 16.076 1.00 93.25 326 ASP A O 1
ATOM 2589 N N . ILE A 1 327 ? -18.346 -9.024 15.766 1.00 91.19 327 ILE A N 1
ATOM 2590 C CA . ILE A 1 327 ? -18.908 -7.780 15.219 1.00 91.19 327 ILE A CA 1
ATOM 2591 C C . ILE A 1 327 ? -19.587 -8.054 13.875 1.00 91.19 327 ILE A C 1
ATOM 2593 O O . ILE A 1 327 ? -20.713 -7.600 13.659 1.00 91.19 327 ILE A O 1
ATOM 2597 N N . PHE A 1 328 ? -18.953 -8.831 12.989 1.00 87.88 328 PHE A N 1
ATOM 2598 C CA . PHE A 1 328 ? -19.577 -9.231 11.726 1.00 87.88 328 PHE A CA 1
ATOM 2599 C C . PHE A 1 328 ? -20.876 -9.994 11.940 1.00 87.88 328 PHE A C 1
ATOM 2601 O O . PHE A 1 328 ? -21.878 -9.669 11.300 1.00 87.88 328 PHE A O 1
ATOM 2608 N N . ASP A 1 329 ? -20.888 -10.959 12.858 1.00 92.38 329 ASP A N 1
ATOM 2609 C CA . ASP A 1 329 ? -22.086 -11.730 13.174 1.00 92.38 329 ASP A CA 1
ATOM 2610 C C . ASP A 1 329 ? -23.232 -10.814 13.628 1.00 92.38 329 ASP A C 1
ATOM 2612 O O . ASP A 1 329 ? -24.360 -10.963 13.152 1.00 92.38 329 ASP A O 1
ATOM 2616 N N . VAL A 1 330 ? -22.969 -9.823 14.486 1.00 93.56 330 VAL A N 1
ATOM 2617 C CA . VAL A 1 330 ? -23.985 -8.844 14.916 1.00 93.56 330 VAL A CA 1
ATOM 2618 C C . VAL A 1 330 ? -24.526 -8.035 13.732 1.00 93.56 330 VAL A C 1
ATOM 2620 O O . VAL A 1 330 ? -25.747 -7.939 13.558 1.00 93.56 330 VAL A O 1
ATOM 2623 N N . LEU A 1 331 ? -23.646 -7.489 12.887 1.00 88.94 331 LEU A N 1
ATOM 2624 C CA . LEU A 1 331 ? -24.033 -6.672 11.730 1.00 88.94 331 LEU A CA 1
ATOM 2625 C C . LEU A 1 331 ? -24.857 -7.481 10.710 1.00 88.94 331 LEU A C 1
ATOM 2627 O O . LEU A 1 331 ? -25.937 -7.050 10.288 1.00 88.94 331 LEU A O 1
ATOM 2631 N N . ILE A 1 332 ? -24.388 -8.683 10.359 1.00 89.06 332 ILE A N 1
ATOM 2632 C CA . ILE A 1 332 ? -25.026 -9.588 9.392 1.00 89.06 332 ILE A CA 1
ATOM 2633 C C . ILE A 1 332 ? -26.387 -10.071 9.912 1.00 89.06 332 ILE A C 1
ATOM 2635 O O . ILE A 1 332 ? -27.386 -10.012 9.185 1.00 89.06 332 ILE A O 1
ATOM 2639 N N . ASN A 1 333 ? -26.463 -10.514 11.172 1.00 92.44 333 ASN A N 1
ATOM 2640 C CA . ASN A 1 333 ? -27.695 -11.062 11.754 1.00 92.44 333 ASN A CA 1
ATOM 2641 C C . ASN A 1 333 ? -28.800 -10.011 11.903 1.00 92.44 333 ASN A C 1
ATOM 2643 O O . ASN A 1 333 ? -29.985 -10.342 11.794 1.00 92.44 333 ASN A O 1
ATOM 2647 N N . ASN A 1 334 ? -28.428 -8.746 12.104 1.00 90.62 334 ASN A N 1
ATOM 2648 C CA . ASN A 1 334 ? -29.376 -7.637 12.192 1.00 90.62 334 ASN A CA 1
ATOM 2649 C C . ASN A 1 334 ? -29.685 -6.996 10.829 1.00 90.62 334 ASN A C 1
ATOM 2651 O O . ASN A 1 334 ? -30.551 -6.124 10.741 1.00 90.62 334 ASN A O 1
ATOM 2655 N N . GLY A 1 335 ? -29.053 -7.473 9.752 1.00 85.75 335 GLY A N 1
ATOM 2656 C CA . GLY A 1 335 ? -29.300 -6.999 8.395 1.00 85.75 335 GLY A CA 1
ATOM 2657 C C . GLY A 1 335 ? -28.859 -5.554 8.176 1.00 85.75 335 GLY A C 1
ATOM 2658 O O . GLY A 1 335 ? -29.517 -4.860 7.395 1.00 85.75 335 GLY A O 1
ATOM 2659 N N . TYR A 1 336 ? -27.799 -5.130 8.870 1.00 83.06 336 TYR A N 1
ATOM 2660 C CA . TYR A 1 336 ? -27.209 -3.796 8.790 1.00 83.06 336 TYR A CA 1
ATOM 2661 C C . TYR A 1 336 ? -26.801 -3.467 7.347 1.00 83.06 336 TYR A C 1
ATOM 2663 O O . TYR A 1 336 ? -26.164 -4.280 6.673 1.00 83.06 336 TYR A O 1
ATOM 2671 N N . ASP A 1 337 ? -27.232 -2.313 6.840 1.00 74.06 337 ASP A N 1
ATOM 2672 C CA . ASP A 1 337 ? -26.995 -1.944 5.445 1.00 74.06 337 ASP A CA 1
ATOM 2673 C C . ASP A 1 337 ? -25.553 -1.456 5.257 1.00 74.06 337 ASP A C 1
ATOM 2675 O O . ASP A 1 337 ? -25.035 -0.689 6.062 1.00 74.06 337 ASP A O 1
ATOM 2679 N N . LEU A 1 338 ? -24.909 -1.890 4.174 1.00 68.38 338 LEU A N 1
ATOM 2680 C CA . LEU A 1 338 ? -23.622 -1.354 3.736 1.00 68.38 338 LEU A CA 1
ATOM 2681 C C . LEU A 1 338 ? -23.947 -0.064 2.964 1.00 68.38 338 LEU A C 1
ATOM 2683 O O . LEU A 1 338 ? -24.315 -0.124 1.790 1.00 68.38 338 LEU A O 1
ATOM 2687 N N . TYR A 1 339 ? -23.989 1.082 3.647 1.00 61.09 339 TYR A N 1
ATOM 2688 C CA . TYR A 1 339 ? -24.417 2.338 3.024 1.00 61.09 339 TYR A CA 1
ATOM 2689 C C . TYR A 1 339 ? -23.270 3.024 2.274 1.00 61.09 339 TYR A C 1
ATOM 2691 O O . TYR A 1 339 ? -22.190 3.220 2.815 1.00 61.09 339 TYR A O 1
ATOM 2699 N N . ASP A 1 340 ? -23.565 3.435 1.040 1.00 50.53 340 ASP A N 1
ATOM 2700 C CA . ASP A 1 340 ? -22.709 4.197 0.133 1.00 50.53 340 ASP A CA 1
ATOM 2701 C C . ASP A 1 340 ? -23.505 5.423 -0.339 1.00 50.53 340 ASP A C 1
ATOM 2703 O O . ASP A 1 340 ? -24.470 5.292 -1.091 1.00 50.53 340 ASP A O 1
ATOM 2707 N N . ASP A 1 341 ? -23.169 6.609 0.168 1.00 44.44 341 ASP A N 1
ATOM 2708 C CA . ASP A 1 341 ? -23.793 7.868 -0.269 1.00 44.44 341 ASP A CA 1
ATOM 2709 C C . ASP A 1 341 ? -22.749 8.917 -0.705 1.00 44.44 341 ASP A C 1
ATOM 2711 O O . ASP A 1 341 ? -23.139 10.017 -1.098 1.00 44.44 341 ASP A O 1
ATOM 2715 N N . PHE A 1 342 ? -21.438 8.628 -0.654 1.00 39.41 342 PHE A N 1
ATOM 2716 C CA . PHE A 1 342 ? -20.422 9.665 -0.907 1.00 39.41 342 PHE A CA 1
ATOM 2717 C C . PHE A 1 342 ? -19.224 9.274 -1.772 1.00 39.41 342 PHE A C 1
ATOM 2719 O O . PHE A 1 342 ? -18.622 10.167 -2.370 1.00 39.41 342 PHE A O 1
ATOM 2726 N N . LEU A 1 343 ? -18.879 7.997 -1.895 1.00 43.25 343 LEU A N 1
ATOM 2727 C CA . LEU A 1 343 ? -17.719 7.531 -2.651 1.00 43.25 343 LEU A CA 1
ATOM 2728 C C . LEU A 1 343 ? -18.024 6.081 -3.018 1.00 43.25 343 LEU A C 1
ATOM 2730 O O . LEU A 1 343 ? -18.166 5.310 -2.086 1.00 43.25 343 LEU A O 1
ATOM 2734 N N . GLU A 1 344 ? -18.075 5.716 -4.305 1.00 45.66 344 GLU A N 1
ATOM 2735 C CA . GLU A 1 344 ? -18.349 4.366 -4.867 1.00 45.66 344 GLU A CA 1
ATOM 2736 C C . GLU A 1 344 ? -17.382 3.238 -4.378 1.00 45.66 344 GLU A C 1
ATOM 2738 O O . GLU A 1 344 ? -17.108 2.285 -5.105 1.00 45.66 344 GLU A O 1
ATOM 2743 N N . LYS A 1 345 ? -16.791 3.357 -3.180 1.00 51.84 345 LYS A N 1
ATOM 2744 C CA . LYS A 1 345 ? -15.609 2.669 -2.659 1.00 51.84 345 LYS A CA 1
ATOM 2745 C C . LYS A 1 345 ? -15.789 1.670 -1.491 1.00 51.84 345 LYS A C 1
ATOM 2747 O O . LYS A 1 345 ? -14.859 0.881 -1.316 1.00 51.84 345 LYS A O 1
ATOM 2752 N N . PRO A 1 346 ? -16.875 1.614 -0.686 1.00 55.12 346 PRO A N 1
ATOM 2753 C CA . PRO A 1 346 ? -16.813 0.852 0.570 1.00 55.12 346 PRO A CA 1
ATOM 2754 C C . PRO A 1 346 ? -16.880 -0.674 0.383 1.00 55.12 346 PRO A C 1
ATOM 2756 O O . PRO A 1 346 ? -16.229 -1.413 1.111 1.00 55.12 346 PRO A O 1
ATOM 2759 N N . LEU A 1 347 ? -17.596 -1.194 -0.621 1.00 59.50 347 LEU A N 1
ATOM 2760 C CA . LEU A 1 347 ? -17.816 -2.648 -0.728 1.00 59.50 347 LEU A CA 1
ATOM 2761 C C . LEU A 1 347 ? -16.530 -3.443 -1.015 1.00 59.50 347 LEU A C 1
ATOM 2763 O O . LEU A 1 347 ? -16.265 -4.454 -0.365 1.00 59.50 347 LEU A O 1
ATOM 2767 N N . TYR A 1 348 ? -15.708 -3.000 -1.967 1.00 63.47 348 TYR A N 1
ATOM 2768 C CA . TYR A 1 348 ? -14.459 -3.701 -2.284 1.00 63.47 348 TYR A CA 1
ATOM 2769 C C . TYR A 1 348 ? -13.350 -3.408 -1.263 1.00 63.47 348 TYR A C 1
ATOM 2771 O O . TYR A 1 348 ? -12.473 -4.249 -1.079 1.00 63.47 348 TYR A O 1
ATOM 2779 N N . GLY A 1 349 ? -13.408 -2.268 -0.560 1.00 71.00 349 GLY A N 1
ATOM 2780 C CA . GLY A 1 349 ? -12.480 -1.933 0.525 1.00 71.00 349 GLY A CA 1
ATOM 2781 C C . GLY A 1 349 ? -12.515 -2.955 1.665 1.00 71.00 349 GLY A C 1
ATOM 2782 O O . GLY A 1 349 ? -11.457 -3.409 2.110 1.00 71.00 349 GLY A O 1
ATOM 2783 N N . ILE A 1 350 ? -13.713 -3.412 2.048 1.00 78.56 350 ILE A N 1
ATOM 2784 C CA . ILE A 1 350 ? -13.900 -4.383 3.137 1.00 78.56 350 ILE A CA 1
ATOM 2785 C C . ILE A 1 350 ? -13.296 -5.744 2.758 1.00 78.56 350 ILE A C 1
ATOM 2787 O O . ILE A 1 350 ? -12.464 -6.293 3.484 1.00 78.56 350 ILE A O 1
ATOM 2791 N N . LEU A 1 351 ? -13.672 -6.293 1.596 1.00 83.25 351 LEU A N 1
ATOM 2792 C CA . LEU A 1 351 ? -13.161 -7.594 1.142 1.00 83.25 351 LEU A CA 1
ATOM 2793 C C . LEU A 1 351 ? -11.667 -7.541 0.810 1.00 83.25 351 LEU A C 1
ATOM 2795 O O . LEU A 1 351 ? -10.935 -8.478 1.133 1.00 83.25 351 LEU A O 1
ATOM 2799 N N . GLY A 1 352 ? -11.200 -6.438 0.221 1.00 80.00 352 GLY A N 1
ATOM 2800 C CA . GLY A 1 352 ? -9.780 -6.182 -0.003 1.00 80.00 352 GLY A CA 1
ATOM 2801 C C . GLY A 1 352 ? -9.002 -6.146 1.312 1.00 80.00 352 GLY A C 1
ATOM 2802 O O . GLY A 1 352 ? -7.926 -6.736 1.403 1.00 80.00 352 GLY A O 1
ATOM 2803 N N . SER A 1 353 ? -9.571 -5.555 2.369 1.00 77.00 353 SER A N 1
ATOM 2804 C CA . SER A 1 353 ? -8.986 -5.548 3.717 1.00 77.00 353 SER A CA 1
ATOM 2805 C C . SER A 1 353 ? -8.897 -6.949 4.324 1.00 77.00 353 SER A C 1
ATOM 2807 O O . SER A 1 353 ? -7.851 -7.302 4.878 1.00 77.00 353 SER A O 1
ATOM 2809 N N . CYS A 1 354 ? -9.934 -7.784 4.169 1.00 82.19 354 CYS A N 1
ATOM 2810 C CA . CYS A 1 354 ? -9.879 -9.199 4.557 1.00 82.19 354 CYS A CA 1
ATOM 2811 C C . CYS A 1 354 ? -8.717 -9.915 3.850 1.00 82.19 354 CYS A C 1
ATOM 2813 O O . CYS A 1 354 ? -7.898 -10.570 4.499 1.00 82.19 354 CYS A O 1
ATOM 2815 N N . ILE A 1 355 ? -8.607 -9.748 2.530 1.00 84.88 355 ILE A N 1
ATOM 2816 C CA . ILE A 1 355 ? -7.585 -10.394 1.697 1.00 84.88 355 ILE A CA 1
ATOM 2817 C C . ILE A 1 355 ? -6.175 -9.919 2.085 1.00 84.88 355 ILE A C 1
ATOM 2819 O O . ILE A 1 355 ? -5.310 -10.746 2.375 1.00 84.88 355 ILE A O 1
ATOM 2823 N N . CYS A 1 356 ? -5.957 -8.606 2.193 1.00 73.88 356 CYS A N 1
ATOM 2824 C CA . CYS A 1 356 ? -4.651 -7.998 2.481 1.00 73.88 356 CYS A CA 1
ATOM 2825 C C . CYS A 1 356 ? -4.140 -8.237 3.910 1.00 73.88 356 CYS A C 1
ATOM 2827 O O . CYS A 1 356 ? -2.965 -8.007 4.191 1.00 73.88 356 CYS A O 1
ATOM 2829 N N . SER A 1 357 ? -4.992 -8.685 4.832 1.00 73.00 357 SER A N 1
ATOM 2830 C CA . SER A 1 357 ? -4.577 -8.964 6.212 1.00 73.00 357 SER A CA 1
ATOM 2831 C C . SER A 1 357 ? -3.762 -10.261 6.376 1.00 73.00 357 SER A C 1
ATOM 2833 O O . SER A 1 357 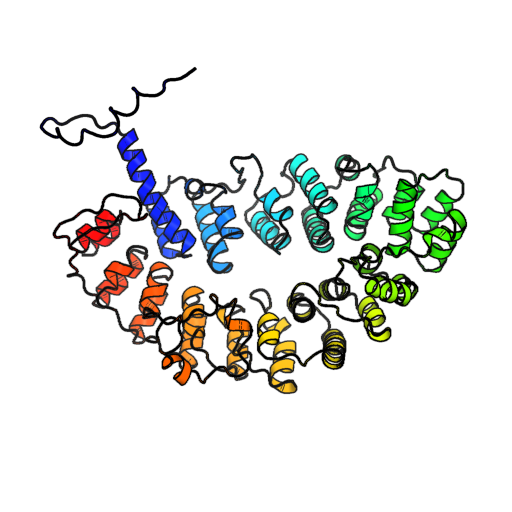? -3.318 -10.556 7.483 1.00 73.00 357 SER A O 1
ATOM 2835 N N . ASN A 1 358 ? -3.552 -11.027 5.295 1.00 69.31 358 ASN A N 1
ATOM 2836 C CA . ASN A 1 358 ? -2.754 -12.259 5.177 1.00 69.31 358 ASN A CA 1
ATOM 2837 C C . ASN A 1 358 ? -3.168 -13.465 6.048 1.00 69.31 358 ASN A C 1
ATOM 2839 O O . ASN A 1 358 ? -2.818 -14.586 5.677 1.00 69.31 358 ASN A O 1
ATOM 2843 N N . ASP A 1 359 ? -3.972 -13.271 7.097 1.00 71.25 359 ASP A N 1
ATOM 2844 C CA . ASP A 1 359 ? -4.385 -14.307 8.060 1.00 71.25 359 ASP A CA 1
ATOM 2845 C C . ASP A 1 359 ? -5.907 -14.376 8.304 1.00 71.25 359 ASP A C 1
ATOM 284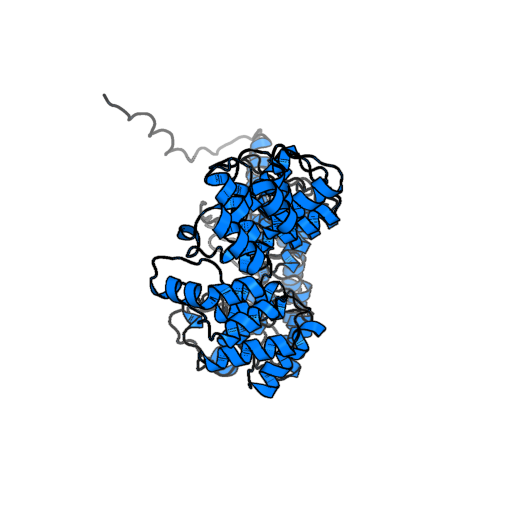7 O O . ASP A 1 359 ? -6.359 -15.120 9.173 1.00 71.25 359 ASP A O 1
ATOM 2851 N N . TYR A 1 360 ? -6.716 -13.645 7.530 1.00 82.88 360 TYR A N 1
ATOM 2852 C CA . TYR A 1 360 ? -8.176 -13.675 7.672 1.00 82.88 360 TYR A CA 1
ATOM 2853 C C . TYR A 1 360 ? -8.741 -15.084 7.440 1.00 82.88 360 TYR A C 1
ATOM 2855 O O . TYR A 1 360 ? -8.339 -15.787 6.496 1.00 82.88 360 TYR A O 1
ATOM 2863 N N . ASP A 1 361 ? -9.683 -15.496 8.286 1.00 89.62 361 ASP A N 1
ATOM 2864 C CA . ASP A 1 361 ? -10.344 -16.792 8.171 1.00 89.62 361 ASP A CA 1
ATOM 2865 C C . ASP A 1 361 ? -11.198 -16.844 6.896 1.00 89.62 361 ASP A C 1
ATOM 2867 O O . ASP A 1 361 ? -12.004 -15.962 6.608 1.00 89.62 361 ASP A O 1
ATOM 2871 N N . PHE A 1 362 ? -10.997 -17.885 6.090 1.00 91.69 362 PHE A N 1
ATOM 2872 C CA . PHE A 1 362 ? -11.671 -17.979 4.799 1.00 91.69 362 PHE A CA 1
ATOM 2873 C C . PHE A 1 362 ? -13.174 -18.247 4.930 1.00 91.69 362 PHE A C 1
ATOM 2875 O O . PHE A 1 362 ? -13.944 -17.758 4.109 1.00 91.69 362 PHE A O 1
ATOM 2882 N N . ASP A 1 363 ? -13.602 -18.975 5.962 1.00 92.62 363 ASP A N 1
ATOM 2883 C CA . ASP A 1 363 ? -15.021 -19.240 6.191 1.00 92.62 363 ASP A CA 1
ATOM 2884 C C . ASP A 1 363 ? -15.741 -17.946 6.596 1.00 92.62 363 ASP A C 1
ATOM 2886 O O . ASP A 1 363 ? -16.856 -17.685 6.145 1.00 92.62 363 ASP A O 1
ATOM 2890 N N . GLU A 1 364 ? -15.081 -17.092 7.380 1.00 90.62 364 GLU A N 1
ATOM 2891 C CA . GLU A 1 364 ? -15.598 -15.766 7.741 1.00 90.62 364 GLU A CA 1
ATOM 2892 C C . GLU A 1 364 ? -15.661 -14.835 6.524 1.00 90.62 364 GLU A C 1
ATOM 2894 O O . GLU A 1 364 ? -16.634 -14.099 6.347 1.00 90.62 364 GLU A O 1
ATOM 2899 N N . PHE A 1 365 ? -14.684 -14.936 5.616 1.00 91.12 365 PHE A N 1
ATOM 2900 C CA . PHE A 1 365 ? -14.712 -14.203 4.349 1.00 91.12 365 PHE A CA 1
ATOM 2901 C C . PHE A 1 365 ? -15.918 -14.624 3.506 1.00 91.12 365 PHE A C 1
ATOM 2903 O O . PHE A 1 365 ? -16.627 -13.764 2.986 1.00 91.12 365 PHE A O 1
ATOM 2910 N N . LEU A 1 366 ? -16.188 -15.931 3.401 1.00 92.94 366 LEU A N 1
ATOM 2911 C CA . LEU A 1 366 ? -17.335 -16.447 2.653 1.00 92.94 366 LEU A CA 1
ATOM 2912 C C . LEU A 1 366 ? -18.666 -15.969 3.243 1.00 92.94 366 LEU A C 1
ATOM 2914 O O . LEU A 1 366 ? -19.546 -15.567 2.485 1.00 92.94 366 LEU A O 1
ATOM 2918 N N . LYS A 1 367 ? -18.812 -15.942 4.576 1.00 91.25 367 LYS A N 1
ATOM 2919 C CA . LYS A 1 367 ? -20.022 -15.398 5.221 1.00 91.25 367 LYS A CA 1
ATOM 2920 C C . LYS A 1 367 ? -20.263 -13.936 4.845 1.00 91.25 367 LYS A C 1
ATOM 2922 O O . LYS A 1 367 ? -21.394 -13.567 4.524 1.00 91.25 367 LYS A O 1
ATOM 2927 N N . LEU A 1 368 ? -19.216 -13.111 4.894 1.00 87.25 368 LEU A N 1
ATOM 2928 C CA . LEU A 1 368 ? -19.295 -11.699 4.528 1.00 87.25 368 LEU A CA 1
ATOM 2929 C C . LEU A 1 368 ? -19.609 -11.529 3.037 1.00 87.25 368 LEU A C 1
ATOM 2931 O O . LEU A 1 368 ? -20.516 -10.779 2.680 1.00 87.25 368 LEU A O 1
ATOM 2935 N N . TYR A 1 369 ? -18.907 -12.263 2.178 1.00 89.00 369 TYR A N 1
ATOM 2936 C CA . TYR A 1 369 ? -19.129 -12.260 0.738 1.00 89.00 369 TYR A CA 1
ATOM 2937 C C . TYR A 1 369 ? -20.582 -12.636 0.385 1.00 89.00 369 TYR A C 1
ATOM 2939 O O . TYR A 1 369 ? -21.247 -11.908 -0.352 1.00 89.00 369 TYR A O 1
ATOM 2947 N N . ASP A 1 370 ? -21.116 -13.717 0.965 1.00 90.25 370 ASP A N 1
ATOM 2948 C CA . ASP A 1 370 ? -22.498 -14.166 0.743 1.00 90.25 370 ASP A CA 1
ATOM 2949 C C . ASP A 1 370 ? -23.521 -13.128 1.228 1.00 90.25 370 ASP A C 1
ATOM 2951 O O . ASP A 1 370 ? -24.575 -12.923 0.612 1.00 90.25 370 ASP A O 1
ATOM 2955 N N . TYR A 1 371 ? -23.225 -12.459 2.347 1.00 86.94 371 TYR A N 1
ATOM 2956 C CA . TYR A 1 371 ? -24.049 -11.366 2.851 1.00 86.94 371 TYR A CA 1
ATOM 2957 C C . TYR A 1 371 ? -24.080 -10.186 1.873 1.00 86.94 371 TYR A C 1
ATOM 2959 O O . TYR A 1 371 ? -25.160 -9.658 1.584 1.00 86.94 371 TYR A O 1
ATOM 2967 N N . MET A 1 372 ? -22.920 -9.816 1.326 1.00 82.94 372 MET A N 1
ATOM 2968 C CA . MET A 1 372 ? -22.781 -8.742 0.343 1.00 82.94 372 MET A CA 1
ATOM 2969 C C . MET A 1 372 ? -23.507 -9.068 -0.966 1.00 82.94 372 MET A C 1
ATOM 2971 O O . MET A 1 372 ? -24.327 -8.259 -1.396 1.00 82.94 372 MET A O 1
ATOM 2975 N N . GLU A 1 373 ? -23.320 -10.260 -1.547 1.00 84.25 373 GLU A N 1
ATOM 2976 C CA . GLU A 1 373 ? -24.029 -10.677 -2.777 1.00 84.25 373 GLU A CA 1
ATOM 2977 C C . GLU A 1 373 ? -25.554 -10.697 -2.608 1.00 84.25 373 GLU A C 1
ATOM 2979 O O . GLU A 1 373 ? -26.307 -10.489 -3.559 1.00 84.25 373 GLU A O 1
ATOM 2984 N N . LYS A 1 374 ? -26.050 -10.954 -1.394 1.00 86.50 374 LYS A N 1
ATOM 2985 C CA . LYS A 1 374 ? -27.491 -10.931 -1.116 1.00 86.50 374 LYS A CA 1
ATOM 2986 C C . LYS A 1 374 ? -28.064 -9.511 -1.075 1.00 86.50 374 LYS A C 1
ATOM 2988 O O . LYS A 1 374 ? -29.265 -9.336 -1.306 1.00 86.50 374 LYS A O 1
ATOM 2993 N N . LYS A 1 375 ? -27.253 -8.526 -0.691 1.00 79.12 375 LYS A N 1
ATOM 2994 C CA . LYS A 1 375 ? -27.669 -7.137 -0.441 1.00 79.12 375 LYS A CA 1
ATOM 2995 C C . LYS A 1 375 ? -27.362 -6.201 -1.613 1.00 79.12 375 LYS A C 1
ATOM 2997 O O . LYS A 1 375 ? -28.109 -5.243 -1.802 1.00 79.12 375 LYS A O 1
ATOM 3002 N N . HIS A 1 376 ? -26.323 -6.494 -2.389 1.00 76.81 376 HIS A N 1
ATOM 3003 C CA . HIS A 1 376 ? -25.790 -5.640 -3.451 1.00 76.81 376 HIS A CA 1
ATOM 3004 C C . HIS A 1 376 ? -25.677 -6.391 -4.778 1.00 76.81 376 HIS A C 1
ATOM 3006 O O . HIS A 1 376 ? -26.023 -7.568 -4.881 1.00 76.81 376 HIS A O 1
ATOM 3012 N N . GLU A 1 377 ? -25.233 -5.682 -5.815 1.00 76.00 377 GLU A N 1
ATOM 3013 C CA . GLU A 1 377 ? -24.912 -6.322 -7.084 1.00 76.00 377 GLU A CA 1
ATOM 3014 C C . GLU A 1 377 ? -23.753 -7.318 -6.908 1.00 76.00 377 GLU A C 1
ATOM 3016 O O . GLU A 1 377 ? -22.865 -7.084 -6.082 1.00 76.00 377 GLU A O 1
ATOM 3021 N N . PRO A 1 378 ? -23.761 -8.439 -7.656 1.00 79.44 378 PRO A N 1
ATOM 3022 C CA . PRO A 1 378 ? -22.671 -9.402 -7.622 1.00 79.44 378 PRO A CA 1
ATOM 3023 C C . PRO A 1 378 ? -21.325 -8.742 -7.911 1.00 79.44 378 PRO A C 1
ATOM 3025 O O . PRO A 1 378 ? -21.221 -7.840 -8.745 1.00 79.44 378 PRO A O 1
ATOM 3028 N N . ILE A 1 379 ? -20.280 -9.239 -7.254 1.00 79.94 379 ILE A N 1
ATOM 3029 C CA . ILE A 1 379 ? -18.913 -8.779 -7.498 1.00 79.94 379 ILE A CA 1
ATOM 3030 C C . ILE A 1 379 ? -18.529 -9.138 -8.934 1.00 79.94 379 ILE A C 1
ATOM 3032 O O . ILE A 1 379 ? -18.487 -10.315 -9.288 1.00 79.94 379 ILE A O 1
ATOM 3036 N N . ASN A 1 380 ? -18.265 -8.118 -9.748 1.00 79.56 380 ASN A N 1
ATOM 3037 C CA . ASN A 1 380 ? -17.822 -8.253 -11.131 1.00 79.56 380 ASN A CA 1
ATOM 3038 C C . ASN A 1 380 ? -16.290 -8.127 -11.244 1.00 79.56 380 ASN A C 1
ATOM 3040 O O . ASN A 1 380 ? -15.588 -7.920 -10.253 1.00 79.56 380 ASN A O 1
ATOM 3044 N N . GLU A 1 381 ? -15.778 -8.237 -12.469 1.00 80.31 381 GLU A N 1
ATOM 3045 C CA . GLU A 1 381 ? -14.345 -8.144 -12.789 1.00 80.31 381 GLU A CA 1
ATOM 3046 C C . GLU A 1 381 ? -13.695 -6.858 -12.272 1.00 80.31 381 GLU A C 1
ATOM 3048 O O . GLU A 1 381 ? -12.594 -6.894 -11.728 1.00 80.31 381 GLU A O 1
ATOM 3053 N N . ASN A 1 382 ? -14.388 -5.722 -12.403 1.00 76.69 382 ASN A N 1
ATOM 3054 C CA . ASN A 1 382 ? -13.864 -4.424 -11.989 1.00 76.69 382 ASN A CA 1
ATOM 3055 C C . ASN A 1 382 ? -13.675 -4.366 -10.470 1.00 76.69 382 ASN A C 1
ATOM 3057 O O . ASN A 1 382 ? -12.640 -3.921 -9.975 1.00 76.69 382 ASN A O 1
ATOM 3061 N N . TYR A 1 383 ? -14.646 -4.874 -9.710 1.00 78.06 383 TYR A N 1
ATOM 3062 C CA . TYR A 1 383 ? -14.505 -4.961 -8.260 1.00 78.06 383 TYR A CA 1
ATOM 3063 C C . TYR A 1 383 ? -13.417 -5.949 -7.852 1.00 78.06 383 TYR A C 1
ATOM 3065 O O . TYR A 1 383 ? -12.596 -5.620 -6.999 1.00 78.06 383 TYR A O 1
ATOM 3073 N N . ALA A 1 384 ? -13.372 -7.124 -8.480 1.00 82.19 384 ALA A N 1
ATOM 3074 C CA . ALA A 1 384 ? -12.385 -8.148 -8.164 1.00 82.19 384 ALA A CA 1
ATOM 3075 C C . ALA A 1 384 ? -10.942 -7.672 -8.411 1.00 82.19 384 ALA A C 1
ATOM 3077 O O . ALA A 1 384 ? -10.054 -7.970 -7.609 1.00 82.19 384 ALA A O 1
ATOM 3078 N N . ALA A 1 385 ? -10.713 -6.875 -9.458 1.00 79.19 385 ALA A N 1
ATOM 3079 C CA . ALA A 1 385 ? -9.403 -6.307 -9.769 1.00 79.19 385 ALA A CA 1
ATOM 3080 C C . ALA A 1 385 ? -8.844 -5.388 -8.672 1.00 79.19 385 ALA A C 1
ATOM 3082 O O . ALA A 1 385 ? -7.633 -5.259 -8.543 1.00 79.19 385 ALA A O 1
ATOM 3083 N N . ASN A 1 386 ? -9.702 -4.801 -7.837 1.00 78.00 386 ASN A N 1
ATOM 3084 C CA . ASN A 1 386 ? -9.288 -3.909 -6.754 1.00 78.00 386 ASN A CA 1
ATOM 3085 C C . ASN A 1 386 ? -9.063 -4.6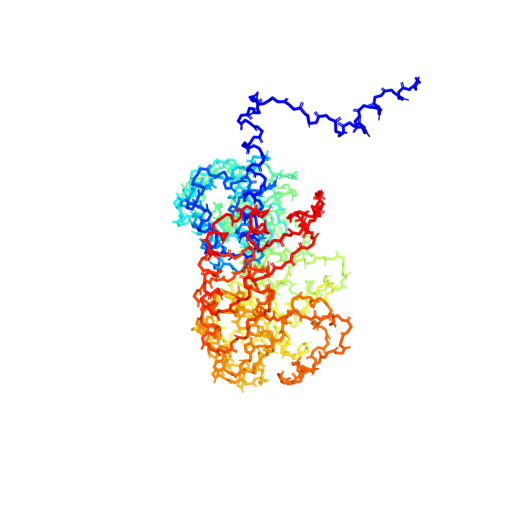33 -5.410 1.00 78.00 386 ASN A C 1
ATOM 3087 O O . ASN A 1 386 ? -8.762 -3.986 -4.408 1.00 78.00 386 ASN A O 1
ATOM 3091 N N . LEU A 1 387 ? -9.228 -5.961 -5.356 1.00 80.75 387 LEU A N 1
ATOM 3092 C CA . LEU A 1 387 ? -9.134 -6.732 -4.107 1.00 80.75 387 LEU A CA 1
ATOM 3093 C C . LEU A 1 387 ? -7.706 -7.151 -3.730 1.00 80.75 387 LEU A C 1
ATOM 3095 O O . LEU A 1 387 ? -7.445 -7.449 -2.563 1.00 80.75 387 LEU A O 1
ATOM 3099 N N . PHE A 1 388 ? -6.800 -7.220 -4.705 1.00 83.69 388 PHE A N 1
ATOM 3100 C CA . PHE A 1 388 ? -5.430 -7.705 -4.528 1.00 83.69 388 PHE A CA 1
ATOM 3101 C C . PHE A 1 388 ? -4.429 -6.546 -4.600 1.00 83.69 388 PHE A C 1
ATOM 3103 O O . PHE A 1 388 ? -4.706 -5.510 -5.196 1.00 83.69 388 PHE A O 1
ATOM 3110 N N . SER A 1 389 ? -3.264 -6.715 -3.972 1.00 77.75 389 SER A N 1
ATOM 3111 C CA . SER A 1 389 ? -2.186 -5.718 -3.976 1.00 77.75 389 SER A CA 1
ATOM 3112 C C . SER A 1 389 ? -0.806 -6.377 -3.992 1.00 77.75 389 SER A C 1
ATOM 3114 O O . SER A 1 389 ? -0.679 -7.586 -3.804 1.00 77.75 389 SER A O 1
ATOM 3116 N N . ASP A 1 390 ? 0.250 -5.582 -4.135 1.00 70.44 390 ASP A N 1
ATOM 3117 C CA . ASP A 1 390 ? 1.648 -6.026 -4.152 1.00 70.44 390 ASP A CA 1
ATOM 3118 C C . ASP A 1 390 ? 2.136 -6.601 -2.805 1.00 70.44 390 ASP A C 1
ATOM 3120 O O . ASP A 1 390 ? 3.206 -7.209 -2.716 1.00 70.44 390 ASP A O 1
ATOM 3124 N N . LYS A 1 391 ? 1.336 -6.462 -1.742 1.00 74.31 391 LYS A N 1
ATOM 3125 C CA . LYS A 1 391 ? 1.667 -6.929 -0.389 1.00 74.31 391 LYS A CA 1
ATOM 3126 C C . LYS A 1 391 ? 1.262 -8.373 -0.100 1.00 74.31 391 LYS A C 1
ATOM 3128 O O . LYS A 1 391 ? 1.783 -8.950 0.856 1.00 74.31 391 LYS A O 1
ATOM 3133 N N . ILE A 1 392 ? 0.335 -8.948 -0.869 1.00 79.94 392 ILE A N 1
ATOM 3134 C CA . ILE A 1 392 ? -0.159 -10.304 -0.608 1.00 79.94 392 ILE A CA 1
ATOM 3135 C C . ILE A 1 392 ? 0.710 -11.346 -1.309 1.00 79.94 392 ILE A C 1
ATOM 3137 O O . ILE A 1 392 ? 0.944 -11.273 -2.514 1.00 79.94 392 ILE A O 1
ATOM 3141 N N . ASP A 1 393 ? 1.172 -12.333 -0.546 1.00 86.75 393 ASP A N 1
ATOM 3142 C CA . ASP A 1 393 ? 1.895 -13.478 -1.093 1.00 86.75 393 ASP A CA 1
ATOM 3143 C C . ASP A 1 393 ? 0.936 -14.537 -1.662 1.00 86.75 393 ASP A C 1
ATOM 3145 O O . ASP A 1 393 ? -0.242 -14.621 -1.286 1.00 86.75 393 ASP A O 1
ATOM 3149 N N . LEU A 1 394 ? 1.441 -15.404 -2.546 1.00 91.50 394 LEU A N 1
ATOM 3150 C CA . LEU A 1 394 ? 0.622 -16.452 -3.156 1.00 91.50 394 LEU A CA 1
ATOM 3151 C C . LEU A 1 394 ? -0.016 -17.391 -2.126 1.00 91.50 394 LEU A C 1
ATOM 3153 O O . LEU A 1 394 ? -1.143 -17.838 -2.334 1.00 91.50 394 LEU A O 1
ATOM 3157 N N . LYS A 1 395 ? 0.657 -17.719 -1.019 1.00 91.12 395 LYS A N 1
ATOM 3158 C CA . LYS A 1 395 ? 0.106 -18.649 -0.020 1.00 91.12 395 LYS A CA 1
ATOM 3159 C C . LYS A 1 395 ? -1.165 -18.068 0.605 1.00 91.12 395 LYS A C 1
ATOM 3161 O O . LYS A 1 395 ? -2.122 -18.827 0.788 1.00 91.12 395 LYS A O 1
ATOM 3166 N N . SER A 1 396 ? -1.196 -16.769 0.885 1.00 88.69 396 SER A N 1
ATOM 3167 C CA . SER A 1 396 ? -2.381 -16.081 1.408 1.00 88.69 396 SER A CA 1
ATOM 3168 C C . SER A 1 396 ? -3.425 -15.791 0.322 1.00 88.69 396 SER A C 1
ATOM 3170 O O . SER A 1 396 ? -4.616 -16.009 0.559 1.00 88.69 396 SER A O 1
ATOM 3172 N N . ALA A 1 397 ? -3.006 -15.400 -0.887 1.00 90.62 397 ALA A N 1
ATOM 3173 C CA . ALA A 1 397 ? -3.911 -15.055 -1.990 1.00 90.62 397 ALA A CA 1
ATOM 3174 C C . ALA A 1 397 ? -4.635 -16.263 -2.604 1.00 90.62 397 ALA A C 1
ATOM 3176 O O . ALA A 1 397 ? -5.785 -16.152 -3.036 1.00 90.62 397 ALA A O 1
ATOM 3177 N N . LYS A 1 398 ? -3.978 -17.430 -2.653 1.00 93.69 398 LYS A N 1
ATOM 3178 C CA . LYS A 1 398 ? -4.401 -18.577 -3.472 1.00 93.69 398 LYS A CA 1
ATOM 3179 C C . LYS A 1 398 ? -5.852 -19.003 -3.245 1.00 93.69 398 LYS A C 1
ATOM 3181 O O . LYS A 1 398 ? -6.545 -19.296 -4.212 1.00 93.69 398 LYS A O 1
ATOM 3186 N N . LYS A 1 399 ? -6.305 -19.054 -1.988 1.00 93.75 399 LYS A N 1
ATOM 3187 C CA . LYS A 1 399 ? -7.674 -19.481 -1.641 1.00 93.75 399 LYS A CA 1
ATOM 3188 C C . LYS A 1 399 ? -8.741 -18.539 -2.212 1.00 93.75 399 LYS A C 1
ATOM 3190 O O . LYS A 1 399 ? -9.762 -19.006 -2.701 1.00 93.75 399 LYS A O 1
ATOM 3195 N N . TYR A 1 400 ? -8.466 -17.235 -2.217 1.00 93.62 400 TYR A N 1
ATOM 3196 C CA . TYR A 1 400 ? -9.356 -16.222 -2.780 1.00 93.62 400 TYR A CA 1
ATOM 3197 C C . TYR A 1 400 ? -9.346 -16.269 -4.308 1.00 93.62 400 TYR A C 1
ATOM 3199 O O . TYR A 1 400 ? -10.406 -16.245 -4.923 1.00 93.62 400 TYR A O 1
ATOM 3207 N N . ILE A 1 401 ? -8.163 -16.406 -4.919 1.00 94.19 401 ILE A N 1
ATOM 3208 C CA . ILE A 1 401 ? -8.027 -16.549 -6.378 1.00 94.19 401 ILE A CA 1
ATOM 3209 C C . ILE A 1 401 ? -8.789 -17.781 -6.868 1.00 94.19 401 ILE A C 1
ATOM 3211 O O . ILE A 1 401 ? -9.548 -17.690 -7.827 1.00 94.19 401 ILE A O 1
ATOM 3215 N N . ASP A 1 402 ? -8.620 -18.927 -6.203 1.00 95.38 402 ASP A N 1
ATOM 3216 C CA . ASP A 1 402 ? -9.336 -20.151 -6.565 1.00 95.38 402 ASP A CA 1
ATOM 3217 C C . ASP A 1 402 ? -10.853 -19.962 -6.453 1.00 95.38 402 ASP A C 1
ATOM 3219 O O . ASP A 1 402 ? -11.571 -20.336 -7.371 1.00 95.38 402 ASP A O 1
ATOM 3223 N N . PHE A 1 403 ? -11.342 -19.326 -5.387 1.00 95.00 403 PHE A N 1
ATOM 3224 C CA . PHE A 1 403 ? -12.765 -19.026 -5.229 1.00 95.00 403 PHE A CA 1
ATOM 3225 C C . PHE A 1 403 ? -13.312 -18.126 -6.343 1.00 95.00 403 PHE A C 1
ATOM 3227 O O . PHE A 1 403 ? -14.300 -18.468 -6.993 1.00 95.00 403 PHE A O 1
ATOM 3234 N N . PHE A 1 404 ? -12.659 -16.994 -6.611 1.00 93.44 404 PHE A N 1
ATOM 3235 C CA . PHE A 1 404 ? -13.131 -16.056 -7.627 1.00 93.44 404 PHE A CA 1
ATOM 3236 C C . PHE A 1 404 ? -13.057 -16.645 -9.043 1.00 93.44 404 PHE A C 1
ATOM 3238 O O . PHE A 1 404 ? -14.026 -16.532 -9.793 1.00 93.44 404 PHE A O 1
ATOM 3245 N N . ILE A 1 405 ? -11.969 -17.332 -9.399 1.00 94.50 405 ILE A N 1
ATOM 3246 C CA . ILE A 1 405 ? -11.825 -17.931 -10.734 1.00 94.50 405 ILE A CA 1
ATOM 3247 C C . ILE A 1 405 ? -12.715 -19.172 -10.884 1.00 94.50 405 ILE A C 1
ATOM 3249 O O . ILE A 1 405 ? -13.499 -19.260 -11.828 1.00 94.50 405 ILE A O 1
ATOM 3253 N N . ASP A 1 406 ? -12.615 -20.145 -9.975 1.00 94.94 406 ASP A N 1
ATOM 3254 C CA . ASP A 1 406 ? -13.253 -21.455 -10.165 1.00 94.94 406 ASP A CA 1
ATOM 3255 C C . ASP A 1 406 ? -14.747 -21.445 -9.827 1.00 94.94 406 ASP A C 1
ATOM 3257 O O . ASP A 1 406 ? -15.521 -22.164 -10.465 1.00 94.94 406 ASP A O 1
ATOM 3261 N N . GLU A 1 407 ? -15.163 -20.669 -8.822 1.00 93.81 407 GLU A N 1
ATOM 3262 C CA . GLU A 1 407 ? -16.554 -20.658 -8.352 1.00 93.81 407 GLU A CA 1
ATOM 3263 C C . GLU A 1 407 ? -17.351 -19.475 -8.898 1.00 93.81 407 GLU A C 1
ATOM 3265 O O . GLU A 1 407 ? -18.538 -19.631 -9.198 1.00 93.81 407 GLU A O 1
ATOM 3270 N N . LYS A 1 408 ? -16.717 -18.304 -9.042 1.00 91.88 408 LYS A N 1
ATOM 3271 C CA . LYS A 1 408 ? -17.378 -17.082 -9.532 1.00 91.88 408 LYS A CA 1
ATOM 3272 C C . LYS A 1 408 ? -17.132 -16.792 -11.009 1.00 91.88 408 LYS A C 1
ATOM 3274 O O . LYS A 1 408 ? -17.872 -16.000 -11.583 1.00 91.88 408 LYS A O 1
ATOM 3279 N N . GLY A 1 409 ? -16.188 -17.487 -11.645 1.00 91.81 409 GLY A N 1
ATOM 3280 C CA . GLY A 1 409 ? -15.896 -17.320 -13.068 1.00 91.81 409 GLY A CA 1
ATOM 3281 C C . GLY A 1 409 ? -15.279 -15.963 -13.406 1.00 91.81 409 GLY A C 1
ATOM 3282 O O . GLY A 1 409 ? -15.460 -15.500 -14.527 1.00 91.81 409 GLY A O 1
ATOM 3283 N N . ILE A 1 410 ? -14.603 -15.340 -12.437 1.00 90.69 410 ILE A N 1
ATOM 3284 C CA . ILE A 1 410 ? -13.867 -14.086 -12.604 1.00 90.69 410 ILE A CA 1
ATOM 3285 C C . ILE A 1 410 ? -12.520 -14.391 -13.266 1.00 90.69 410 ILE A C 1
ATOM 3287 O O . ILE A 1 410 ? -11.792 -15.267 -12.815 1.00 90.69 410 ILE A O 1
ATOM 3291 N N . ASP A 1 411 ? -12.176 -13.671 -14.321 1.00 87.38 411 ASP A N 1
ATOM 3292 C CA . ASP A 1 411 ? -10.962 -13.821 -15.120 1.00 87.38 411 ASP A CA 1
ATOM 3293 C C . ASP A 1 411 ? -9.783 -13.001 -14.566 1.00 87.38 411 ASP A C 1
ATOM 3295 O O . ASP A 1 411 ? -8.626 -13.355 -14.782 1.00 87.38 411 ASP A O 1
ATOM 3299 N N . PHE A 1 412 ? -10.052 -11.922 -13.820 1.00 88.81 412 PHE A N 1
ATOM 3300 C CA . PHE A 1 412 ? -9.047 -10.960 -13.335 1.00 88.81 412 PHE A CA 1
ATOM 3301 C C . PHE A 1 412 ? -8.270 -10.258 -14.453 1.00 88.81 412 PHE A C 1
ATOM 3303 O O . PHE A 1 412 ? -7.152 -9.785 -14.235 1.00 88.81 412 PHE A O 1
ATOM 3310 N N . HIS A 1 413 ? -8.841 -10.144 -15.653 1.00 84.81 413 HIS A N 1
ATOM 3311 C CA . HIS A 1 413 ? -8.168 -9.433 -16.737 1.00 84.81 413 HIS A CA 1
ATOM 3312 C C . HIS A 1 413 ? -7.909 -7.966 -16.373 1.00 84.81 413 HIS A C 1
ATOM 3314 O O . HIS A 1 413 ? -6.819 -7.476 -16.640 1.00 84.81 413 HIS A O 1
ATOM 3320 N N . LEU A 1 414 ? -8.834 -7.311 -15.660 1.00 80.00 414 LEU A N 1
ATOM 3321 C CA . LEU A 1 414 ? -8.711 -5.919 -15.200 1.00 80.00 414 LEU A CA 1
ATOM 3322 C C . LEU A 1 414 ? -7.669 -5.695 -14.085 1.00 80.00 414 LEU A C 1
ATOM 3324 O O . LEU A 1 414 ? -7.320 -4.553 -13.804 1.00 80.00 414 LEU A O 1
ATOM 3328 N N . LEU A 1 415 ? -7.152 -6.755 -13.453 1.00 84.00 415 LEU A N 1
ATOM 3329 C CA . LEU A 1 415 ? -6.046 -6.652 -12.497 1.00 84.00 415 LEU A CA 1
ATOM 3330 C C . LEU A 1 415 ? -4.727 -6.629 -13.269 1.00 84.00 415 LEU A C 1
ATOM 3332 O O . LEU A 1 415 ? -4.407 -7.611 -13.943 1.00 84.00 415 LEU A O 1
ATOM 3336 N N . SER A 1 416 ? -3.949 -5.550 -13.163 1.00 83.31 416 SER A N 1
ATOM 3337 C CA . SER A 1 416 ? -2.617 -5.507 -13.770 1.00 83.31 416 SER A CA 1
ATOM 3338 C C . SER A 1 416 ? -1.687 -6.515 -13.098 1.00 83.31 416 SER A C 1
ATOM 3340 O O . SER A 1 416 ? -1.583 -6.577 -11.871 1.00 83.31 416 SER A O 1
ATOM 3342 N N . ALA A 1 417 ? -0.960 -7.294 -13.902 1.00 85.31 417 ALA A N 1
ATOM 3343 C CA . ALA A 1 417 ? -0.001 -8.266 -13.382 1.00 85.31 417 ALA A CA 1
ATOM 3344 C C . ALA A 1 417 ? 1.165 -7.605 -12.616 1.00 85.31 417 ALA A C 1
ATOM 3346 O O . ALA A 1 417 ? 1.824 -8.282 -11.830 1.00 85.31 417 ALA A O 1
ATOM 3347 N N . SER A 1 418 ? 1.416 -6.301 -12.819 1.00 84.50 418 SER A N 1
ATOM 3348 C CA . SER A 1 418 ? 2.424 -5.547 -12.057 1.00 84.50 418 SER A CA 1
ATOM 3349 C C . SER A 1 418 ? 1.961 -5.110 -10.671 1.00 84.50 418 SER A C 1
ATOM 3351 O O . SER A 1 418 ? 2.790 -4.689 -9.868 1.00 84.50 418 SER A O 1
ATOM 3353 N N . ASP A 1 419 ? 0.655 -5.163 -10.404 1.00 83.12 419 ASP A N 1
ATOM 3354 C CA . ASP A 1 419 ? 0.069 -4.705 -9.140 1.00 83.12 419 ASP A CA 1
ATOM 3355 C C . ASP A 1 419 ? 0.042 -5.814 -8.075 1.00 83.12 419 ASP A C 1
ATOM 3357 O O . ASP A 1 419 ? -0.455 -5.611 -6.970 1.00 83.12 419 ASP A O 1
ATOM 3361 N N . VAL A 1 420 ? 0.599 -6.988 -8.388 1.00 87.56 420 VAL A N 1
ATOM 3362 C CA . VAL A 1 420 ? 0.732 -8.136 -7.485 1.00 87.56 420 VAL A CA 1
ATOM 3363 C C . VAL A 1 420 ? 2.154 -8.693 -7.514 1.00 87.56 420 VAL A C 1
ATOM 3365 O O . VAL A 1 420 ? 2.956 -8.375 -8.391 1.00 87.56 420 VAL A O 1
ATOM 3368 N N . GLN A 1 421 ? 2.479 -9.558 -6.553 1.00 88.31 421 GLN A N 1
ATOM 3369 C CA . GLN A 1 421 ? 3.758 -10.270 -6.547 1.00 88.31 421 GLN A CA 1
ATOM 3370 C C . GLN A 1 421 ? 3.874 -11.220 -7.749 1.00 88.31 421 GLN A C 1
ATOM 3372 O O . GLN A 1 421 ? 2.878 -11.754 -8.240 1.00 88.31 421 GLN A O 1
ATOM 3377 N N . TYR A 1 422 ? 5.106 -11.466 -8.205 1.00 91.94 422 TYR A N 1
ATOM 3378 C CA . TYR A 1 422 ? 5.380 -12.309 -9.374 1.00 91.94 422 TYR A CA 1
ATOM 3379 C C . TYR A 1 422 ? 4.723 -13.697 -9.292 1.00 91.94 422 TYR A C 1
ATOM 3381 O O . TYR A 1 422 ? 4.160 -14.174 -10.274 1.00 91.94 422 TYR A O 1
ATOM 3389 N N . ASP A 1 423 ? 4.772 -14.352 -8.131 1.00 94.25 423 ASP A N 1
ATOM 3390 C CA . ASP A 1 423 ? 4.193 -15.684 -7.927 1.00 94.25 423 ASP A CA 1
ATOM 3391 C C . ASP A 1 423 ? 2.656 -15.674 -7.992 1.00 94.25 423 ASP A C 1
ATOM 3393 O O . ASP A 1 423 ? 2.047 -16.623 -8.493 1.00 94.25 423 ASP A O 1
ATOM 3397 N N . VAL A 1 424 ? 2.025 -14.585 -7.551 1.00 94.12 424 VAL A N 1
ATOM 3398 C CA . VAL A 1 424 ? 0.591 -14.330 -7.726 1.00 94.12 424 VAL A CA 1
ATOM 3399 C C . VAL A 1 424 ? 0.259 -14.115 -9.204 1.00 94.12 424 VAL A C 1
ATOM 3401 O O . VAL A 1 424 ? -0.653 -14.769 -9.713 1.00 94.12 424 VAL A O 1
ATOM 3404 N N . ALA A 1 425 ? 1.018 -13.275 -9.917 1.00 94.88 425 ALA A N 1
ATOM 3405 C CA . ALA A 1 425 ? 0.837 -13.041 -11.353 1.00 94.88 425 ALA A CA 1
ATOM 3406 C C . ALA A 1 425 ? 1.0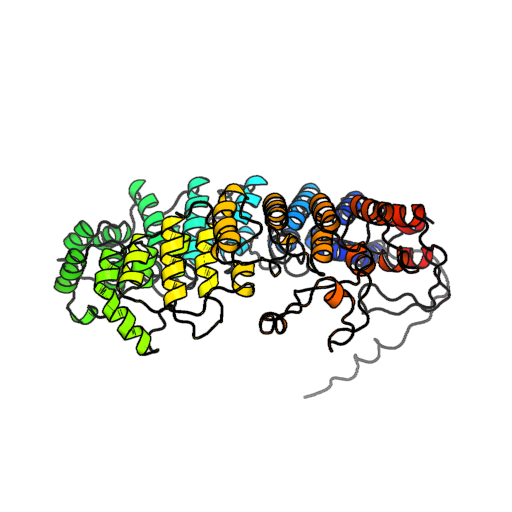01 -14.333 -12.175 1.00 94.88 425 ALA A C 1
ATOM 3408 O O . ALA A 1 425 ? 0.155 -14.658 -13.012 1.00 94.88 425 ALA A O 1
ATOM 3409 N N . GLU A 1 426 ? 2.051 -15.115 -11.904 1.00 96.69 426 GLU A N 1
ATOM 3410 C CA . GLU A 1 426 ? 2.282 -16.425 -12.526 1.00 96.69 426 GLU A CA 1
ATOM 3411 C C . GLU A 1 426 ? 1.096 -17.364 -12.278 1.00 96.69 426 GLU A C 1
ATOM 3413 O O . GLU A 1 426 ? 0.623 -18.050 -13.193 1.00 96.69 426 GLU A O 1
ATOM 3418 N N . TYR A 1 427 ? 0.579 -17.382 -11.047 1.00 97.38 427 TYR A N 1
ATOM 3419 C CA . TYR A 1 427 ? -0.559 -18.217 -10.692 1.00 97.38 427 TYR A CA 1
ATOM 3420 C C . TYR A 1 427 ? -1.849 -17.794 -11.405 1.00 97.38 427 TYR A C 1
ATOM 3422 O O . TYR A 1 427 ? -2.570 -18.669 -11.886 1.00 97.38 427 TYR A O 1
ATOM 3430 N N . LEU A 1 428 ? -2.120 -16.493 -11.533 1.00 95.75 428 LEU A N 1
ATOM 3431 C CA . LEU A 1 428 ? -3.278 -15.968 -12.267 1.00 95.75 428 LEU A CA 1
ATOM 3432 C C . LEU A 1 428 ? -3.259 -16.409 -13.737 1.00 95.75 428 LEU A C 1
ATOM 3434 O O . LEU A 1 428 ? -4.230 -17.001 -14.213 1.00 95.75 428 LEU A O 1
ATOM 3438 N N . TYR A 1 429 ? -2.136 -16.234 -14.440 1.00 96.19 429 TYR A N 1
ATOM 3439 C CA . TYR A 1 429 ? -2.006 -16.707 -15.826 1.00 96.19 429 TYR A CA 1
ATOM 3440 C C . TYR A 1 429 ? -2.148 -18.224 -15.940 1.00 96.19 429 TYR A C 1
ATOM 3442 O O . TYR A 1 429 ? -2.846 -18.731 -16.818 1.00 96.19 429 TYR A O 1
ATOM 3450 N N . LYS A 1 430 ? -1.563 -18.981 -15.005 1.00 96.06 430 LYS A N 1
ATOM 3451 C CA . LYS A 1 430 ? -1.728 -20.441 -14.953 1.00 96.06 430 LYS A CA 1
ATOM 3452 C C . LYS A 1 430 ? -3.188 -20.865 -14.758 1.00 96.06 430 LYS A C 1
ATOM 3454 O O . LYS A 1 430 ? -3.569 -21.947 -15.211 1.00 96.06 430 LYS A O 1
ATOM 3459 N N . LYS A 1 431 ? -3.983 -20.050 -14.064 1.00 95.38 431 LYS A N 1
ATOM 3460 C CA . LYS A 1 431 ? -5.416 -20.265 -13.833 1.00 95.38 431 LYS A CA 1
ATOM 3461 C C . LYS A 1 431 ? -6.294 -19.804 -14.994 1.00 95.38 431 LYS A C 1
ATOM 3463 O O . LYS A 1 431 ? -7.475 -20.132 -14.995 1.00 95.38 431 LYS A O 1
ATOM 3468 N N . GLY A 1 432 ? -5.704 -19.173 -16.005 1.00 91.12 432 GLY A N 1
ATOM 3469 C CA . GLY A 1 432 ? -6.378 -18.821 -17.246 1.00 91.12 432 GLY A CA 1
ATOM 3470 C C . GLY A 1 432 ? -6.723 -17.346 -17.387 1.00 91.12 432 GLY A C 1
ATOM 3471 O O . GLY A 1 432 ? -7.463 -17.051 -18.317 1.00 91.12 432 GLY A O 1
ATOM 3472 N N . ARG A 1 433 ? -6.178 -16.458 -16.535 1.00 92.19 433 ARG A N 1
ATOM 3473 C CA . ARG A 1 433 ? -6.327 -15.004 -16.694 1.00 92.19 433 ARG A CA 1
ATOM 3474 C C . ARG A 1 433 ? -5.995 -14.585 -18.126 1.00 92.19 433 ARG A C 1
ATOM 3476 O O . ARG A 1 433 ? -4.888 -14.858 -18.605 1.00 92.19 433 ARG A O 1
ATOM 3483 N N . THR A 1 434 ? -6.908 -13.868 -18.772 1.00 90.69 434 THR A N 1
ATOM 3484 C CA . THR A 1 434 ? -6.702 -13.342 -20.128 1.00 90.69 434 THR A CA 1
ATOM 3485 C C . THR A 1 434 ? -5.618 -12.260 -20.164 1.00 90.69 434 THR A C 1
ATOM 3487 O O . THR A 1 434 ? -5.639 -11.315 -19.379 1.00 90.69 434 THR A O 1
ATOM 3490 N N . LEU A 1 435 ? -4.692 -12.369 -21.124 1.00 89.81 435 LEU A N 1
ATOM 3491 C CA . LEU A 1 435 ? -3.678 -11.351 -21.423 1.00 89.81 435 LEU A CA 1
ATOM 3492 C C . LEU A 1 435 ? -4.322 -10.055 -21.946 1.00 89.81 435 LEU A C 1
ATOM 3494 O O . LEU A 1 435 ? -5.158 -10.107 -22.848 1.00 89.81 435 LEU A O 1
ATOM 3498 N N . GLN A 1 436 ? -3.890 -8.904 -21.429 1.00 85.19 436 GLN A N 1
ATOM 3499 C CA . GLN A 1 436 ? -4.375 -7.573 -21.812 1.00 85.19 436 GLN A CA 1
ATOM 3500 C C . GLN A 1 436 ? -3.278 -6.713 -22.456 1.00 85.19 436 GLN A C 1
ATOM 3502 O O . GLN A 1 436 ? -2.087 -6.924 -22.224 1.00 85.19 436 GLN A O 1
ATOM 3507 N N . ALA A 1 437 ? -3.666 -5.714 -23.260 1.00 80.00 437 ALA A N 1
ATOM 3508 C CA . ALA A 1 437 ? -2.716 -4.858 -23.979 1.00 80.00 437 ALA A CA 1
ATOM 3509 C C . ALA A 1 437 ? -1.792 -4.053 -23.049 1.00 80.00 437 ALA A C 1
ATOM 3511 O O . ALA A 1 437 ? -0.638 -3.817 -23.395 1.00 80.00 437 ALA A O 1
ATOM 3512 N N . TYR A 1 438 ? -2.246 -3.673 -21.855 1.00 80.62 438 TYR A N 1
ATOM 3513 C CA . TYR A 1 438 ? -1.421 -2.940 -20.885 1.00 80.62 438 TYR A CA 1
ATOM 3514 C C . TYR A 1 438 ? -0.448 -3.829 -20.094 1.00 80.62 438 TYR A C 1
ATOM 3516 O O . TYR A 1 438 ? 0.506 -3.299 -19.528 1.00 80.62 438 TYR A O 1
ATOM 3524 N N . ASP A 1 439 ? -0.616 -5.160 -20.085 1.00 88.00 439 ASP A N 1
ATOM 3525 C CA . ASP A 1 439 ? 0.191 -6.057 -19.237 1.00 88.00 439 ASP A CA 1
ATOM 3526 C C . ASP A 1 439 ? 1.692 -5.940 -19.523 1.00 88.00 439 ASP A C 1
ATOM 3528 O O . ASP A 1 439 ? 2.512 -5.965 -18.605 1.00 88.00 439 ASP A O 1
ATOM 3532 N N . LEU A 1 440 ? 2.071 -5.794 -20.797 1.00 89.50 440 LEU A N 1
ATOM 3533 C CA . LEU A 1 440 ? 3.475 -5.635 -21.170 1.00 89.50 440 LEU A CA 1
ATOM 3534 C C . LEU A 1 440 ? 4.009 -4.254 -20.774 1.00 89.50 440 LEU A C 1
ATOM 3536 O O . LEU A 1 440 ? 5.122 -4.166 -20.262 1.00 89.50 440 LEU A O 1
ATOM 3540 N N . SER A 1 441 ? 3.235 -3.188 -20.994 1.00 85.12 441 SER A N 1
ATOM 3541 C CA . SER A 1 441 ? 3.614 -1.819 -20.620 1.00 85.12 441 SER A CA 1
ATOM 3542 C C . SER A 1 441 ? 3.878 -1.718 -19.117 1.00 85.12 441 SER A C 1
ATOM 3544 O O . SER A 1 441 ? 4.909 -1.193 -18.693 1.00 85.12 441 SER A O 1
ATOM 3546 N N . ASP A 1 442 ? 2.984 -2.293 -18.318 1.00 84.81 442 ASP A N 1
ATOM 3547 C CA . ASP A 1 442 ? 3.087 -2.328 -16.864 1.00 84.81 442 ASP A CA 1
ATOM 3548 C C . ASP A 1 442 ? 4.233 -3.213 -16.365 1.00 84.81 442 ASP A C 1
ATOM 3550 O O . ASP A 1 442 ? 4.975 -2.807 -15.467 1.00 84.81 442 ASP A O 1
ATOM 3554 N N . ALA A 1 443 ? 4.449 -4.381 -16.979 1.00 89.69 443 ALA A N 1
ATOM 3555 C CA . ALA A 1 443 ? 5.596 -5.234 -16.668 1.00 89.69 443 ALA A CA 1
ATOM 3556 C C . ALA A 1 443 ? 6.939 -4.555 -16.992 1.00 89.69 443 ALA A C 1
ATOM 3558 O O . ALA A 1 443 ? 7.905 -4.688 -16.245 1.00 89.69 443 ALA A O 1
ATOM 3559 N N . ILE A 1 444 ? 7.017 -3.792 -18.085 1.00 88.44 444 ILE A N 1
ATOM 3560 C CA . ILE A 1 444 ? 8.214 -3.013 -18.429 1.00 88.44 444 ILE A CA 1
ATOM 3561 C C . ILE A 1 444 ? 8.441 -1.905 -17.388 1.00 88.44 444 ILE A C 1
ATOM 3563 O O . ILE A 1 444 ? 9.559 -1.746 -16.893 1.00 88.44 444 ILE A O 1
ATOM 3567 N N . ARG A 1 445 ? 7.382 -1.183 -16.997 1.00 81.94 445 ARG A N 1
ATOM 3568 C CA . ARG A 1 445 ? 7.429 -0.120 -15.978 1.00 81.94 445 ARG A CA 1
ATOM 3569 C C . ARG A 1 445 ? 7.796 -0.642 -14.585 1.00 81.94 445 ARG A C 1
ATOM 3571 O O . ARG A 1 445 ? 8.428 0.084 -13.816 1.00 81.94 445 ARG A O 1
ATOM 3578 N N . SER A 1 446 ? 7.435 -1.886 -14.257 1.00 83.38 446 SER A N 1
ATOM 3579 C CA . SER A 1 446 ? 7.833 -2.536 -13.000 1.00 83.38 446 SER A CA 1
ATOM 3580 C C . SER A 1 446 ? 9.331 -2.835 -12.916 1.00 83.38 446 SER A C 1
ATOM 3582 O O . SER A 1 446 ? 9.851 -3.049 -11.820 1.00 83.38 446 SER A O 1
ATOM 3584 N N . GLN A 1 447 ? 10.021 -2.829 -14.063 1.00 87.69 447 GLN A N 1
ATOM 3585 C CA . GLN A 1 447 ? 11.409 -3.261 -14.229 1.00 87.69 447 GLN A CA 1
ATOM 3586 C C . GLN A 1 447 ? 11.679 -4.684 -13.712 1.00 87.69 447 GLN A C 1
ATOM 3588 O O . GLN A 1 447 ? 12.822 -5.035 -13.410 1.00 87.69 447 GLN A O 1
ATOM 3593 N N . ASP A 1 448 ? 10.646 -5.524 -13.634 1.00 89.38 448 ASP A N 1
ATOM 3594 C CA . ASP A 1 448 ? 10.783 -6.934 -13.289 1.00 89.38 448 ASP A CA 1
ATOM 3595 C C . ASP A 1 448 ? 10.955 -7.758 -14.569 1.00 89.38 448 ASP A C 1
ATOM 3597 O O . ASP A 1 448 ? 10.001 -8.076 -15.281 1.00 89.38 448 ASP A O 1
ATOM 3601 N N . LEU A 1 449 ? 12.204 -8.119 -14.868 1.00 93.50 449 LEU A N 1
ATOM 3602 C CA . LEU A 1 449 ? 12.536 -8.904 -16.054 1.00 93.50 449 LEU A CA 1
ATOM 3603 C C . LEU A 1 449 ? 11.835 -10.273 -16.079 1.00 93.50 449 LEU A C 1
ATOM 3605 O O . LEU A 1 449 ? 11.521 -10.772 -17.162 1.00 93.50 449 LEU A O 1
ATOM 3609 N N . GLU A 1 450 ? 11.584 -10.893 -14.925 1.00 95.62 450 GLU A N 1
ATOM 3610 C CA . GLU A 1 450 ? 10.867 -12.168 -14.875 1.00 95.62 450 GLU A CA 1
ATOM 3611 C C . GLU A 1 450 ? 9.384 -11.968 -15.191 1.00 95.62 450 GLU A C 1
ATOM 3613 O O . GLU A 1 450 ? 8.820 -12.757 -15.952 1.00 95.62 450 GLU A O 1
ATOM 3618 N N . LEU A 1 451 ? 8.768 -10.882 -14.712 1.00 94.56 451 LEU A N 1
ATOM 3619 C CA . LEU A 1 451 ? 7.402 -10.517 -15.096 1.00 94.56 451 LEU A CA 1
ATOM 3620 C C . LEU A 1 451 ? 7.296 -10.207 -16.598 1.00 94.56 451 LEU A C 1
ATOM 3622 O O . LEU A 1 451 ? 6.372 -10.684 -17.254 1.00 94.56 451 LEU A O 1
ATOM 3626 N N . ILE A 1 452 ? 8.263 -9.487 -17.176 1.00 95.06 452 ILE A N 1
ATOM 3627 C CA . ILE A 1 452 ? 8.307 -9.207 -18.625 1.00 95.06 452 ILE A CA 1
ATOM 3628 C C . ILE A 1 452 ? 8.370 -10.515 -19.425 1.00 95.06 452 ILE A C 1
ATOM 3630 O O . ILE A 1 452 ? 7.596 -10.711 -20.365 1.00 95.06 452 ILE A O 1
ATOM 3634 N N . LYS A 1 453 ? 9.252 -11.445 -19.033 1.00 96.75 453 LYS A N 1
ATOM 3635 C CA . LYS A 1 453 ? 9.344 -12.784 -19.644 1.00 96.75 453 LYS A CA 1
ATOM 3636 C C . LYS A 1 453 ? 8.035 -13.558 -19.510 1.00 96.75 453 LYS A C 1
ATOM 3638 O O . LYS A 1 453 ? 7.613 -14.212 -20.464 1.00 96.75 453 LYS A O 1
ATOM 3643 N N . LEU A 1 454 ? 7.397 -13.491 -18.341 1.00 97.50 454 LEU A N 1
ATOM 3644 C CA . LEU A 1 454 ? 6.119 -14.144 -18.078 1.00 97.50 454 LEU A CA 1
ATOM 3645 C C . LEU A 1 454 ? 5.040 -13.608 -19.021 1.00 97.50 454 LEU A C 1
ATOM 3647 O O . LEU A 1 454 ? 4.448 -14.406 -19.743 1.00 97.50 454 LEU A O 1
ATOM 3651 N N . VAL A 1 455 ? 4.839 -12.292 -19.083 1.00 95.31 455 VAL A N 1
ATOM 3652 C CA . VAL A 1 455 ? 3.842 -11.651 -19.957 1.00 95.31 455 VAL A CA 1
ATOM 3653 C C . VAL A 1 455 ? 4.111 -11.965 -21.432 1.00 95.31 455 VAL A C 1
ATOM 3655 O O . VAL A 1 455 ? 3.203 -12.369 -22.159 1.00 95.31 455 VAL A O 1
ATOM 3658 N N . GLN A 1 456 ? 5.370 -11.901 -21.871 1.00 95.25 456 GLN A N 1
ATOM 3659 C CA . GLN A 1 456 ? 5.735 -12.287 -23.234 1.00 95.25 456 GLN A CA 1
ATOM 3660 C C . GLN A 1 456 ? 5.428 -13.765 -23.521 1.00 95.25 456 GLN A C 1
ATOM 3662 O O . GLN A 1 456 ? 4.950 -14.099 -24.604 1.00 95.25 456 GLN A O 1
ATOM 3667 N N . SER A 1 457 ? 5.650 -14.664 -22.556 1.00 95.94 457 SER A N 1
ATOM 3668 C CA . SER A 1 457 ? 5.329 -16.090 -22.715 1.00 95.94 457 SER A CA 1
ATOM 3669 C C . SER A 1 457 ? 3.828 -16.367 -22.869 1.00 95.94 457 SER A C 1
ATOM 3671 O O . SER A 1 457 ? 3.467 -17.411 -23.412 1.00 95.94 457 SER A O 1
ATOM 3673 N N . GLN A 1 458 ? 2.969 -15.426 -22.454 1.00 95.25 458 GLN A N 1
ATOM 3674 C CA . GLN A 1 458 ? 1.522 -15.474 -22.691 1.00 95.25 458 GLN A CA 1
ATOM 3675 C C . GLN A 1 458 ? 1.124 -14.983 -24.092 1.00 95.25 458 GLN A C 1
ATOM 3677 O O . GLN A 1 458 ? -0.033 -15.124 -24.479 1.00 95.25 458 GLN A O 1
ATOM 3682 N N . GLY A 1 459 ? 2.073 -14.456 -24.875 1.00 93.12 459 GLY A N 1
ATOM 3683 C CA . GLY A 1 459 ? 1.860 -14.032 -26.260 1.00 93.12 459 GLY A CA 1
ATOM 3684 C C . GLY A 1 459 ? 1.856 -12.522 -26.489 1.00 93.12 459 GLY A C 1
ATOM 3685 O O . GLY A 1 459 ? 1.447 -12.105 -27.569 1.00 93.12 459 GLY A O 1
ATOM 3686 N N . ALA A 1 460 ? 2.303 -11.713 -25.522 1.00 91.94 460 ALA A N 1
ATOM 3687 C CA . ALA A 1 460 ? 2.376 -10.265 -25.701 1.00 91.94 460 ALA A CA 1
ATOM 3688 C C . ALA A 1 460 ? 3.343 -9.869 -26.831 1.00 91.94 460 ALA A C 1
ATOM 3690 O O . ALA A 1 460 ? 4.471 -10.370 -26.905 1.00 91.94 460 ALA A O 1
ATOM 3691 N N . ASP A 1 461 ? 2.906 -8.950 -27.692 1.00 89.81 461 ASP A N 1
ATOM 3692 C CA . ASP A 1 461 ? 3.713 -8.389 -28.774 1.00 89.81 461 ASP A CA 1
ATOM 3693 C C . ASP A 1 461 ? 4.618 -7.265 -28.252 1.00 89.81 461 ASP A C 1
ATOM 3695 O O . ASP A 1 461 ? 4.146 -6.242 -27.760 1.00 89.81 461 ASP A O 1
ATOM 3699 N N . LEU A 1 462 ? 5.935 -7.436 -28.401 1.00 89.75 462 LEU A N 1
ATOM 3700 C CA . LEU A 1 462 ? 6.929 -6.442 -27.985 1.00 89.75 462 LEU A CA 1
ATOM 3701 C C . LEU A 1 462 ? 6.838 -5.126 -28.767 1.00 89.75 462 LEU A C 1
ATOM 3703 O O . LEU A 1 462 ? 7.284 -4.093 -28.269 1.00 89.75 462 LEU A O 1
ATOM 3707 N N . ASN A 1 463 ? 6.271 -5.160 -29.972 1.00 86.81 463 ASN A N 1
ATOM 3708 C CA . ASN A 1 463 ? 6.155 -4.005 -30.862 1.00 86.81 463 ASN A CA 1
ATOM 3709 C C . ASN A 1 463 ? 4.787 -3.324 -30.782 1.00 86.81 463 ASN A C 1
ATOM 3711 O O . ASN A 1 463 ? 4.506 -2.404 -31.553 1.00 86.81 463 ASN A O 1
ATOM 3715 N N . GLN A 1 464 ? 3.934 -3.748 -29.845 1.00 83.75 464 GLN A N 1
ATOM 3716 C CA . GLN A 1 464 ? 2.651 -3.101 -29.632 1.00 83.75 464 GLN A CA 1
ATOM 3717 C C . GLN A 1 464 ? 2.839 -1.637 -29.181 1.00 83.75 464 GLN A C 1
ATOM 3719 O O . GLN A 1 464 ? 3.813 -1.280 -28.501 1.00 83.75 464 GLN A O 1
ATOM 3724 N N . LEU A 1 465 ? 1.868 -0.788 -29.524 1.00 79.75 465 LEU A N 1
ATOM 3725 C CA . LEU A 1 465 ? 1.819 0.595 -29.047 1.00 79.75 465 LEU A CA 1
ATOM 3726 C C . LEU A 1 465 ? 1.688 0.640 -27.520 1.00 79.75 465 LEU A C 1
ATOM 3728 O O . LEU A 1 465 ? 1.271 -0.329 -26.890 1.00 79.75 465 LEU A O 1
ATOM 3732 N N . TRP A 1 466 ? 2.066 1.756 -26.908 1.00 74.69 466 TRP A N 1
ATOM 3733 C CA . TRP A 1 466 ? 1.914 1.925 -25.466 1.00 74.69 466 TRP A CA 1
ATOM 3734 C C . TRP A 1 466 ? 0.435 2.004 -25.052 1.00 74.69 466 TRP A C 1
ATOM 3736 O O . TRP A 1 466 ? -0.366 2.681 -25.703 1.00 74.69 466 TRP A O 1
ATOM 3746 N N . TYR A 1 467 ? 0.073 1.330 -23.956 1.00 70.12 467 TYR A N 1
ATOM 3747 C CA . TYR A 1 467 ? -1.252 1.408 -23.339 1.00 70.12 467 TYR A CA 1
ATOM 3748 C C . TYR A 1 467 ? -1.107 1.716 -21.850 1.00 70.12 467 TYR A C 1
ATOM 3750 O O . TYR A 1 467 ? -0.418 0.991 -21.141 1.00 70.12 467 TYR A O 1
ATOM 3758 N N . ASP A 1 468 ? -1.774 2.777 -21.390 1.00 62.31 468 ASP A N 1
ATOM 3759 C CA . ASP A 1 468 ? -1.911 3.097 -19.969 1.00 62.31 468 ASP A CA 1
ATOM 3760 C C . ASP A 1 468 ? -3.375 2.984 -19.555 1.00 62.31 468 ASP A C 1
ATOM 3762 O O . ASP A 1 468 ? -4.264 3.530 -20.215 1.00 62.31 468 ASP A O 1
ATOM 3766 N N . PHE A 1 469 ? -3.611 2.247 -18.475 1.00 54.94 469 PHE A N 1
ATOM 3767 C CA . PHE A 1 469 ? -4.918 2.078 -17.852 1.00 54.94 469 PHE A CA 1
ATOM 3768 C C . PHE A 1 469 ? -5.241 3.232 -16.878 1.00 54.94 469 PHE A C 1
ATOM 3770 O O . PHE A 1 469 ? -6.407 3.470 -16.566 1.00 54.94 469 PHE A O 1
ATOM 3777 N N . LYS A 1 470 ? -4.229 3.984 -16.407 1.00 51.84 470 LYS A N 1
ATOM 3778 C CA . LYS A 1 470 ? -4.351 4.978 -15.323 1.00 51.84 470 LYS A CA 1
ATOM 3779 C C . LYS A 1 470 ? -4.849 6.364 -15.734 1.00 51.84 470 LYS A C 1
ATOM 3781 O O . LYS A 1 470 ? -5.217 7.130 -14.849 1.00 51.84 470 LYS A O 1
ATOM 3786 N N . ASP A 1 471 ? -5.024 6.658 -17.021 1.00 46.34 471 ASP A N 1
ATOM 3787 C CA . ASP A 1 471 ? -5.792 7.834 -17.489 1.00 46.34 471 ASP A CA 1
ATOM 3788 C C . ASP A 1 471 ? -7.327 7.655 -17.294 1.00 46.34 471 ASP A C 1
ATOM 3790 O O . ASP A 1 471 ? -8.154 8.296 -17.947 1.00 46.34 471 ASP A O 1
ATOM 3794 N N . GLY A 1 472 ? -7.717 6.742 -16.396 1.00 42.09 472 GLY A N 1
ATOM 3795 C CA . GLY A 1 472 ? -8.980 6.015 -16.377 1.00 42.09 472 GLY A CA 1
ATOM 3796 C C . GLY A 1 472 ? -10.001 6.409 -15.307 1.00 42.09 472 GLY A C 1
ATOM 3797 O O . GLY A 1 472 ? -10.858 5.587 -14.978 1.00 42.09 472 GLY A O 1
ATOM 3798 N N . ASP A 1 473 ? -9.991 7.649 -14.811 1.00 41.19 473 ASP A N 1
ATOM 3799 C CA . ASP A 1 473 ? -11.123 8.162 -14.010 1.00 41.19 473 ASP A CA 1
ATOM 3800 C C . ASP A 1 473 ? -12.447 8.140 -14.813 1.00 41.19 473 ASP A C 1
ATOM 3802 O O . ASP A 1 473 ? -13.531 8.035 -14.238 1.00 41.19 473 ASP A O 1
ATOM 3806 N N . GLU A 1 474 ? -12.377 8.173 -16.150 1.00 41.38 474 GLU A N 1
ATOM 3807 C CA . GLU A 1 474 ? -13.523 7.919 -17.040 1.00 41.38 474 GLU A CA 1
ATOM 3808 C C . GLU A 1 474 ? -13.640 6.452 -17.489 1.00 41.38 474 GLU A C 1
ATOM 3810 O O . GLU A 1 474 ? -14.732 6.017 -17.845 1.00 41.38 474 GLU A O 1
ATOM 3815 N N . TRP A 1 475 ? -12.554 5.671 -17.457 1.00 44.66 475 TRP A N 1
ATOM 3816 C CA . TRP A 1 475 ? -12.522 4.326 -18.044 1.00 44.66 475 TRP A CA 1
ATOM 3817 C C . TRP A 1 475 ? -13.140 3.264 -17.137 1.00 44.66 475 TRP A C 1
ATOM 3819 O O . TRP A 1 475 ? -13.863 2.416 -17.635 1.00 44.66 475 TRP A O 1
ATOM 3829 N N . SER A 1 476 ? -12.984 3.337 -15.815 1.00 44.91 476 SER A N 1
ATOM 3830 C CA . SER A 1 476 ? -13.508 2.320 -14.876 1.00 44.91 476 SER A CA 1
ATOM 3831 C C . SER A 1 476 ? -15.040 2.126 -14.867 1.00 44.91 476 SER A C 1
ATOM 3833 O O . SER A 1 476 ? -15.525 1.157 -14.282 1.00 44.91 476 SER A O 1
ATOM 3835 N N . ARG A 1 477 ? -15.821 3.004 -15.519 1.00 45.22 477 ARG A N 1
ATOM 3836 C CA . ARG A 1 477 ? -17.298 2.960 -15.523 1.00 45.22 477 ARG A CA 1
ATOM 3837 C C . ARG A 1 477 ? -17.940 2.265 -16.733 1.00 45.22 477 ARG A C 1
ATOM 3839 O O . ARG A 1 477 ? -19.147 2.042 -16.695 1.00 45.22 477 ARG A O 1
ATOM 3846 N N . GLU A 1 478 ? -17.192 1.910 -17.785 1.00 45.47 478 GLU A N 1
ATOM 3847 C CA . GLU A 1 478 ? -17.775 1.409 -19.054 1.00 45.47 478 GLU A CA 1
ATOM 3848 C C . GLU A 1 478 ? -17.380 -0.041 -19.448 1.00 45.47 478 GLU A C 1
ATOM 3850 O O . GLU A 1 478 ? -17.788 -0.527 -20.503 1.00 45.47 478 GLU A O 1
ATOM 3855 N N . PHE A 1 479 ? -16.644 -0.781 -18.606 1.00 52.78 479 PHE A N 1
ATOM 3856 C CA . PHE A 1 479 ? -15.987 -2.062 -18.960 1.00 52.78 479 PHE A CA 1
ATOM 3857 C C . PHE A 1 479 ? -16.822 -3.352 -18.836 1.00 52.78 479 PHE A C 1
ATOM 3859 O O . PHE A 1 479 ? -16.286 -4.416 -18.537 1.00 52.78 479 PHE A O 1
ATOM 3866 N N . ASP A 1 480 ? -18.109 -3.336 -19.177 1.00 49.22 480 ASP A N 1
ATOM 3867 C CA . ASP A 1 480 ? -18.830 -4.610 -19.378 1.00 49.22 480 ASP A CA 1
ATOM 3868 C C . ASP A 1 480 ? -18.390 -5.341 -20.674 1.00 49.22 480 ASP A C 1
ATOM 3870 O O . ASP A 1 480 ? -18.862 -6.445 -20.958 1.00 49.22 480 ASP A O 1
ATOM 3874 N N . GLN A 1 481 ? -17.517 -4.736 -21.500 1.00 52.16 481 GLN A N 1
ATOM 3875 C CA . GLN A 1 481 ? -17.083 -5.260 -22.806 1.00 52.16 481 GLN A CA 1
ATOM 3876 C C . GLN A 1 481 ? -15.621 -4.893 -23.128 1.00 52.16 481 GLN A C 1
ATOM 3878 O O . GLN A 1 481 ? -15.370 -4.152 -24.078 1.00 52.16 481 GLN A O 1
ATOM 3883 N N . CYS A 1 482 ? -14.644 -5.395 -22.361 1.00 55.94 482 CYS A N 1
ATOM 3884 C CA . CYS A 1 482 ? -13.246 -5.304 -22.796 1.00 55.94 482 CYS A CA 1
ATOM 3885 C C . CYS A 1 482 ? -13.069 -6.146 -24.080 1.00 55.94 482 CYS A C 1
ATOM 3887 O O . CYS A 1 482 ? -13.372 -7.343 -24.047 1.00 55.94 482 CYS A O 1
ATOM 3889 N N . PRO A 1 483 ? -12.636 -5.561 -25.211 1.00 59.62 483 PRO A N 1
ATOM 3890 C CA . PRO A 1 483 ? -12.438 -6.316 -26.444 1.00 59.62 483 PRO A CA 1
ATOM 3891 C C . PRO A 1 483 ? -11.267 -7.301 -26.304 1.00 59.62 483 PRO A C 1
ATOM 3893 O O . PRO A 1 483 ? -10.440 -7.173 -25.398 1.00 59.62 483 PRO A O 1
ATOM 3896 N N . GLU A 1 484 ? -11.181 -8.302 -27.182 1.00 65.38 484 GLU A N 1
ATOM 3897 C CA . GLU A 1 484 ? -10.076 -9.274 -27.146 1.00 65.38 484 GLU A CA 1
ATOM 3898 C C . GLU A 1 484 ? -8.718 -8.570 -27.346 1.00 65.38 484 GLU A C 1
ATOM 3900 O O . GLU A 1 484 ? -8.643 -7.530 -27.998 1.00 65.38 484 GLU A O 1
ATOM 3905 N N . TYR A 1 485 ? -7.620 -9.144 -26.836 1.00 66.75 485 TYR A N 1
ATOM 3906 C CA . TYR A 1 485 ? -6.269 -8.559 -26.929 1.00 66.75 485 TYR A CA 1
ATOM 3907 C C . TYR A 1 485 ? -5.930 -8.028 -28.336 1.00 66.75 485 TYR A C 1
ATOM 3909 O O . TYR A 1 485 ? -5.458 -6.907 -28.488 1.00 66.75 485 TYR A O 1
ATOM 3917 N N . THR A 1 486 ? -6.245 -8.787 -29.388 1.00 61.19 486 THR A N 1
ATOM 3918 C CA . THR A 1 486 ? -6.007 -8.372 -30.781 1.00 61.19 486 THR A CA 1
ATOM 3919 C C . THR A 1 486 ? -6.847 -7.173 -31.216 1.00 61.19 486 THR A C 1
ATOM 3921 O O . THR A 1 486 ? -6.377 -6.352 -31.993 1.00 61.19 486 THR A O 1
ATOM 3924 N N . GLU A 1 487 ? -8.074 -7.049 -30.716 1.00 62.88 487 GLU A N 1
ATOM 3925 C CA . GLU A 1 487 ? -8.956 -5.917 -31.010 1.00 62.88 487 GLU A CA 1
ATOM 3926 C C . GLU A 1 487 ? -8.493 -4.650 -30.271 1.00 62.88 487 GLU A C 1
ATOM 3928 O O . GLU A 1 487 ? -8.571 -3.555 -30.824 1.00 62.88 487 GLU A O 1
ATOM 3933 N N . GLN A 1 488 ? -7.923 -4.795 -29.068 1.00 65.31 488 GLN A N 1
ATOM 3934 C CA . GLN A 1 488 ? -7.309 -3.685 -28.327 1.00 65.31 488 GLN A CA 1
ATOM 3935 C C . GLN A 1 488 ? -6.117 -3.085 -29.083 1.00 65.31 488 GLN A C 1
ATOM 3937 O O . GLN A 1 488 ? -5.956 -1.863 -29.110 1.00 65.31 488 GLN A O 1
ATOM 3942 N N . LEU A 1 489 ? -5.302 -3.933 -29.722 1.00 64.81 489 LEU A N 1
ATOM 3943 C CA . LEU A 1 489 ? -4.161 -3.510 -30.543 1.00 64.81 489 LEU A CA 1
ATOM 3944 C C . LEU A 1 489 ? -4.576 -2.749 -31.812 1.00 64.81 489 LEU A C 1
ATOM 3946 O O . LEU A 1 489 ? -3.809 -1.933 -32.322 1.00 64.81 489 LEU A O 1
ATOM 3950 N N . GLU A 1 490 ? -5.776 -3.020 -32.329 1.00 60.22 490 GLU A N 1
ATOM 3951 C CA . GLU A 1 490 ? -6.286 -2.454 -33.582 1.00 60.22 490 GLU A CA 1
ATOM 3952 C C . GLU A 1 490 ? -7.185 -1.217 -33.384 1.00 60.22 490 GLU A C 1
ATOM 3954 O O . GLU A 1 490 ? -7.448 -0.498 -34.356 1.00 60.22 490 GLU A O 1
ATOM 3959 N N . ASP A 1 491 ? -7.649 -0.924 -32.160 1.00 60.47 491 ASP A N 1
ATOM 3960 C CA . ASP A 1 491 ? -8.521 0.229 -31.898 1.00 60.47 491 ASP A CA 1
ATOM 3961 C C . ASP A 1 491 ? -7.758 1.563 -31.924 1.00 60.47 491 ASP A C 1
ATOM 3963 O O . ASP A 1 491 ? -7.225 2.058 -30.932 1.00 60.47 491 ASP A O 1
ATOM 3967 N N . THR A 1 492 ? -7.752 2.191 -33.099 1.00 55.50 492 THR A N 1
ATOM 3968 C CA . THR A 1 492 ? -7.216 3.542 -33.318 1.00 55.50 492 THR A CA 1
ATOM 3969 C C . THR A 1 492 ? -8.286 4.639 -33.223 1.00 55.50 492 THR A C 1
ATOM 3971 O O . THR A 1 492 ? -8.039 5.766 -33.657 1.00 55.50 492 THR A O 1
ATOM 3974 N N . SER A 1 493 ? -9.520 4.318 -32.816 1.00 50.56 493 SER A N 1
ATOM 3975 C CA . SER A 1 493 ? -10.706 5.155 -33.073 1.00 50.56 493 SER A CA 1
ATOM 3976 C C . SER A 1 493 ? -11.197 5.979 -31.881 1.00 50.56 493 SER A C 1
ATOM 3978 O O . SER A 1 493 ? -11.987 6.911 -32.062 1.00 50.56 493 SER A O 1
ATOM 3980 N N . HIS A 1 494 ? -10.724 5.682 -30.675 1.00 52.06 494 HIS A N 1
ATOM 3981 C CA . HIS A 1 494 ? -11.198 6.336 -29.463 1.00 52.06 494 HIS A CA 1
ATOM 3982 C C . HIS A 1 494 ? -10.588 7.756 -29.300 1.00 52.06 494 HIS A C 1
ATOM 3984 O O . HIS A 1 494 ? -9.426 7.991 -29.624 1.00 52.06 494 HIS A O 1
ATOM 3990 N N . PRO A 1 495 ? -11.353 8.762 -28.830 1.00 43.34 495 PRO A N 1
ATOM 3991 C CA . PRO A 1 495 ? -10.995 10.187 -28.932 1.00 43.34 495 PRO A CA 1
ATOM 3992 C C . PRO A 1 495 ? -9.742 10.634 -28.153 1.00 43.34 495 PRO A C 1
ATOM 3994 O O . PRO A 1 495 ? -9.177 11.675 -28.486 1.00 43.34 495 PRO A O 1
ATOM 3997 N N . ASN A 1 496 ? -9.274 9.841 -27.182 1.00 44.91 496 ASN A N 1
ATOM 3998 C CA . ASN A 1 496 ? -7.985 10.035 -26.491 1.00 44.91 496 ASN A CA 1
ATOM 3999 C C . ASN A 1 496 ? -6.788 9.354 -27.199 1.00 44.91 496 ASN A C 1
ATOM 4001 O O . ASN A 1 496 ? -5.660 9.421 -26.717 1.00 44.91 496 ASN A O 1
ATOM 4005 N N . PHE A 1 497 ? -6.998 8.698 -28.344 1.00 47.03 497 PHE A N 1
ATOM 4006 C CA . PHE A 1 497 ? -5.953 8.050 -29.142 1.00 47.03 497 PHE A CA 1
ATOM 4007 C C . PHE A 1 497 ? -5.375 9.035 -30.172 1.00 47.03 497 PHE A C 1
ATOM 4009 O O . PHE A 1 497 ? -5.569 8.929 -31.382 1.00 47.03 497 PHE A O 1
ATOM 4016 N N . THR A 1 498 ? -4.624 10.023 -29.684 1.00 49.81 498 THR A N 1
ATOM 4017 C CA . THR A 1 498 ? -3.491 10.586 -30.444 1.00 49.81 498 THR A CA 1
ATOM 4018 C C . THR A 1 498 ? -2.499 9.468 -30.817 1.00 49.81 498 THR A C 1
ATOM 4020 O O . THR A 1 498 ? -2.562 8.405 -30.199 1.00 49.81 498 THR A O 1
ATOM 4023 N N . PRO A 1 499 ? -1.582 9.651 -31.796 1.00 54.59 499 PRO A N 1
ATOM 4024 C CA . PRO A 1 499 ? -0.593 8.621 -32.123 1.00 54.59 499 PRO A CA 1
ATOM 4025 C C . PRO A 1 499 ? 0.160 8.226 -30.851 1.00 54.59 499 PRO A C 1
ATOM 4027 O O . PRO A 1 499 ? 0.869 9.055 -30.279 1.00 54.59 499 PRO A O 1
ATOM 4030 N N . ARG A 1 500 ? -0.062 7.001 -30.367 1.00 64.50 500 ARG A N 1
ATOM 4031 C CA . ARG A 1 500 ? 0.622 6.500 -29.178 1.00 64.50 500 ARG A CA 1
ATOM 4032 C C . ARG A 1 500 ? 2.036 6.097 -29.591 1.00 64.50 500 ARG A C 1
ATOM 4034 O O . ARG A 1 500 ? 2.174 5.474 -30.646 1.00 64.50 500 ARG A O 1
ATOM 4041 N N . PRO A 1 501 ? 3.077 6.456 -28.825 1.00 72.38 501 PRO A N 1
ATOM 4042 C CA . PRO A 1 501 ? 4.416 5.966 -29.110 1.00 72.38 501 PRO A CA 1
ATOM 4043 C C . PRO A 1 501 ? 4.457 4.446 -28.935 1.00 72.38 501 PRO A C 1
ATOM 4045 O O . PRO A 1 501 ? 3.575 3.845 -28.308 1.00 72.38 501 PRO A O 1
ATOM 4048 N N . SER A 1 502 ? 5.495 3.818 -29.471 1.00 78.62 502 SER A N 1
ATOM 4049 C CA . SER A 1 502 ? 5.794 2.424 -29.146 1.00 78.62 502 SER A CA 1
ATOM 4050 C C . SER A 1 502 ? 5.990 2.250 -27.634 1.00 78.62 502 SER A C 1
ATOM 4052 O O . SER A 1 502 ? 6.403 3.179 -26.930 1.00 78.62 502 SER A O 1
ATOM 4054 N N . ASN A 1 503 ? 5.742 1.040 -27.118 1.00 79.00 503 ASN A N 1
ATOM 4055 C CA . ASN A 1 503 ? 6.076 0.723 -25.723 1.00 79.00 503 ASN A CA 1
ATOM 4056 C C . ASN A 1 503 ? 7.529 1.031 -25.381 1.00 79.00 503 ASN A C 1
ATOM 4058 O O . ASN A 1 503 ? 7.836 1.467 -24.273 1.00 79.00 503 ASN A O 1
ATOM 4062 N N . PHE A 1 504 ? 8.406 0.829 -26.355 1.00 82.62 504 PHE A N 1
ATOM 4063 C CA . PHE A 1 504 ? 9.808 1.146 -26.240 1.00 82.62 504 PHE A CA 1
ATOM 4064 C C . PHE A 1 504 ? 10.053 2.644 -26.006 1.00 82.62 504 PHE A C 1
ATOM 4066 O O . PHE A 1 504 ? 10.678 3.006 -25.011 1.00 82.62 504 PHE A O 1
ATOM 4073 N N . GLU A 1 505 ? 9.523 3.519 -26.868 1.00 82.50 505 GLU A N 1
ATOM 4074 C CA . GLU A 1 505 ? 9.714 4.976 -26.757 1.00 82.50 505 GLU A CA 1
ATOM 4075 C C . GLU A 1 505 ? 9.209 5.533 -25.427 1.00 82.50 505 GLU A C 1
ATOM 4077 O O . GLU A 1 505 ? 9.857 6.405 -24.849 1.00 82.50 505 GLU A O 1
ATOM 4082 N N . MET A 1 506 ? 8.091 5.010 -24.915 1.00 82.75 506 MET A N 1
ATOM 4083 C CA . MET A 1 506 ? 7.534 5.470 -23.640 1.00 82.75 506 MET A CA 1
ATOM 4084 C C . MET A 1 506 ? 8.364 5.058 -22.425 1.00 82.75 506 MET A C 1
ATOM 4086 O O . MET A 1 506 ? 8.364 5.774 -21.427 1.00 82.75 506 MET A O 1
ATOM 4090 N N . ASN A 1 507 ? 9.075 3.931 -22.490 1.00 85.75 507 ASN A N 1
ATOM 4091 C CA . ASN A 1 507 ? 9.713 3.341 -21.312 1.00 85.75 507 ASN A CA 1
ATOM 4092 C C . ASN A 1 507 ? 11.246 3.400 -21.325 1.00 85.75 507 ASN A C 1
ATOM 4094 O O . ASN A 1 507 ? 11.856 3.155 -20.286 1.00 85.75 507 ASN A O 1
ATOM 4098 N N . ILE A 1 508 ? 11.894 3.745 -22.446 1.00 90.19 508 ILE A N 1
ATOM 4099 C CA . ILE A 1 508 ? 13.361 3.655 -22.594 1.00 90.19 508 ILE A CA 1
ATOM 4100 C C . ILE A 1 508 ? 14.155 4.470 -21.559 1.00 90.19 508 ILE A C 1
ATOM 4102 O O . ILE A 1 508 ? 15.262 4.092 -21.190 1.00 90.19 508 ILE A O 1
ATOM 4106 N N . ASN A 1 509 ? 13.581 5.561 -21.044 1.00 87.69 509 ASN A N 1
ATOM 4107 C CA . ASN A 1 509 ? 14.202 6.388 -20.002 1.00 87.69 509 ASN A CA 1
ATOM 4108 C C . ASN A 1 509 ? 13.965 5.877 -18.573 1.00 87.69 509 ASN A C 1
ATOM 4110 O O . ASN A 1 509 ? 14.521 6.445 -17.634 1.00 87.69 509 ASN A O 1
ATOM 4114 N N . SER A 1 510 ? 13.157 4.834 -18.398 1.00 83.81 510 SER A N 1
ATOM 4115 C CA . SER A 1 510 ? 12.788 4.271 -17.095 1.00 83.81 510 SER A CA 1
ATOM 4116 C C . SER A 1 510 ? 13.396 2.894 -16.848 1.00 83.81 510 SER A C 1
ATOM 4118 O O . SER A 1 510 ? 13.511 2.492 -15.698 1.00 83.81 510 SER A O 1
ATOM 4120 N N . ILE A 1 511 ? 13.794 2.171 -17.897 1.00 89.06 511 ILE A N 1
ATOM 4121 C CA . ILE A 1 511 ? 14.269 0.783 -17.809 1.00 89.06 511 ILE A CA 1
ATOM 4122 C C . ILE A 1 511 ? 15.792 0.662 -17.886 1.00 89.06 511 ILE A C 1
ATOM 4124 O O . ILE A 1 511 ? 16.480 1.519 -18.440 1.00 89.06 511 ILE A O 1
ATOM 4128 N N . ASN A 1 512 ? 16.319 -0.428 -17.325 1.00 91.19 512 ASN A N 1
ATOM 4129 C CA . ASN A 1 512 ? 17.750 -0.722 -17.324 1.00 91.19 512 ASN A CA 1
ATOM 4130 C C . ASN A 1 512 ? 18.224 -1.424 -18.612 1.00 91.19 512 ASN A C 1
ATOM 4132 O O . ASN A 1 512 ? 17.440 -1.977 -19.392 1.00 91.19 512 ASN A O 1
ATOM 4136 N N . SER A 1 513 ? 19.543 -1.453 -18.791 1.00 95.56 513 SER A N 1
ATOM 4137 C CA . SER A 1 513 ? 20.204 -2.005 -19.973 1.00 95.56 513 SER A CA 1
ATOM 4138 C C . SER A 1 513 ? 19.958 -3.502 -20.193 1.00 95.56 513 SER A C 1
ATOM 4140 O O . SER A 1 513 ? 19.926 -3.950 -21.341 1.00 95.56 513 SER A O 1
ATOM 4142 N N . GLU A 1 514 ? 19.744 -4.280 -19.127 1.00 96.56 514 GLU A N 1
ATOM 4143 C CA . GLU A 1 514 ? 19.434 -5.711 -19.213 1.00 96.56 514 GLU A CA 1
ATOM 4144 C C . GLU A 1 514 ? 18.052 -5.943 -19.832 1.00 96.56 514 GLU A C 1
ATOM 4146 O O . GLU A 1 514 ? 17.915 -6.767 -20.739 1.00 96.56 514 GLU A O 1
ATOM 4151 N N . ILE A 1 515 ? 17.047 -5.175 -19.404 1.00 95.25 515 ILE A N 1
ATOM 4152 C CA . ILE A 1 515 ? 15.693 -5.230 -19.965 1.00 95.25 515 ILE A CA 1
ATOM 4153 C C . ILE A 1 515 ? 15.717 -4.795 -21.429 1.00 95.25 515 ILE A C 1
ATOM 4155 O O . ILE A 1 515 ? 15.195 -5.507 -22.283 1.00 95.25 515 ILE A O 1
ATOM 4159 N N . VAL A 1 516 ? 16.373 -3.677 -21.752 1.00 95.50 516 VAL A N 1
ATOM 4160 C CA . VAL A 1 516 ? 16.480 -3.192 -23.142 1.00 95.50 516 VAL A CA 1
ATOM 4161 C C . VAL A 1 516 ? 17.132 -4.239 -24.034 1.00 95.50 516 VAL A C 1
ATOM 4163 O O . VAL A 1 516 ? 16.621 -4.550 -25.111 1.00 95.50 516 VAL A O 1
ATOM 4166 N N . LYS A 1 517 ? 18.228 -4.838 -23.560 1.00 96.62 517 LYS A N 1
ATOM 4167 C CA . LYS A 1 517 ? 18.907 -5.918 -24.268 1.00 96.62 517 LYS A CA 1
ATOM 4168 C C . LYS A 1 517 ? 17.983 -7.111 -24.489 1.00 96.62 517 LYS A C 1
ATOM 4170 O O . LYS A 1 517 ? 17.928 -7.621 -25.604 1.00 96.62 517 LYS A O 1
ATOM 4175 N N . TYR A 1 518 ? 17.267 -7.545 -23.454 1.00 97.06 518 TYR A N 1
ATOM 4176 C CA . TYR A 1 518 ? 16.313 -8.643 -23.557 1.00 97.06 518 TYR A CA 1
ATOM 4177 C C . TYR A 1 518 ? 15.237 -8.360 -24.609 1.00 97.06 518 TYR A C 1
ATOM 4179 O O . TYR A 1 518 ? 14.986 -9.209 -25.462 1.00 97.06 518 TYR A O 1
ATOM 4187 N N . LEU A 1 519 ? 14.626 -7.175 -24.575 1.00 94.75 519 LEU A N 1
ATOM 4188 C CA . LEU A 1 519 ? 13.558 -6.806 -25.500 1.00 94.75 519 LEU A CA 1
ATOM 4189 C C . LEU A 1 519 ? 14.054 -6.811 -26.960 1.00 94.75 519 LEU A C 1
ATOM 4191 O O . LEU A 1 519 ? 13.420 -7.419 -27.822 1.00 94.75 519 LEU A O 1
ATOM 4195 N N . ILE A 1 520 ? 15.223 -6.220 -27.232 1.00 94.94 520 ILE A N 1
ATOM 4196 C CA . ILE A 1 520 ? 15.838 -6.197 -28.574 1.00 94.94 520 ILE A CA 1
ATOM 4197 C C . ILE A 1 520 ? 16.215 -7.608 -29.039 1.00 94.94 520 ILE A C 1
ATOM 4199 O O . ILE A 1 520 ? 15.869 -8.008 -30.152 1.00 94.94 520 ILE A O 1
ATOM 4203 N N . ASP A 1 521 ? 16.883 -8.393 -28.184 1.00 96.12 521 ASP A N 1
ATOM 4204 C CA . ASP A 1 521 ? 17.303 -9.765 -28.505 1.00 96.12 521 ASP A CA 1
ATOM 4205 C C . ASP A 1 521 ? 16.092 -10.675 -28.824 1.00 96.12 521 ASP A C 1
ATOM 4207 O O . ASP A 1 521 ? 16.247 -11.693 -29.503 1.00 96.12 521 ASP A O 1
ATOM 4211 N N . ASN A 1 522 ? 14.885 -10.298 -28.377 1.00 95.81 522 ASN A N 1
ATOM 4212 C CA . ASN A 1 522 ? 13.627 -11.005 -28.629 1.00 95.81 522 ASN A CA 1
ATOM 4213 C C . ASN A 1 522 ? 12.718 -10.339 -29.680 1.00 95.81 522 ASN A C 1
ATOM 4215 O O . ASN A 1 522 ? 11.559 -10.733 -29.814 1.00 95.81 522 ASN A O 1
ATOM 4219 N N . GLY A 1 523 ? 13.240 -9.401 -30.475 1.00 91.94 523 GLY A N 1
ATOM 4220 C CA . GLY A 1 523 ? 12.562 -8.898 -31.675 1.00 91.94 523 GLY A CA 1
ATOM 4221 C C . GLY A 1 523 ? 11.777 -7.599 -31.503 1.00 91.94 523 GLY A C 1
ATOM 4222 O O . GLY A 1 523 ? 10.944 -7.295 -32.357 1.00 91.94 523 GLY A O 1
ATOM 4223 N N . MET A 1 524 ? 12.035 -6.835 -30.441 1.00 91.25 524 MET A N 1
ATOM 4224 C CA . MET A 1 524 ? 11.589 -5.444 -30.368 1.00 91.25 524 MET A CA 1
ATOM 4225 C C . MET A 1 524 ? 12.330 -4.594 -31.412 1.00 91.25 524 MET A C 1
ATOM 4227 O O . MET A 1 524 ? 13.560 -4.635 -31.506 1.00 91.25 524 MET A O 1
ATOM 4231 N N . GLU A 1 525 ? 11.579 -3.828 -32.193 1.00 91.50 525 GLU A N 1
ATOM 4232 C CA . GLU A 1 525 ? 12.086 -2.890 -33.186 1.00 91.50 525 GLU A CA 1
ATOM 4233 C C . GLU A 1 525 ? 12.667 -1.651 -32.499 1.00 91.50 525 GLU A C 1
ATOM 4235 O O . GLU A 1 525 ? 12.145 -1.168 -31.496 1.00 91.50 525 GLU A O 1
ATOM 4240 N N . ILE A 1 526 ? 13.767 -1.134 -33.049 1.00 91.44 526 ILE A N 1
ATOM 4241 C CA . ILE A 1 526 ? 14.420 0.083 -32.565 1.00 91.44 526 ILE A CA 1
ATOM 4242 C C . ILE A 1 526 ? 13.951 1.238 -33.456 1.00 91.44 526 ILE A C 1
ATOM 4244 O O . ILE A 1 526 ? 14.286 1.237 -34.642 1.00 91.44 526 ILE A O 1
ATOM 4248 N N . PRO A 1 527 ? 13.195 2.213 -32.926 1.00 88.44 527 PRO A N 1
ATOM 4249 C CA . PRO A 1 527 ? 12.790 3.395 -33.678 1.00 88.44 527 PRO A CA 1
ATOM 4250 C C . PRO A 1 527 ? 13.991 4.222 -34.148 1.00 88.44 527 PRO A C 1
ATOM 4252 O O . PRO A 1 527 ? 15.004 4.306 -33.451 1.00 88.44 527 PRO A O 1
ATOM 4255 N N . ASP A 1 528 ? 13.856 4.901 -35.288 1.00 89.25 528 ASP A N 1
ATOM 4256 C CA . ASP A 1 528 ? 14.928 5.734 -35.857 1.00 89.25 528 ASP A CA 1
ATOM 4257 C C . ASP A 1 528 ? 15.398 6.825 -34.872 1.00 89.25 528 ASP A C 1
ATOM 4259 O O . ASP A 1 528 ? 16.584 7.110 -34.756 1.00 89.25 528 ASP A O 1
ATOM 4263 N N . ASN A 1 529 ? 14.481 7.402 -34.093 1.00 89.38 529 ASN A N 1
ATOM 4264 C CA . ASN A 1 529 ? 14.752 8.423 -33.074 1.00 89.38 529 ASN A CA 1
ATOM 4265 C C . ASN A 1 529 ? 15.070 7.842 -31.679 1.00 89.38 529 ASN A C 1
ATOM 4267 O O . ASN A 1 529 ? 15.101 8.593 -30.703 1.00 89.38 529 ASN A O 1
ATOM 4271 N N . ALA A 1 530 ? 15.316 6.532 -31.538 1.00 91.88 530 ALA A N 1
ATOM 4272 C CA . ALA A 1 530 ? 15.528 5.886 -30.236 1.00 91.88 530 ALA A CA 1
ATOM 4273 C C . ALA A 1 530 ? 16.604 6.579 -29.382 1.00 91.88 530 ALA A C 1
ATOM 4275 O O . ALA A 1 530 ? 16.427 6.754 -28.177 1.00 91.88 530 ALA A O 1
ATOM 4276 N N . LEU A 1 531 ? 17.707 7.001 -30.008 1.00 94.75 531 LEU A N 1
ATOM 4277 C CA . LEU A 1 531 ? 18.821 7.664 -29.328 1.00 94.75 531 LEU A CA 1
ATOM 4278 C C . LEU A 1 531 ? 18.510 9.106 -28.897 1.00 94.75 531 LEU A C 1
ATOM 4280 O O . LEU A 1 531 ? 19.080 9.562 -27.905 1.00 94.75 531 LEU A O 1
ATOM 4284 N N . GLU A 1 532 ? 17.608 9.805 -29.592 1.00 92.00 532 GLU A N 1
ATOM 4285 C CA . GLU A 1 532 ? 17.082 11.111 -29.160 1.00 92.00 532 GLU A CA 1
ATOM 4286 C C . GLU A 1 532 ? 16.219 10.943 -27.905 1.00 92.00 532 GLU A C 1
ATOM 4288 O O . GLU A 1 532 ? 16.406 11.657 -26.915 1.00 92.00 532 GLU A O 1
ATOM 4293 N N . THR A 1 533 ? 15.315 9.960 -27.934 1.00 89.94 533 THR A N 1
ATOM 4294 C CA . THR A 1 533 ? 14.391 9.663 -26.835 1.00 89.94 533 THR A CA 1
ATOM 4295 C C . THR A 1 533 ? 15.136 9.178 -25.592 1.00 89.94 533 THR A C 1
ATOM 4297 O O . THR A 1 533 ? 14.794 9.588 -24.488 1.00 89.94 533 THR A O 1
ATOM 4300 N N . ALA A 1 534 ? 16.195 8.378 -25.752 1.00 92.75 534 ALA A N 1
ATOM 4301 C CA . ALA A 1 534 ? 16.981 7.779 -24.668 1.00 92.75 534 ALA A CA 1
ATOM 4302 C C . ALA A 1 534 ? 17.990 8.734 -23.988 1.00 92.75 534 ALA A C 1
ATOM 4304 O O . ALA A 1 534 ? 18.910 8.284 -23.301 1.00 92.75 534 ALA A O 1
ATOM 4305 N N . VAL A 1 535 ? 17.858 10.055 -24.152 1.00 91.00 535 VAL A N 1
ATOM 4306 C CA . VAL A 1 535 ? 18.775 11.042 -23.544 1.00 91.00 535 VAL A CA 1
ATOM 4307 C C . VAL A 1 535 ? 18.795 10.999 -22.012 1.00 91.00 535 VAL A C 1
ATOM 4309 O O . VAL A 1 535 ? 19.798 11.365 -21.398 1.00 91.00 535 VAL A O 1
ATOM 4312 N N . TYR A 1 536 ? 17.724 10.503 -21.389 1.00 89.56 536 TYR A N 1
ATOM 4313 C CA . TYR A 1 536 ? 17.621 10.273 -19.946 1.00 89.56 536 TYR A CA 1
ATOM 4314 C C . TYR A 1 536 ? 17.697 8.783 -19.579 1.00 89.56 536 TYR A C 1
ATOM 4316 O O . TYR A 1 536 ? 17.286 8.397 -18.488 1.00 89.56 536 TYR A O 1
ATOM 4324 N N . ALA A 1 537 ? 18.238 7.942 -20.462 1.00 92.75 537 ALA A N 1
ATOM 4325 C CA . ALA A 1 537 ? 18.584 6.562 -20.151 1.00 92.75 537 ALA A CA 1
ATOM 4326 C C . ALA A 1 537 ? 20.023 6.459 -19.615 1.00 92.75 537 ALA A C 1
ATOM 4328 O O . ALA A 1 537 ? 20.843 7.373 -19.766 1.00 92.75 537 ALA A O 1
ATOM 4329 N N . SER A 1 538 ? 20.353 5.330 -18.994 1.00 93.94 538 SER A N 1
ATOM 4330 C CA . SER A 1 538 ? 21.715 5.041 -18.534 1.00 93.94 538 SER A CA 1
ATOM 4331 C C . SER A 1 538 ? 22.703 4.946 -19.707 1.00 93.94 538 SER A C 1
ATOM 4333 O O . SER A 1 538 ? 22.331 4.617 -20.842 1.00 93.94 538 SER A O 1
ATOM 4335 N N . LYS A 1 539 ? 23.992 5.191 -19.449 1.00 95.44 539 LYS A N 1
ATOM 4336 C CA . LYS A 1 539 ? 25.056 4.988 -20.445 1.00 95.44 539 LYS A CA 1
ATOM 4337 C C . LYS A 1 539 ? 25.074 3.546 -20.941 1.00 95.44 539 LYS A C 1
ATOM 4339 O O . LYS A 1 539 ? 25.270 3.310 -22.136 1.00 95.44 539 LYS A O 1
ATOM 4344 N N . ALA A 1 540 ? 24.847 2.586 -20.045 1.00 96.81 540 ALA A N 1
ATOM 4345 C CA . ALA A 1 540 ? 24.741 1.176 -20.405 1.00 96.81 540 ALA A CA 1
ATOM 4346 C C . ALA A 1 540 ? 23.588 0.910 -21.390 1.00 96.81 540 ALA A C 1
ATOM 4348 O O . ALA A 1 540 ? 23.789 0.223 -22.391 1.00 96.81 540 ALA A O 1
ATOM 4349 N N . THR A 1 541 ? 22.414 1.504 -21.163 1.00 96.25 541 THR A N 1
ATOM 4350 C CA . THR A 1 541 ? 21.247 1.371 -22.048 1.00 96.25 541 THR A CA 1
ATOM 4351 C C . THR A 1 541 ? 21.517 1.948 -23.432 1.00 96.25 541 THR A C 1
ATOM 4353 O O . THR A 1 541 ? 21.314 1.269 -24.438 1.00 96.25 541 THR A O 1
ATOM 4356 N N . VAL A 1 542 ? 22.049 3.170 -23.505 1.00 97.31 542 VAL A N 1
ATOM 4357 C CA . VAL A 1 542 ? 22.383 3.808 -24.790 1.00 97.31 542 VAL A CA 1
ATOM 4358 C C . VAL A 1 542 ? 23.434 2.999 -25.548 1.00 97.31 542 VAL A C 1
ATOM 4360 O O . VAL A 1 542 ? 23.333 2.822 -26.762 1.00 97.31 542 VAL A O 1
ATOM 4363 N N . LYS A 1 543 ? 24.409 2.426 -24.836 1.00 97.81 543 LYS A N 1
ATOM 4364 C CA . LYS A 1 543 ? 25.384 1.523 -25.444 1.00 97.81 543 LYS A CA 1
ATOM 4365 C C . LYS A 1 543 ? 24.726 0.281 -26.053 1.00 97.81 543 LYS A C 1
ATOM 4367 O O . LYS A 1 543 ? 25.104 -0.100 -27.158 1.00 97.81 543 LYS A O 1
ATOM 4372 N N . VAL A 1 544 ? 23.762 -0.337 -25.366 1.00 98.00 544 VAL A N 1
ATOM 4373 C CA . VAL A 1 544 ? 23.003 -1.477 -25.910 1.00 98.00 544 VAL A CA 1
ATOM 4374 C C . VAL A 1 544 ? 22.292 -1.085 -27.208 1.00 98.00 544 VAL A C 1
ATOM 4376 O O . VAL A 1 544 ? 22.347 -1.848 -28.169 1.00 98.00 544 VAL A O 1
ATOM 4379 N N . LEU A 1 545 ? 21.694 0.109 -27.274 1.00 97.00 545 LEU A N 1
ATOM 4380 C CA . LEU A 1 545 ? 21.022 0.604 -28.482 1.00 97.00 545 LEU A CA 1
ATOM 4381 C C . LEU A 1 545 ? 21.983 0.805 -29.656 1.00 97.00 545 LEU A C 1
ATOM 4383 O O . LEU A 1 545 ? 21.705 0.343 -30.762 1.00 97.00 545 LEU A O 1
ATOM 4387 N N . ILE A 1 546 ? 23.132 1.440 -29.418 1.00 97.38 546 ILE A N 1
ATOM 4388 C CA . ILE A 1 546 ? 24.164 1.633 -30.448 1.00 97.38 546 ILE A CA 1
ATOM 4389 C C . ILE A 1 546 ? 24.695 0.279 -30.936 1.00 97.38 546 ILE A C 1
ATOM 4391 O O . ILE A 1 546 ? 24.782 0.045 -32.141 1.00 97.38 546 ILE A O 1
ATOM 4395 N N . ASP A 1 547 ? 25.008 -0.638 -30.015 1.00 97.44 547 ASP A N 1
ATOM 4396 C CA . ASP A 1 547 ? 25.505 -1.978 -30.353 1.00 97.44 547 ASP A CA 1
ATOM 4397 C C . ASP A 1 547 ? 24.465 -2.795 -31.148 1.00 97.44 547 ASP A C 1
ATOM 4399 O O . ASP A 1 547 ? 24.838 -3.653 -31.952 1.00 97.44 547 ASP A O 1
ATOM 4403 N N . ALA A 1 548 ? 23.174 -2.517 -30.946 1.00 96.75 548 ALA A N 1
ATOM 4404 C CA . ALA A 1 548 ? 22.062 -3.112 -31.682 1.00 96.75 548 ALA A CA 1
ATOM 4405 C C . ALA A 1 548 ? 21.741 -2.412 -33.019 1.00 96.75 548 ALA A C 1
ATOM 4407 O O . ALA A 1 548 ? 20.899 -2.899 -33.772 1.00 96.75 548 ALA A O 1
ATOM 4408 N N . GLY A 1 549 ? 22.441 -1.322 -33.352 1.00 95.75 549 GLY A N 1
ATOM 4409 C CA . GLY A 1 549 ? 22.331 -0.639 -34.642 1.00 95.75 549 GLY A CA 1
ATOM 4410 C C . GLY A 1 549 ? 21.327 0.513 -34.694 1.00 95.75 549 GLY A C 1
ATOM 4411 O O . GLY A 1 549 ? 20.838 0.810 -35.782 1.00 95.75 549 GLY A O 1
ATOM 4412 N N . ALA A 1 550 ? 21.020 1.152 -33.561 1.00 96.06 550 ALA A N 1
ATOM 4413 C CA . ALA A 1 550 ? 20.245 2.395 -33.541 1.00 96.06 550 ALA A CA 1
ATOM 4414 C C . ALA A 1 550 ? 20.909 3.503 -34.389 1.00 96.06 550 ALA A C 1
ATOM 4416 O O . ALA A 1 550 ? 22.138 3.557 -34.493 1.00 96.06 550 ALA A O 1
ATOM 4417 N N . ASP A 1 551 ? 20.107 4.398 -34.978 1.00 95.81 551 ASP A N 1
ATOM 4418 C CA . ASP A 1 551 ? 20.610 5.469 -35.847 1.00 95.81 551 ASP A CA 1
ATOM 4419 C C . ASP A 1 551 ? 21.405 6.522 -35.056 1.00 95.81 551 ASP A C 1
ATOM 4421 O O . ASP A 1 551 ? 20.859 7.275 -34.249 1.00 95.81 551 ASP A O 1
ATOM 4425 N N . THR A 1 552 ? 22.713 6.592 -35.306 1.00 96.38 552 THR A N 1
ATOM 4426 C CA . THR A 1 552 ? 23.623 7.581 -34.708 1.00 96.38 552 THR A CA 1
ATOM 4427 C C . THR A 1 552 ? 23.753 8.863 -35.532 1.00 96.38 552 THR A C 1
ATOM 4429 O O . THR A 1 552 ? 24.342 9.836 -35.061 1.00 96.38 552 THR A O 1
ATOM 4432 N N . ASP A 1 553 ? 23.236 8.890 -36.764 1.00 95.19 553 ASP A N 1
ATOM 4433 C CA . ASP A 1 553 ? 23.406 9.992 -37.717 1.00 95.19 553 ASP A CA 1
ATOM 4434 C C . ASP A 1 553 ? 22.306 11.068 -37.607 1.00 95.19 553 ASP A C 1
ATOM 4436 O O . ASP A 1 553 ? 22.162 11.914 -38.501 1.00 95.19 553 ASP A O 1
ATOM 4440 N N . LEU A 1 554 ? 21.588 11.103 -36.478 1.00 94.88 554 LEU A N 1
ATOM 4441 C CA . LEU A 1 554 ? 20.528 12.069 -36.182 1.00 94.88 554 LEU A CA 1
ATOM 4442 C C . LEU A 1 554 ? 21.000 13.527 -36.321 1.00 94.88 554 LEU A C 1
ATOM 4444 O O . LEU A 1 554 ? 22.139 13.892 -35.992 1.00 94.88 554 LEU A O 1
ATOM 4448 N N . LYS A 1 555 ? 20.098 14.371 -36.838 1.00 94.56 555 LYS A N 1
ATOM 4449 C CA . LYS A 1 555 ? 20.322 15.801 -37.091 1.00 94.56 555 LYS A CA 1
ATOM 4450 C C . LYS A 1 555 ? 19.208 16.636 -36.487 1.00 94.56 555 LYS A C 1
ATOM 4452 O O . LYS A 1 555 ? 18.033 16.354 -36.707 1.00 94.56 555 LYS A O 1
ATOM 4457 N N . PHE A 1 556 ? 19.597 17.717 -35.823 1.00 93.31 556 PHE A N 1
ATOM 4458 C CA . PHE A 1 556 ? 18.688 18.621 -35.130 1.00 93.31 556 PHE A CA 1
ATOM 4459 C C . PHE A 1 556 ? 18.878 20.041 -35.659 1.00 93.31 556 PHE A C 1
ATOM 4461 O O . PHE A 1 556 ? 19.999 20.547 -35.720 1.00 93.31 556 PHE A O 1
ATOM 4468 N N . ASP A 1 557 ? 17.781 20.698 -36.035 1.00 92.12 557 ASP A N 1
ATOM 4469 C CA . ASP A 1 557 ? 17.772 22.102 -36.473 1.00 92.12 557 ASP A CA 1
ATOM 4470 C C . ASP A 1 557 ? 17.644 23.088 -35.291 1.00 92.12 557 ASP A C 1
ATOM 4472 O O . ASP A 1 557 ? 17.830 24.312 -35.414 1.00 92.12 557 ASP A O 1
ATOM 4476 N N . LYS A 1 558 ? 17.315 22.544 -34.118 1.00 90.12 558 LYS A N 1
ATOM 4477 C CA . LYS A 1 558 ? 17.214 23.248 -32.848 1.00 90.12 558 LYS A CA 1
ATOM 4478 C C . LYS A 1 558 ? 17.540 22.327 -31.673 1.00 90.12 558 LYS A C 1
ATOM 4480 O O . LYS A 1 558 ? 17.259 21.138 -31.727 1.00 90.12 558 LYS A O 1
ATOM 4485 N N . LEU A 1 559 ? 18.049 22.911 -30.593 1.00 88.62 559 LEU A N 1
ATOM 4486 C CA . LEU A 1 559 ? 18.178 22.259 -29.290 1.00 88.62 559 LEU A CA 1
ATOM 4487 C C . LEU A 1 559 ? 17.277 22.981 -28.292 1.00 88.62 559 LEU A C 1
ATOM 4489 O O . LEU A 1 559 ? 17.396 24.200 -28.090 1.00 88.62 559 LEU A O 1
ATOM 4493 N N . GLU A 1 560 ? 16.338 22.239 -27.713 1.00 83.69 560 GLU A N 1
ATOM 4494 C CA . GLU A 1 560 ? 15.374 22.772 -26.757 1.00 83.69 560 GLU A CA 1
ATOM 4495 C C . GLU A 1 560 ? 15.908 22.687 -25.322 1.00 83.69 560 GLU A C 1
ATOM 4497 O O . GLU A 1 560 ? 16.654 21.774 -24.986 1.00 83.69 560 GLU A O 1
ATOM 4502 N N . PRO A 1 561 ? 15.576 23.643 -24.443 1.00 72.50 561 PRO A N 1
ATOM 4503 C CA . PRO A 1 561 ? 15.989 23.579 -23.046 1.00 72.50 561 PRO A CA 1
ATOM 4504 C C . PRO A 1 561 ? 15.313 22.403 -22.333 1.00 72.50 561 PRO A C 1
ATOM 4506 O O . PRO A 1 561 ? 14.095 22.266 -22.429 1.00 72.50 561 PRO A O 1
ATOM 4509 N N . ALA A 1 562 ? 16.065 21.659 -21.517 1.00 64.81 562 ALA A N 1
ATOM 4510 C CA . ALA A 1 562 ? 15.574 20.501 -20.757 1.00 64.81 562 ALA A CA 1
ATOM 4511 C C . ALA A 1 562 ? 14.310 20.764 -19.906 1.00 64.81 562 ALA A C 1
ATOM 4513 O O . ALA A 1 562 ? 13.501 19.864 -19.707 1.00 64.81 562 ALA A O 1
ATOM 4514 N N . ASN A 1 563 ? 14.112 22.006 -19.443 1.00 60.38 563 ASN A N 1
ATOM 4515 C CA . ASN A 1 563 ? 12.992 22.396 -18.574 1.00 60.38 563 ASN A CA 1
ATOM 4516 C C . ASN A 1 563 ? 11.908 23.228 -19.293 1.00 60.38 563 ASN A C 1
ATOM 4518 O O . ASN A 1 563 ? 11.119 23.905 -18.635 1.00 60.38 563 ASN A O 1
ATOM 4522 N N . GLY A 1 564 ? 11.919 23.305 -20.632 1.00 59.31 564 GLY A N 1
ATOM 4523 C CA . GLY A 1 564 ? 10.934 24.051 -21.439 1.00 59.31 564 GLY A CA 1
ATOM 4524 C C . GLY A 1 564 ? 10.939 25.588 -21.285 1.00 59.31 564 GLY A C 1
ATOM 4525 O O . GLY A 1 564 ? 10.325 26.293 -22.081 1.00 59.31 564 GLY A O 1
ATOM 4526 N N . GLY A 1 565 ? 11.650 26.136 -20.291 1.00 52.22 565 GLY A N 1
ATOM 4527 C CA . GLY A 1 565 ? 11.660 27.562 -19.926 1.00 52.22 565 GLY A CA 1
ATOM 4528 C C . GLY A 1 565 ? 12.864 28.388 -20.408 1.00 52.22 565 GLY A C 1
ATOM 4529 O O . GLY A 1 565 ? 13.061 29.505 -19.931 1.00 52.22 565 GLY A O 1
ATOM 4530 N N . GLY A 1 566 ? 13.696 27.857 -21.309 1.00 65.00 566 GLY A N 1
ATOM 4531 C CA . GLY A 1 566 ? 14.945 28.484 -21.776 1.00 65.00 566 GLY A CA 1
ATOM 4532 C C . GLY A 1 566 ? 14.932 28.983 -23.231 1.00 65.00 566 GLY A C 1
ATOM 4533 O O . GLY A 1 566 ? 13.920 28.941 -23.928 1.00 65.00 566 GLY A O 1
ATOM 4534 N N . ILE A 1 567 ? 16.086 29.464 -23.707 1.00 70.94 567 ILE A N 1
ATOM 4535 C CA . ILE A 1 567 ? 16.260 29.916 -25.096 1.00 70.94 567 ILE A CA 1
ATOM 4536 C C . ILE A 1 567 ? 16.573 28.707 -25.982 1.00 70.94 567 ILE A C 1
ATOM 4538 O O . ILE A 1 567 ? 17.597 28.058 -25.796 1.00 70.94 567 ILE A O 1
ATOM 4542 N N . VAL A 1 568 ? 15.721 28.456 -26.977 1.00 80.81 568 VAL A N 1
ATOM 4543 C CA . VAL A 1 568 ? 15.969 27.462 -28.031 1.00 80.81 568 VAL A CA 1
ATOM 4544 C C . VAL A 1 568 ? 17.208 27.862 -28.835 1.00 80.81 568 VAL A C 1
ATOM 4546 O O . VAL A 1 568 ? 17.242 28.948 -29.428 1.00 80.81 568 VAL A O 1
ATOM 4549 N N . GLN A 1 569 ? 18.213 26.988 -28.878 1.00 84.25 569 GLN A N 1
ATOM 4550 C CA . GLN A 1 569 ? 19.376 27.171 -29.744 1.00 84.25 569 GLN A CA 1
ATOM 4551 C C . GLN A 1 569 ? 19.001 26.724 -31.154 1.00 84.25 569 GLN A C 1
ATOM 4553 O O . GLN A 1 569 ? 18.428 25.657 -31.317 1.00 84.25 569 GLN A O 1
ATOM 4558 N N . LYS A 1 570 ? 19.288 27.535 -32.174 1.00 89.50 570 LYS A N 1
ATOM 4559 C CA . LYS A 1 570 ? 19.060 27.174 -33.582 1.00 89.50 570 LYS A CA 1
ATOM 4560 C C . LYS A 1 570 ? 20.395 26.996 -34.281 1.00 89.50 570 LYS A C 1
ATOM 4562 O O . LYS A 1 570 ? 21.282 27.831 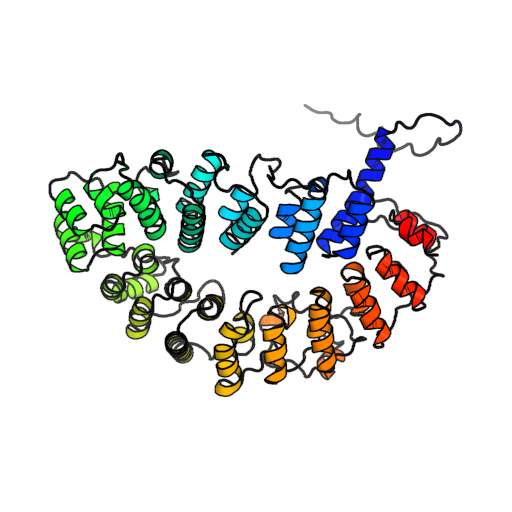-34.094 1.00 89.50 570 LYS A O 1
ATOM 4567 N N . GLY A 1 571 ? 20.511 25.969 -35.105 1.00 91.06 571 GLY A N 1
ATOM 4568 C CA . GLY A 1 571 ? 21.759 25.602 -35.763 1.00 91.06 571 GLY A CA 1
ATOM 4569 C C . GLY A 1 571 ? 21.652 24.230 -36.409 1.00 91.06 571 GLY A C 1
ATOM 4570 O O . GLY A 1 571 ? 20.598 23.615 -36.354 1.00 91.06 571 GLY A O 1
ATOM 4571 N N . ASP A 1 572 ? 22.745 23.778 -37.014 1.00 93.12 572 ASP A N 1
ATOM 4572 C CA . ASP A 1 572 ? 22.866 22.412 -37.516 1.00 93.12 572 ASP A CA 1
ATOM 4573 C C . ASP A 1 572 ? 23.631 21.611 -36.460 1.00 93.12 572 ASP A C 1
ATOM 4575 O O . ASP A 1 572 ? 24.846 21.773 -36.332 1.00 93.12 572 ASP A O 1
ATOM 4579 N N . PHE A 1 573 ? 22.916 20.806 -35.680 1.00 95.50 573 PHE A N 1
ATOM 4580 C CA . PHE A 1 573 ? 23.478 20.010 -34.590 1.00 95.50 573 PHE A CA 1
ATOM 4581 C C . PHE A 1 573 ? 23.405 18.519 -34.920 1.00 95.50 573 PHE A C 1
ATOM 4583 O O . PHE A 1 573 ? 22.492 18.067 -35.621 1.00 95.50 573 PHE A O 1
ATOM 4590 N N . ASP A 1 574 ? 24.367 17.751 -34.418 1.00 95.75 574 ASP A N 1
ATOM 4591 C CA . ASP A 1 574 ? 24.336 16.288 -34.453 1.00 95.75 574 ASP A CA 1
ATOM 4592 C C . ASP A 1 574 ? 23.970 15.683 -33.086 1.00 95.75 574 ASP A C 1
ATOM 4594 O O . ASP A 1 574 ? 23.700 16.397 -32.119 1.00 95.75 574 ASP A O 1
ATOM 4598 N N . LEU A 1 575 ? 23.923 14.351 -33.010 1.00 95.75 575 LEU A N 1
ATOM 4599 C CA . LEU A 1 575 ? 23.590 13.631 -31.781 1.00 95.75 575 LEU A CA 1
ATOM 4600 C C . LEU A 1 575 ? 24.592 13.877 -30.640 1.00 95.75 575 LEU A C 1
ATOM 4602 O O . LEU A 1 575 ? 24.191 13.945 -29.479 1.00 95.75 575 LEU A O 1
ATOM 4606 N N . ALA A 1 576 ? 25.879 14.066 -30.944 1.00 96.19 576 ALA A N 1
ATOM 4607 C CA . ALA A 1 576 ? 26.875 14.371 -29.921 1.00 96.19 576 ALA A CA 1
ATOM 4608 C C . ALA A 1 576 ? 26.665 15.782 -29.350 1.00 96.19 576 ALA A C 1
ATOM 4610 O O . ALA A 1 576 ? 26.812 15.982 -28.143 1.00 96.19 576 ALA A O 1
ATOM 4611 N N . ASP A 1 577 ? 26.310 16.754 -30.195 1.00 94.19 577 ASP A N 1
ATOM 4612 C CA . ASP A 1 577 ? 25.918 18.098 -29.761 1.00 94.19 577 ASP A CA 1
ATOM 4613 C C . ASP A 1 577 ? 24.630 18.072 -28.927 1.00 94.19 577 ASP A C 1
ATOM 4615 O O . ASP A 1 577 ? 24.556 18.750 -27.899 1.00 94.19 577 ASP A O 1
ATOM 4619 N N . TYR A 1 578 ? 23.646 17.260 -29.331 1.00 92.62 578 TYR A N 1
ATOM 4620 C CA . TYR A 1 578 ? 22.410 17.046 -28.578 1.00 92.62 578 TYR A CA 1
ATOM 4621 C C . TYR A 1 578 ? 22.712 16.503 -27.176 1.00 92.62 578 TYR A C 1
ATOM 4623 O O . TYR A 1 578 ? 22.350 17.140 -26.192 1.00 92.62 578 TYR A O 1
ATOM 4631 N N . TYR A 1 579 ? 23.472 15.411 -27.045 1.00 92.50 579 TYR A N 1
ATOM 4632 C CA . TYR A 1 579 ? 23.833 14.861 -25.731 1.00 92.50 579 TYR A CA 1
ATOM 4633 C C . TYR A 1 579 ? 24.604 15.844 -24.846 1.00 92.50 579 TYR A C 1
ATOM 4635 O O . TYR A 1 579 ? 24.270 15.996 -23.671 1.00 92.50 579 TYR A O 1
ATOM 4643 N N . LYS A 1 580 ? 25.572 16.583 -25.399 1.00 89.38 580 LYS A N 1
ATOM 4644 C CA . LYS A 1 580 ? 26.295 17.632 -24.654 1.00 89.38 580 LYS A CA 1
ATOM 4645 C C . LYS A 1 580 ? 25.369 18.734 -24.151 1.00 89.38 580 LYS A C 1
ATOM 4647 O O . LYS A 1 580 ? 25.568 19.257 -23.059 1.00 89.38 580 LYS A O 1
ATOM 4652 N N . HIS A 1 581 ? 24.351 19.097 -24.931 1.00 86.50 581 HIS A N 1
ATOM 4653 C CA . HIS A 1 581 ? 23.368 20.107 -24.534 1.00 86.50 581 HIS A CA 1
ATOM 4654 C C . HIS A 1 581 ? 22.497 19.660 -23.349 1.00 86.50 581 HIS A C 1
ATOM 4656 O O . HIS A 1 581 ? 22.036 20.514 -22.595 1.00 86.50 581 HIS A O 1
ATOM 4662 N N . TYR A 1 582 ? 22.339 18.353 -23.131 1.00 83.31 582 TYR A N 1
ATOM 4663 C CA . TYR A 1 582 ? 21.661 17.769 -21.965 1.00 83.31 582 TYR A CA 1
ATOM 4664 C C . TYR A 1 582 ? 22.631 17.313 -20.849 1.00 83.31 582 TYR A C 1
ATOM 4666 O O . TYR A 1 582 ? 22.241 16.530 -19.987 1.00 83.31 582 TYR A O 1
ATOM 4674 N N . ASP A 1 583 ? 23.888 17.784 -20.850 1.00 80.56 583 ASP A N 1
ATOM 4675 C CA . ASP A 1 583 ? 24.955 17.399 -19.896 1.00 80.56 583 ASP A CA 1
ATOM 4676 C C . ASP A 1 583 ? 25.265 15.886 -19.873 1.00 80.56 583 ASP A C 1
ATOM 4678 O O . ASP A 1 583 ? 25.721 15.303 -18.883 1.00 80.56 583 ASP A O 1
ATOM 4682 N N . ARG A 1 584 ? 25.034 15.226 -21.010 1.00 88.38 584 ARG A N 1
ATOM 4683 C CA . ARG A 1 584 ? 25.309 13.805 -21.238 1.00 88.38 584 ARG A CA 1
ATOM 4684 C C . ARG A 1 584 ? 26.583 13.595 -22.047 1.00 88.38 584 ARG A C 1
ATOM 4686 O O . ARG A 1 584 ? 26.609 12.839 -23.018 1.00 88.38 584 ARG A O 1
ATOM 4693 N N . ASP A 1 585 ? 27.672 14.239 -21.626 1.00 89.81 585 ASP A N 1
ATOM 4694 C CA . ASP A 1 585 ? 29.014 14.021 -22.195 1.00 89.81 585 ASP A CA 1
ATOM 4695 C C . ASP A 1 585 ? 29.390 12.529 -22.210 1.00 89.81 585 ASP A C 1
ATOM 4697 O O . ASP A 1 585 ? 30.010 12.039 -23.152 1.00 89.81 585 ASP A O 1
ATOM 4701 N N . ASP A 1 586 ? 28.946 11.790 -21.192 1.00 90.19 586 ASP A N 1
ATOM 4702 C CA . ASP A 1 586 ? 29.143 10.351 -21.057 1.00 90.19 586 ASP A CA 1
ATOM 4703 C C . ASP A 1 586 ? 28.487 9.537 -22.183 1.00 90.19 586 ASP A C 1
ATOM 4705 O O . ASP A 1 586 ? 29.023 8.480 -22.531 1.00 90.19 586 ASP A O 1
ATOM 4709 N N . LEU A 1 587 ? 27.384 10.028 -22.762 1.00 95.00 587 LEU A N 1
ATOM 4710 C CA . LEU A 1 587 ? 26.740 9.447 -23.942 1.00 95.00 587 LEU A CA 1
ATOM 4711 C C . LEU A 1 587 ? 27.415 9.898 -25.235 1.00 95.00 587 LEU A C 1
ATOM 4713 O O . LEU A 1 587 ? 27.605 9.087 -26.136 1.00 95.00 587 LEU A O 1
ATOM 4717 N N . ALA A 1 588 ? 27.825 11.166 -25.323 1.00 94.44 588 ALA A N 1
ATOM 4718 C CA . ALA A 1 588 ? 28.543 11.683 -26.488 1.00 94.44 588 ALA A CA 1
ATOM 4719 C C . ALA A 1 588 ? 29.874 10.945 -26.735 1.00 94.44 588 ALA A C 1
ATOM 4721 O O . ALA A 1 588 ? 30.315 10.854 -27.873 1.00 94.44 588 ALA A O 1
ATOM 4722 N N . GLU A 1 589 ? 30.498 10.396 -25.688 1.00 94.75 589 GLU A N 1
ATOM 4723 C CA . GLU A 1 589 ? 31.686 9.532 -25.780 1.00 94.75 589 GLU A CA 1
ATOM 4724 C C . GLU A 1 589 ? 31.437 8.154 -26.423 1.00 94.75 589 GLU A C 1
ATOM 4726 O O . GLU A 1 589 ? 32.403 7.456 -26.736 1.00 94.75 589 GLU A O 1
ATOM 4731 N N . LEU A 1 590 ? 30.178 7.719 -26.560 1.00 95.56 590 LEU A N 1
ATOM 4732 C CA . LEU A 1 590 ? 29.830 6.432 -27.177 1.00 95.56 590 LEU A CA 1
ATOM 4733 C C . LEU A 1 590 ? 29.780 6.489 -28.714 1.00 95.56 590 LEU A C 1
ATOM 4735 O O . LEU A 1 590 ? 29.795 5.428 -29.340 1.00 95.56 590 LEU A O 1
ATOM 4739 N N . LEU A 1 591 ? 29.704 7.694 -29.288 1.00 93.56 591 LEU A N 1
ATOM 4740 C CA . LEU A 1 591 ? 29.654 7.981 -30.727 1.00 93.56 591 LEU A CA 1
ATOM 4741 C C . LEU A 1 591 ? 31.072 8.178 -31.284 1.00 93.56 591 LEU A C 1
ATOM 4743 O O . LEU A 1 591 ? 31.348 7.668 -32.396 1.00 93.56 591 LEU A O 1
#

Sequence (591 aa):
MKNTKRLVSLFLSGIIIFSLVSCGLTDNIKNKMIDSDSKNTFSYAVNNGNLELFKELCEKYPDFDLDSISSSNTLLMNLLYTANCPRNIAYQMADIALENGADLYMSTPNGSSYIYNSVTDYEAVGVDNLQYLSSKGVDLRSVDDDILGNLLECCIDNNVNNLNSFKVFDYLTNQGLTVRKEFIEKEGLESKYYKFIQSPKAIQYVVSQYVDNGGTLDLPNYLTYAITGDIENALEAAKDSAISDDEFEVLFTYTQAFGTVKQYEELLGIYGEEWSKNPAVNAIVSCDNAEMLEYFIKDIMALEKTKEYNLNTDCFDVAAYYHYYDIFDVLINNGYDLYDDFLEKPLYGILGSCICSNDYDFDEFLKLYDYMEKKHEPINENYAANLFSDKIDLKSAKKYIDFFIDEKGIDFHLLSASDVQYDVAEYLYKKGRTLQAYDLSDAIRSQDLELIKLVQSQGADLNQLWYDFKDGDEWSREFDQCPEYTEQLEDTSHPNFTPRPSNFEMNINSINSEIVKYLIDNGMEIPDNALETAVYASKATVKVLIDAGADTDLKFDKLEPANGGGIVQKGDFDLADYYKHYDRDDLAELL

pLDDT: mean 77.25, std 17.96, range [27.23, 98.0]

Radius of gyration: 30.15 Å; chains: 1; bounding box: 73×81×83 Å

Foldseek 3Di:
DDDDDDPPPPPPDDDDDPDDDDDDPDVVVVVVVVLPLLLLLCLLCQQLLPLQSNLVSCVVCLPRQQQVSDDWWGSLCCLCPVHPADVVSSLSSSVSCVVSPGDLQTQTPVRDGPLLVLQLDDPDRNPVVVVSSVVVVPLLQPPDPVSVLVSLLSCQVVQAPLPSSQVNLVNSVVSVDDQDQCSLQPAHPPGRQSSCQRNLVSQLVSLLSQVVVVHDYPDQPLLSCLSVLVLVVNLVSPQPDDADPSRLSSNQLSCLQRNAPVSNVSSCVRVHCPCVLDRSLCSNLLSLPLRSCLVCVVSVLVVVVVVPDPPSDPSLQSCLLVVSLSSVVSCLVVLPDRDDDDDPPNPLSNLLSNLLSLDRDVVSSVSSQVSDVVRHPHQALLSVLSSAAQRHDCVSCVVVLCCCCVVVVHLNLVNALLRYDVVVSLVSVVSPRAQAQQNLLSQLSNLPLSSNVSSVVNPHDQFAFHDDCVVPPPPSPPPPDDDHRVVNSVPCDDPPRDPGHTSCLVNLLNYALVSLLVSVVVPRDQDQCNLVSNLSHRLSNLLSCVVSPHHQFDWDQWAAQSVNPDDIHGDTDGSLRNSVNSVNVVNSVSD

Secondary structure (DSSP, 8-state):
-----SSSSSSSS------S------HHHHHHHHHHHHHHHHHHHHHTT-HHHHHHHHHH-TT--GGGG-SSS-HHHHHHHS-SS-HHHHHHHHHHHHHTT--SS---TTS--HHHHHHH-SSS-HHHHHHHHHHTT--TTSS-HHHHHHHHHHHHH-TT-HHHHHHHHHHHHHTTPPP-HHHHHSPPSS-TTHHHHHSHHHHHHHHHHHHHTT---SS-HHHHHHHTT-HHHHHHHHTTS---HHHHHHHHHHHHHH--HHHHHHHHHHH-GGGTT---HHHHHHTT-HHHHHHHHHHHHHHHTTSSS-----HHHHHHHHT-HHHHHHHHHTT-----SS-S-HHHHHHHHHHHTSS--HHHHHHHHHHHHHHSPPP-HHHHHTS--TT--HHHHHHHHHIIIIIT----TTS-GGGS-HHHHHHHHHHTPPP-THHHHHHHHTT-HHHHHHHHHTT--TTPBP--SSSTTTGGGS-TTPPPHHHHHH---STT-S-PPBHHHHHTTTS-HHHHHHHHHTT----TTHHHHGGGS-HHHHHHHHHTT-----EEEEE--TTSSSPPEEEEEEHHHHHHHTT-HHHHTT-